Protein AF-A0A2T0T7H5-F1 (afdb_monomer)

Solvent-accessible surface area (backbone atoms only — not comparable to full-atom values): 30268 Å² total; per-residue (Å²): 117,70,72,59,57,52,44,51,53,38,50,51,50,36,53,51,41,40,50,45,58,67,64,67,70,82,63,82,30,58,53,37,39,46,40,32,43,37,7,48,29,52,77,70,72,43,66,57,76,45,94,82,40,71,67,80,60,96,70,82,83,64,74,64,84,57,46,56,38,29,28,64,61,25,32,64,49,56,80,44,59,69,69,57,40,51,53,50,48,37,50,49,32,52,51,21,42,29,52,40,18,23,52,42,17,38,70,68,35,72,97,59,9,56,55,53,4,36,50,44,25,33,46,25,56,71,45,25,37,21,40,37,48,23,55,56,26,42,47,64,60,37,45,41,48,28,36,38,44,49,46,70,64,49,91,80,64,96,59,68,52,24,35,42,30,6,49,34,21,30,43,39,64,73,47,52,51,52,43,51,61,32,54,44,76,62,37,57,68,30,35,47,36,15,51,50,35,20,49,54,41,46,48,52,20,37,76,77,39,50,66,59,33,49,47,41,72,75,48,55,72,79,44,71,65,74,82,45,66,52,40,33,54,53,27,41,7,48,37,8,50,42,27,23,76,69,36,92,46,73,65,48,49,51,54,36,54,53,48,30,53,53,40,48,51,32,17,43,47,12,22,28,37,11,48,70,76,68,36,51,67,60,18,52,54,27,37,51,33,28,41,37,38,49,30,69,70,16,46,45,43,69,52,46,64,51,44,39,46,50,47,43,48,46,53,48,18,64,72,60,70,40,65,68,45,46,50,53,47,52,51,52,50,51,48,43,41,65,38,56,30,74,80,52,71,60,60,93,68,41,36,59,73,55,52,77,67,50,48,58,48,36,35,41,64,39,53,53,32,49,52,50,23,52,47,20,35,76,63,28,44,95,62,93,59,77,78,75,90,66,80,89,72,80,88,74,83,79,78,89,67,98,68,86,76,81,56,90,78,55,96,56,51,33,30,31,32,28,57,35,57,38,68,70,49,49,50,50,43,34,50,52,18,65,75,60,26,57,71,97,70,67,64,66,78,52,56,35,67,74,33,76,54,37,54,31,91,41,49,70,59,53,50,54,50,50,48,55,52,21,69,76,29,58,60,42,70,34,32,37,42,58,72,44,80,70,64,32,12,28,29,35,32,48,50,39,74,66,60,52,50,56,50,50,53,53,47,63,76,40,63,90,62,54,39,78,76,59,68,46,86,86,74,55,38,33,60,34,27,56,91,48,57,50,68,60,22,50,53,55,46,51,59,57,51,74,72,43,61,72,64,47,76,37,36,37,38,31,42,33,38,25,37,50,68,72,66,49,67,47,81,72,49,76,43,60,32,83

Foldseek 3Di:
DVVVVLLVVLVVLLLVLLVCLLPVVPDQQQQLQLLLLLLVCLVVVHQQADPPRDRRDPDDDAGDQWALLLSPVSVVLNVDDSSVSLSVLSVLLLVLQLLLLLLLQCVQDPPNSNSLSSVLSSCLSNFFPLSSSCSSNSPCLSVLLSLLSCLQRVPDDPDQRQLSLLVSCNNPVLSLLCLLLCVLVPVVRNSVNSVVNNVVSSVVSCVSPVPSSCCNPPPSVPCPCSRDDLCFLQQLALLNLLCLAPNDDPVSVVVLVVVLVVLSVLLSLLSSLCVVLVNRLLNSLLSQLSSSHNDSGRGLNSVSSVSSVLSNLVSLLVVVVDPVSVVVSVVSSVCRRPQQSVVDDGDPSCSSVDDPVSSVSSSVSNVVSVCSSNVSSVPSDPHPDDDPDDDDDDDDDDDDDDDADPPVPDPFFFKWKFFDWDPVVQVVQQVLQCVQADV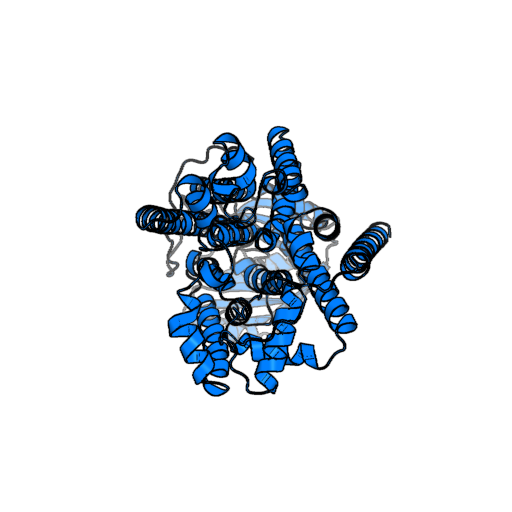VQCQDGKTWTLAGGFPRVCVVVLVVQQQVLQAVFAKDKKWWWAWDDPQQFIKIFIDDPVSQVSSVSSCVSCVSGGDPVNPDPDGTIITSYGPHHRVSRVVSNVVRPVVPGPRDMIIGFGMWMWGDPRRHTHGDDTRTHD

Mean predicted aligned error: 15.12 Å

Secondary structure (DSSP, 8-state):
-HHHHHHHHHHHHHHHHHHHHHHHS-S--HHHHHHHHHHHHHHTT--TTSTT----SSSS-PPP-S-HHHHHHHHGGGSS-HHHHHHHHHHHHHHHHHHHHHHHHHHHSTTTHHHHHHHHHHHHHHT-HHHHHHHHHT-THHHHHHHHHHHHH-SS-SSPTTHHHHHHHHHSSGGGGGHHHHHHTT-HHHHHHHHHHHHHHHHHHHHH-HHHHHHHHHTGGG-GGGGS-TT-TTB-SHHHHHHHHH-S-HHHHHHHHHHHHHHHHHHHHHHHHHHHTT-HHHHHHHHHHHHHHHSS--BGGGGGGHHHHHHHHHHHHHHHT-HHHHHHHHHHHHHHHH-GGGGS--STTGGGG--HHHHHHHTHHHHHHHHHHHHHHHHSS---SPPP-------------SS----TT-SSPPEEEEEEE-HHHHHHHHHHHHHHS-GGG--S---EEEEEEE-GGGHHHHHHHHHHHHHT---EEEEEEEEEE-SSSEEEEEE-HHHHHHHHHHHHHHTTT--TTTTSPP--EEEEE-SS-HHHHHHHHHHHHHT-----EEEEEEEEEEEE-SSSEEEEEEEE--

Structure (mmCIF, N/CA/C/O backbone):
data_AF-A0A2T0T7H5-F1
#
_entry.id   AF-A0A2T0T7H5-F1
#
loop_
_atom_site.group_PDB
_atom_site.id
_atom_site.type_symbol
_atom_site.label_atom_id
_atom_site.label_alt_id
_atom_site.label_comp_id
_atom_site.label_asym_id
_atom_site.label_entity_id
_atom_site.label_seq_id
_atom_site.pdbx_PDB_ins_code
_atom_site.Cartn_x
_atom_site.Cartn_y
_atom_site.Cartn_z
_atom_site.occupancy
_atom_site.B_iso_or_equiv
_atom_site.auth_seq_id
_atom_site.auth_comp_id
_atom_site.auth_asym_id
_atom_site.auth_atom_id
_atom_site.pdbx_PDB_model_num
ATOM 1 N N . MET A 1 1 ? -23.347 22.228 4.669 1.00 44.09 1 MET A N 1
ATOM 2 C CA . MET A 1 1 ? -22.957 22.426 3.251 1.00 44.09 1 MET A CA 1
ATOM 3 C C . MET A 1 1 ? -21.448 22.647 3.039 1.00 44.09 1 MET A C 1
ATOM 5 O O . MET A 1 1 ? -20.955 22.183 2.021 1.00 44.09 1 MET A O 1
ATOM 9 N N . SER A 1 2 ? -20.668 23.210 3.982 1.00 57.09 2 SER A N 1
ATOM 10 C CA . SER A 1 2 ? -19.235 23.538 3.755 1.00 57.09 2 SER A CA 1
ATOM 11 C C . SER A 1 2 ? -18.268 22.352 3.536 1.00 57.09 2 SER A C 1
ATOM 13 O O . SER A 1 2 ? -17.255 22.502 2.852 1.00 57.09 2 SER A O 1
ATOM 15 N N . HIS A 1 3 ? -18.571 21.149 4.043 1.00 51.78 3 HIS A N 1
ATOM 16 C CA . HIS A 1 3 ? -17.714 19.964 3.853 1.00 51.78 3 HIS A CA 1
ATOM 17 C C . HIS A 1 3 ? -17.766 19.360 2.439 1.00 51.78 3 HIS A C 1
ATOM 19 O O . HIS A 1 3 ? -16.797 18.741 2.007 1.00 51.78 3 HIS A O 1
ATOM 25 N N . ARG A 1 4 ? -18.880 19.525 1.711 1.00 57.78 4 ARG A N 1
ATOM 26 C CA . ARG A 1 4 ? -18.997 19.034 0.327 1.00 57.78 4 ARG A CA 1
ATOM 27 C C . ARG A 1 4 ? -18.285 19.972 -0.645 1.00 57.78 4 ARG A C 1
ATOM 29 O O . ARG A 1 4 ? -17.539 19.498 -1.491 1.00 57.78 4 ARG A O 1
ATOM 36 N N . SER A 1 5 ? -18.427 21.283 -0.457 1.00 56.84 5 SER A N 1
ATOM 37 C CA . SER A 1 5 ? -17.783 22.300 -1.297 1.00 56.84 5 SER A CA 1
ATOM 38 C C . SER A 1 5 ? -16.253 22.256 -1.209 1.00 56.84 5 SER A C 1
ATOM 40 O O . SER A 1 5 ? -15.574 22.363 -2.223 1.00 56.84 5 SER A O 1
ATOM 42 N N . THR A 1 6 ? -15.703 22.006 -0.017 1.00 60.81 6 THR A N 1
ATOM 43 C CA . THR A 1 6 ? -14.251 21.838 0.184 1.00 60.81 6 THR A CA 1
ATOM 44 C C . THR A 1 6 ? -13.709 20.562 -0.463 1.00 60.81 6 THR A C 1
ATOM 46 O O . THR A 1 6 ? -12.663 20.605 -1.102 1.00 60.81 6 THR A O 1
ATOM 49 N N . ALA A 1 7 ? -14.430 19.440 -0.373 1.00 61.06 7 ALA A N 1
ATOM 50 C CA . ALA A 1 7 ? -14.032 18.194 -1.032 1.00 61.06 7 ALA A CA 1
ATOM 51 C C . ALA A 1 7 ? -14.068 18.299 -2.569 1.00 61.06 7 ALA A C 1
ATOM 53 O O . ALA A 1 7 ? -13.171 17.787 -3.236 1.00 61.06 7 ALA A O 1
ATOM 54 N N . ILE A 1 8 ? -15.071 18.990 -3.120 1.00 63.47 8 ILE A N 1
ATOM 55 C CA . ILE A 1 8 ? -15.183 19.255 -4.561 1.00 63.47 8 ILE A CA 1
ATOM 56 C C . ILE A 1 8 ? -14.044 20.172 -5.027 1.00 63.47 8 ILE A C 1
ATOM 58 O O . ILE A 1 8 ? -13.394 19.865 -6.022 1.00 63.47 8 ILE A O 1
ATOM 62 N N . GLY A 1 9 ? -13.736 21.235 -4.273 1.00 60.97 9 GLY A N 1
ATOM 63 C CA . GLY A 1 9 ? -12.613 22.127 -4.574 1.00 60.97 9 GLY A CA 1
ATOM 64 C C . GLY A 1 9 ? -11.260 21.408 -4.575 1.00 60.97 9 GLY A C 1
ATOM 65 O O . GLY A 1 9 ? -10.479 21.568 -5.506 1.00 60.97 9 GLY A O 1
ATOM 66 N N . SER A 1 10 ? -10.994 20.544 -3.589 1.00 66.25 10 SER A N 1
ATOM 67 C CA . SER A 1 10 ? -9.756 19.752 -3.562 1.00 66.25 10 SER A CA 1
ATOM 68 C C . SER A 1 10 ? -9.673 18.736 -4.703 1.00 66.25 10 SER A C 1
ATOM 70 O O . SER A 1 10 ? -8.594 18.532 -5.247 1.00 66.25 10 SER A O 1
ATOM 72 N N . LEU A 1 11 ? -10.792 18.115 -5.093 1.00 72.25 11 LEU A N 1
ATOM 73 C CA . LEU A 1 11 ? -10.821 17.202 -6.238 1.00 72.25 11 LEU A CA 1
ATOM 74 C C . LEU A 1 11 ? -10.561 17.942 -7.558 1.00 72.25 11 LEU A C 1
ATOM 76 O O . LEU A 1 11 ? -9.804 17.450 -8.388 1.00 72.25 11 LEU A O 1
ATOM 80 N N . ALA A 1 12 ? -11.127 19.136 -7.733 1.00 71.62 12 ALA A N 1
ATOM 81 C CA . ALA A 1 12 ? -10.850 19.975 -8.895 1.00 71.62 12 ALA A CA 1
ATOM 82 C C . ALA A 1 12 ? -9.363 20.364 -8.977 1.00 71.62 12 ALA A C 1
ATOM 84 O O . ALA A 1 12 ? -8.774 20.272 -10.048 1.00 71.62 12 ALA A O 1
ATOM 85 N N . VAL A 1 13 ? -8.728 20.704 -7.847 1.00 70.50 13 VAL A N 1
ATOM 86 C CA . VAL A 1 13 ? -7.279 20.980 -7.782 1.00 70.50 13 VAL A CA 1
ATOM 87 C C . VAL A 1 13 ? -6.449 19.747 -8.145 1.00 70.50 13 VAL A C 1
ATOM 89 O O . VAL A 1 13 ? -5.484 19.866 -8.892 1.00 70.50 13 VAL A O 1
ATOM 92 N N . VAL A 1 14 ? -6.831 18.559 -7.666 1.00 72.19 14 VAL A N 1
ATOM 93 C CA . VAL A 1 14 ? -6.179 17.288 -8.033 1.00 72.19 14 VAL A CA 1
ATOM 94 C C . VAL A 1 14 ? -6.247 17.066 -9.546 1.00 72.19 14 VAL A C 1
ATOM 96 O O . VAL A 1 14 ? -5.226 16.782 -10.168 1.00 72.19 14 VAL A O 1
ATOM 99 N N . LEU A 1 15 ? -7.428 17.226 -10.145 1.00 75.44 15 LEU A N 1
ATOM 100 C CA . LEU A 1 15 ? -7.618 17.030 -11.584 1.00 75.44 15 LEU A CA 1
ATOM 101 C C . LEU A 1 15 ? -6.875 18.087 -12.411 1.00 75.44 15 LEU A C 1
ATOM 103 O O . LEU A 1 15 ? -6.242 17.742 -13.405 1.00 75.44 15 LEU A O 1
ATOM 107 N N . ALA A 1 16 ? -6.886 19.348 -11.975 1.00 70.88 16 ALA A N 1
ATOM 108 C CA . ALA A 1 16 ? -6.151 20.428 -12.625 1.00 70.88 16 ALA A CA 1
ATOM 109 C C . ALA A 1 16 ? -4.630 20.216 -12.555 1.00 70.88 16 ALA A C 1
ATOM 111 O O . ALA A 1 16 ? -3.945 20.391 -13.559 1.00 70.88 16 ALA A O 1
ATOM 112 N N . ALA A 1 17 ? -4.098 19.780 -11.408 1.00 68.12 17 ALA A N 1
ATOM 113 C CA . ALA A 1 17 ? -2.677 19.465 -11.255 1.00 68.12 17 ALA A CA 1
ATOM 114 C C . ALA A 1 17 ? -2.257 18.283 -12.143 1.00 68.12 17 ALA A C 1
ATOM 116 O O . ALA A 1 17 ? -1.218 18.345 -12.798 1.00 68.12 17 ALA A O 1
ATOM 117 N N . ALA A 1 18 ? -3.083 17.235 -12.210 1.00 69.25 18 ALA A N 1
ATOM 118 C CA . ALA A 1 18 ? -2.850 16.093 -13.090 1.00 69.25 18 ALA A CA 1
ATOM 119 C C . ALA A 1 18 ? -2.852 16.509 -14.573 1.00 69.25 18 ALA A C 1
ATOM 121 O O . ALA A 1 18 ? -1.972 16.107 -15.330 1.00 69.25 18 ALA A O 1
ATOM 122 N N . PHE A 1 19 ? -3.799 17.362 -14.976 1.00 71.00 19 PHE A N 1
ATOM 123 C CA . PHE A 1 19 ? -3.866 17.895 -16.336 1.00 71.00 19 PHE A CA 1
ATOM 124 C C . PHE A 1 19 ? -2.654 18.774 -16.675 1.00 71.00 19 PHE A C 1
ATOM 126 O O . PHE A 1 19 ? -2.040 18.595 -17.725 1.00 71.00 19 PHE A O 1
ATOM 133 N N . ALA A 1 20 ? -2.259 19.673 -15.769 1.00 68.56 20 ALA A N 1
ATOM 134 C CA . ALA A 1 20 ? -1.084 20.519 -15.953 1.00 68.56 20 ALA A CA 1
ATOM 135 C C . ALA A 1 20 ? 0.191 19.680 -16.143 1.00 68.56 20 ALA A C 1
ATOM 137 O O . ALA A 1 20 ? 0.945 19.919 -17.079 1.00 68.56 20 ALA A O 1
ATOM 138 N N . GLN A 1 21 ? 0.404 18.649 -15.321 1.00 67.19 21 GLN A N 1
ATOM 139 C CA . GLN A 1 21 ? 1.563 17.760 -15.465 1.00 67.19 21 GLN A CA 1
ATOM 140 C C . GLN A 1 21 ? 1.547 16.982 -16.793 1.00 67.19 21 GLN A C 1
ATOM 142 O O . GLN A 1 21 ? 2.579 16.893 -17.449 1.00 67.19 21 GLN A O 1
ATOM 147 N N . ALA A 1 22 ? 0.388 16.466 -17.218 1.00 65.50 22 ALA A N 1
ATOM 148 C CA . ALA A 1 22 ? 0.277 15.665 -18.440 1.00 65.50 22 ALA A CA 1
ATOM 149 C C . ALA A 1 22 ? 0.506 16.451 -19.740 1.00 65.50 22 ALA A C 1
ATOM 151 O O . ALA A 1 22 ? 0.978 15.872 -20.715 1.00 65.50 22 ALA A O 1
ATOM 152 N N . PHE A 1 23 ? 0.135 17.735 -19.780 1.00 64.69 23 PHE A N 1
ATOM 153 C CA . PHE A 1 23 ? 0.034 18.479 -21.043 1.00 64.69 23 PHE A CA 1
ATOM 154 C C . PHE A 1 23 ? 0.898 19.740 -21.120 1.00 64.69 23 PHE A C 1
ATOM 156 O O . PHE A 1 23 ? 1.156 20.215 -22.221 1.00 64.69 23 PHE A O 1
ATOM 163 N N . VAL A 1 24 ? 1.386 20.275 -19.995 1.00 59.25 24 VAL A N 1
ATOM 164 C CA . VAL A 1 24 ? 2.243 21.480 -19.994 1.00 59.25 24 VAL A CA 1
ATOM 165 C C . VAL A 1 24 ? 3.724 21.125 -20.157 1.00 59.25 24 VAL A C 1
ATOM 167 O O . VAL A 1 24 ? 4.491 21.933 -20.666 1.00 59.25 24 VAL A O 1
ATOM 170 N N . ALA A 1 25 ? 4.141 19.913 -19.775 1.00 59.94 25 ALA A N 1
ATOM 171 C CA . ALA A 1 25 ? 5.551 19.510 -19.795 1.00 59.94 25 ALA A CA 1
ATOM 172 C C . ALA A 1 25 ? 6.148 19.344 -21.209 1.00 59.94 25 ALA A C 1
ATOM 174 O O . ALA A 1 25 ? 7.369 19.284 -21.343 1.00 59.94 25 ALA A O 1
ATOM 175 N N . GLY A 1 26 ? 5.318 19.261 -22.256 1.00 59.81 26 GLY A N 1
ATOM 176 C CA . GLY A 1 26 ? 5.750 19.263 -23.66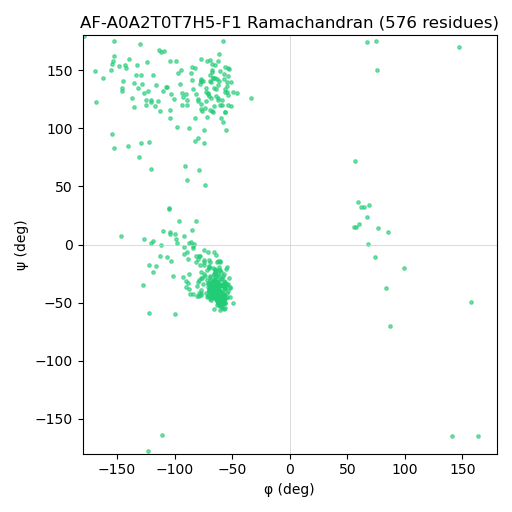2 1.00 59.81 26 GLY A CA 1
ATOM 177 C C . GLY A 1 26 ? 6.537 18.033 -24.140 1.00 59.81 26 GLY A C 1
ATOM 178 O O . GLY A 1 26 ? 6.893 17.980 -25.312 1.00 59.81 26 GLY A O 1
ATOM 179 N N . HIS A 1 27 ? 6.786 17.042 -23.277 1.00 74.81 27 HIS A N 1
ATOM 180 C CA . HIS A 1 27 ? 7.526 15.817 -23.599 1.00 74.81 27 HIS A CA 1
ATOM 181 C C . HIS A 1 27 ? 6.642 14.581 -23.415 1.00 74.81 27 HIS A C 1
ATOM 183 O O . HIS A 1 27 ? 5.789 14.539 -22.525 1.00 74.81 27 HIS A O 1
ATOM 189 N N . LEU A 1 28 ? 6.850 13.562 -24.251 1.00 85.62 28 LEU A N 1
ATOM 190 C CA . LEU A 1 28 ? 6.141 12.292 -24.125 1.00 85.62 28 LEU A CA 1
ATOM 191 C C . LEU A 1 28 ? 6.658 11.500 -22.908 1.00 85.62 28 LEU A C 1
ATOM 193 O O . LEU A 1 28 ? 7.874 11.389 -22.740 1.00 85.62 28 LEU A O 1
ATOM 197 N N . PRO A 1 29 ? 5.772 10.913 -22.077 1.00 89.94 29 PRO A N 1
ATOM 198 C CA . PRO A 1 29 ? 6.195 10.151 -20.906 1.00 89.94 29 PRO A CA 1
ATOM 199 C C . PRO A 1 29 ? 6.941 8.876 -21.312 1.00 89.94 29 PRO A C 1
ATOM 201 O O . PRO A 1 29 ? 6.360 7.971 -21.918 1.00 89.94 29 PRO A O 1
ATOM 204 N N . ILE A 1 30 ? 8.231 8.816 -20.982 1.00 90.00 30 ILE A N 1
ATOM 205 C CA . ILE A 1 30 ? 9.154 7.815 -21.528 1.00 90.00 30 ILE A CA 1
ATOM 206 C C . ILE A 1 30 ? 8.761 6.371 -21.195 1.00 90.00 30 ILE A C 1
ATOM 208 O O . ILE A 1 30 ? 8.688 5.536 -22.095 1.00 90.00 30 ILE A O 1
ATOM 212 N N . ASP A 1 31 ? 8.406 6.078 -19.943 1.00 92.75 31 ASP A N 1
ATOM 213 C CA . ASP A 1 31 ? 8.062 4.713 -19.538 1.00 92.75 31 ASP A CA 1
ATOM 214 C C . ASP A 1 31 ? 6.716 4.275 -20.120 1.00 92.75 31 ASP A C 1
ATOM 216 O O . ASP A 1 31 ? 6.565 3.134 -20.552 1.00 92.75 31 ASP A O 1
ATOM 220 N N . LEU A 1 32 ? 5.746 5.188 -20.223 1.00 94.12 32 LEU A N 1
ATOM 221 C CA . LEU A 1 32 ? 4.480 4.904 -20.900 1.00 94.12 32 LEU A CA 1
ATOM 222 C C . LEU A 1 32 ? 4.687 4.574 -22.381 1.00 94.12 32 LEU A C 1
ATOM 224 O O . LEU A 1 32 ? 3.975 3.730 -22.932 1.00 94.12 32 LEU A O 1
ATOM 228 N N . MET A 1 33 ? 5.651 5.228 -23.031 1.00 93.50 33 MET A N 1
ATOM 229 C CA . MET A 1 33 ? 6.005 4.917 -24.411 1.00 93.50 33 MET A CA 1
ATOM 230 C C . MET A 1 33 ? 6.681 3.547 -24.520 1.00 93.50 33 MET A C 1
ATOM 232 O O . MET A 1 33 ? 6.348 2.798 -25.436 1.00 93.50 33 MET A O 1
ATOM 236 N N . VAL A 1 34 ? 7.515 3.152 -23.551 1.00 94.31 34 VAL A N 1
ATOM 237 C CA . VAL A 1 34 ? 8.045 1.777 -23.456 1.00 94.31 34 VAL A CA 1
ATOM 238 C C . VAL A 1 34 ? 6.915 0.756 -23.268 1.00 94.31 34 VAL A C 1
ATOM 240 O O . VAL A 1 34 ? 6.939 -0.305 -23.892 1.00 94.31 34 VAL A O 1
ATOM 243 N N . TYR A 1 35 ? 5.878 1.063 -22.477 1.00 95.69 35 TYR A N 1
ATOM 244 C CA . TYR A 1 35 ? 4.719 0.168 -22.316 1.00 95.69 35 TYR A CA 1
ATOM 245 C C . TYR A 1 35 ? 3.977 -0.017 -23.640 1.00 95.69 35 TYR A C 1
ATOM 247 O O . TYR A 1 35 ? 3.686 -1.146 -24.035 1.00 95.69 35 TYR A O 1
ATOM 255 N N . ARG A 1 36 ? 3.707 1.085 -24.353 1.00 95.25 36 ARG A N 1
ATOM 256 C CA . ARG A 1 36 ? 3.073 1.043 -25.679 1.00 95.25 36 ARG A CA 1
ATOM 257 C C . ARG A 1 36 ? 3.927 0.282 -26.692 1.00 95.25 36 ARG A C 1
ATOM 259 O O . ARG A 1 36 ? 3.372 -0.549 -27.400 1.00 95.25 36 ARG A O 1
ATOM 266 N N . ALA A 1 37 ? 5.239 0.515 -26.728 1.00 94.88 37 ALA A N 1
ATOM 267 C CA . ALA A 1 37 ? 6.170 -0.204 -27.599 1.00 94.88 37 ALA A CA 1
ATOM 268 C C . ALA A 1 37 ? 6.194 -1.710 -27.293 1.00 94.88 37 ALA A C 1
ATOM 270 O O . ALA A 1 37 ? 6.187 -2.523 -28.214 1.00 94.88 37 ALA A O 1
ATOM 271 N N . GLY A 1 38 ? 6.126 -2.096 -26.014 1.00 95.25 38 GLY A N 1
ATOM 272 C CA . GLY A 1 38 ? 5.969 -3.492 -25.598 1.00 95.25 38 GLY A CA 1
ATOM 273 C C . GLY A 1 38 ? 4.660 -4.105 -26.094 1.00 95.25 38 GLY A C 1
ATOM 274 O O . GLY A 1 38 ? 4.660 -5.200 -26.646 1.00 95.25 38 GLY A O 1
ATOM 275 N N . GLY A 1 39 ? 3.551 -3.370 -25.979 1.00 95.38 39 GLY A N 1
ATOM 276 C CA . GLY A 1 39 ? 2.257 -3.786 -26.523 1.00 95.38 39 GLY A CA 1
ATOM 277 C C . GLY A 1 39 ? 2.243 -3.903 -28.052 1.00 95.38 39 GLY A C 1
ATOM 278 O O . GLY A 1 39 ? 1.657 -4.837 -28.588 1.00 95.38 39 GLY A O 1
ATOM 279 N N . GLN A 1 40 ? 2.906 -2.987 -28.761 1.00 95.00 40 GLN A N 1
ATOM 280 C CA . GLN A 1 40 ? 3.045 -3.031 -30.221 1.00 95.00 40 GLN A CA 1
ATOM 281 C C . GLN A 1 40 ? 3.908 -4.212 -30.663 1.00 95.00 40 GLN A C 1
ATOM 283 O O . GLN A 1 40 ? 3.513 -4.948 -31.561 1.00 95.00 40 GLN A O 1
ATOM 288 N N . SER A 1 41 ? 5.043 -4.422 -29.995 1.00 94.62 41 SER A N 1
ATOM 289 C CA . SER A 1 41 ? 5.944 -5.550 -30.254 1.00 94.62 41 SER A CA 1
ATOM 290 C C . SER A 1 41 ? 5.225 -6.876 -30.033 1.00 94.62 41 SER A C 1
ATOM 292 O O . SER A 1 41 ? 5.282 -7.752 -30.889 1.00 94.62 41 SER A O 1
ATOM 294 N N . TRP A 1 42 ? 4.446 -6.976 -28.951 1.00 94.44 42 TRP A N 1
ATOM 295 C CA . TRP A 1 42 ? 3.589 -8.126 -28.680 1.00 94.44 42 TRP A CA 1
ATOM 296 C C . TRP A 1 42 ? 2.600 -8.410 -29.818 1.00 94.44 42 TRP A C 1
ATOM 298 O O . TRP A 1 42 ? 2.524 -9.537 -30.300 1.00 94.44 42 TRP A O 1
ATOM 308 N N . LEU A 1 43 ? 1.857 -7.395 -30.274 1.00 94.81 43 LEU A N 1
ATOM 309 C CA . LEU A 1 43 ? 0.881 -7.547 -31.362 1.00 94.81 43 LEU A CA 1
ATOM 310 C C . LEU A 1 43 ? 1.536 -7.880 -32.710 1.00 94.81 43 LEU A C 1
ATOM 312 O O . LEU A 1 43 ? 0.931 -8.571 -33.525 1.00 94.81 43 LEU A O 1
ATOM 316 N N . ALA A 1 44 ? 2.757 -7.399 -32.938 1.00 93.81 44 ALA A N 1
ATOM 317 C CA . ALA A 1 44 ? 3.536 -7.662 -34.143 1.00 93.81 44 ALA A CA 1
ATOM 318 C C . ALA A 1 44 ? 4.319 -8.990 -34.094 1.00 93.81 44 ALA A C 1
ATOM 320 O O . ALA A 1 44 ? 4.975 -9.335 -35.073 1.00 93.81 44 ALA A O 1
ATOM 321 N N . GLY A 1 45 ? 4.278 -9.727 -32.976 1.00 92.06 45 GLY A N 1
ATOM 322 C CA . GLY A 1 45 ? 5.057 -10.956 -32.791 1.00 92.06 45 GLY A CA 1
ATOM 323 C C . GLY A 1 45 ? 6.572 -10.727 -32.711 1.00 92.06 45 GLY A C 1
ATOM 324 O O . GLY A 1 45 ? 7.343 -11.635 -33.013 1.00 92.06 45 GLY A O 1
ATOM 325 N N . LEU A 1 46 ? 7.004 -9.520 -32.336 1.00 92.75 46 LEU A N 1
ATOM 326 C CA . LEU A 1 46 ? 8.414 -9.166 -32.186 1.00 92.75 46 LEU A CA 1
ATOM 327 C C . LEU A 1 46 ? 8.930 -9.555 -30.788 1.00 92.75 46 LEU A C 1
ATOM 329 O O . LEU A 1 46 ? 8.205 -9.353 -29.808 1.00 92.75 46 LEU A O 1
ATOM 333 N N . PRO A 1 47 ? 10.178 -10.049 -30.660 1.00 93.31 47 PRO A N 1
ATOM 334 C CA . PRO A 1 47 ? 10.736 -10.446 -29.367 1.00 93.31 47 PRO A CA 1
ATOM 335 C C . PRO A 1 47 ? 10.834 -9.269 -28.387 1.00 93.31 47 PRO A C 1
ATOM 337 O O . PRO A 1 47 ? 11.485 -8.261 -28.672 1.00 93.31 47 PRO A O 1
ATOM 340 N N . LEU A 1 48 ? 10.238 -9.407 -27.200 1.00 94.31 48 LEU A N 1
ATOM 341 C CA . LEU A 1 48 ? 10.145 -8.315 -26.219 1.00 94.31 48 LEU A CA 1
ATOM 342 C C . LEU A 1 48 ? 11.490 -7.935 -25.591 1.00 94.31 48 LEU A C 1
ATOM 344 O O . LEU A 1 48 ? 11.685 -6.791 -25.186 1.00 94.31 48 LEU A O 1
ATOM 348 N N . TYR A 1 49 ? 12.405 -8.896 -25.467 1.00 93.69 49 TYR A N 1
ATOM 349 C CA . TYR A 1 49 ? 13.654 -8.728 -24.716 1.00 93.69 49 TYR A CA 1
ATOM 350 C C . TYR A 1 49 ? 14.905 -8.685 -25.600 1.00 93.69 49 TYR A C 1
ATOM 352 O O . TYR A 1 49 ? 16.015 -8.754 -25.067 1.00 93.69 49 TYR A O 1
ATOM 360 N N . SER A 1 50 ? 14.729 -8.558 -26.919 1.00 88.25 50 SER A N 1
ATOM 361 C CA . SER A 1 50 ? 15.825 -8.424 -27.885 1.00 88.25 50 SER A CA 1
ATOM 362 C C . SER A 1 50 ? 16.568 -7.086 -27.724 1.00 88.25 50 SER A C 1
ATOM 364 O O . SER A 1 50 ? 15.944 -6.089 -27.347 1.00 88.25 50 SER A O 1
ATOM 366 N N . PRO A 1 51 ? 17.875 -7.020 -28.048 1.00 84.69 51 PRO A N 1
ATOM 367 C CA . PRO A 1 51 ? 18.585 -5.755 -28.249 1.00 84.69 51 PRO A CA 1
ATOM 368 C C . PRO A 1 51 ? 17.897 -4.816 -29.251 1.00 84.69 51 PRO A C 1
ATOM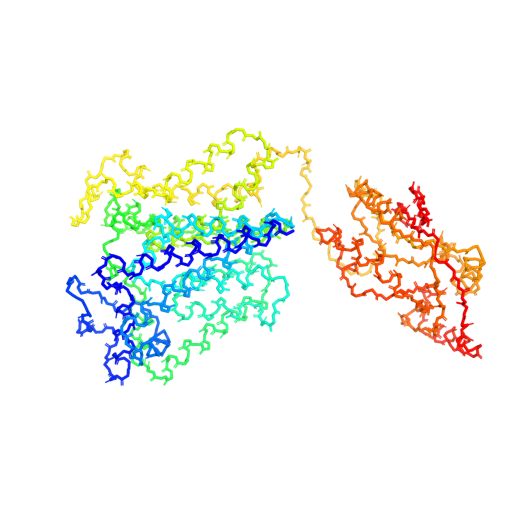 370 O O . PRO A 1 51 ? 17.987 -3.604 -29.094 1.00 84.69 51 PRO A O 1
ATOM 373 N N . ASP A 1 52 ? 17.161 -5.374 -30.215 1.00 84.88 52 ASP A N 1
ATOM 374 C CA . ASP A 1 52 ? 16.439 -4.630 -31.257 1.00 84.88 52 ASP A CA 1
ATOM 375 C C . ASP A 1 52 ? 15.047 -4.142 -30.807 1.00 84.88 52 ASP A C 1
ATOM 377 O O . ASP A 1 52 ? 14.219 -3.756 -31.635 1.00 84.88 52 ASP A O 1
ATOM 381 N N . PHE A 1 53 ? 14.741 -4.198 -29.503 1.00 89.88 53 PHE A N 1
ATOM 382 C CA . PHE A 1 53 ? 13.468 -3.709 -28.974 1.00 89.88 53 PHE A CA 1
ATOM 383 C C . PHE A 1 53 ? 13.231 -2.241 -29.393 1.00 89.88 53 PHE A C 1
ATOM 385 O O . PHE A 1 53 ? 14.127 -1.414 -29.196 1.00 89.88 53 PHE A O 1
ATOM 392 N N . PRO A 1 54 ? 12.043 -1.883 -29.929 1.00 86.00 54 PRO A N 1
ATOM 393 C CA . PRO A 1 54 ? 11.804 -0.561 -30.499 1.00 86.00 54 PRO A CA 1
ATOM 394 C C . PRO A 1 54 ? 12.117 0.588 -29.537 1.00 86.00 54 PRO A C 1
ATOM 396 O O . PRO A 1 54 ? 11.768 0.544 -28.357 1.00 86.00 54 PRO A O 1
ATOM 399 N N . HIS A 1 55 ? 12.724 1.651 -30.063 1.00 85.19 55 HIS A N 1
ATOM 400 C CA . HIS A 1 55 ? 13.020 2.878 -29.323 1.00 85.19 55 HIS A CA 1
ATOM 401 C C . HIS A 1 55 ? 11.931 3.913 -29.605 1.00 85.19 55 HIS A C 1
ATOM 403 O O . HIS A 1 55 ? 11.930 4.525 -30.672 1.00 85.19 55 HIS A O 1
ATOM 409 N N . PRO A 1 56 ? 10.960 4.101 -28.695 1.00 76.50 56 PRO A N 1
ATOM 410 C CA . PRO A 1 56 ? 9.785 4.899 -29.012 1.00 76.50 56 PRO A CA 1
ATOM 411 C C . PRO A 1 56 ? 10.029 6.413 -28.935 1.00 76.50 56 PRO A C 1
ATOM 413 O O . PRO A 1 56 ? 9.139 7.172 -29.309 1.00 76.50 56 PRO A O 1
ATOM 416 N N . LEU A 1 57 ? 11.181 6.854 -28.416 1.00 78.94 57 LEU A N 1
ATOM 417 C CA . LEU A 1 57 ? 11.561 8.258 -28.246 1.00 78.94 57 LEU A CA 1
ATOM 418 C C . LEU A 1 57 ? 13.058 8.451 -28.515 1.00 78.94 57 LEU A C 1
ATOM 420 O O . LEU A 1 57 ? 13.846 7.531 -28.289 1.00 78.94 57 LEU A O 1
ATOM 424 N N . ASP A 1 58 ? 13.436 9.667 -28.913 1.00 70.56 58 ASP A N 1
ATOM 425 C CA . ASP A 1 58 ? 14.835 10.090 -29.007 1.00 70.56 58 ASP A CA 1
ATOM 426 C C . ASP A 1 58 ? 15.487 10.085 -27.614 1.00 70.56 58 ASP A C 1
ATOM 428 O O . ASP A 1 58 ? 14.958 10.666 -26.661 1.00 70.56 58 ASP A O 1
ATOM 432 N N . GLY A 1 59 ? 16.639 9.423 -27.473 1.00 67.88 59 GLY A N 1
ATOM 433 C CA . GLY A 1 59 ? 17.329 9.272 -26.190 1.00 67.88 59 GLY A CA 1
ATOM 434 C C . GLY A 1 59 ? 17.947 7.883 -25.998 1.00 67.88 59 GLY A C 1
ATOM 435 O O . GLY A 1 59 ? 18.127 7.147 -26.968 1.00 67.88 59 GLY A O 1
ATOM 436 N N . PRO A 1 60 ? 18.323 7.511 -24.758 1.00 67.50 60 PRO A N 1
ATOM 437 C CA . PRO A 1 60 ? 18.884 6.194 -24.485 1.00 67.50 60 PRO A CA 1
ATOM 438 C C . PRO A 1 60 ? 17.858 5.087 -24.756 1.00 67.50 60 PRO A C 1
ATOM 440 O O . PRO A 1 60 ? 16.716 5.157 -24.304 1.00 67.50 60 PRO A O 1
ATOM 443 N N . ALA A 1 61 ? 18.303 4.040 -25.450 1.00 77.62 61 ALA A N 1
ATOM 444 C CA . ALA A 1 61 ? 17.547 2.820 -25.700 1.00 77.62 61 ALA A CA 1
ATOM 445 C C . ALA A 1 61 ? 17.116 2.155 -24.380 1.00 77.62 61 ALA A C 1
ATOM 447 O O . ALA A 1 61 ? 17.935 1.548 -23.685 1.00 77.62 61 ALA A O 1
ATOM 448 N N . LEU A 1 62 ? 15.833 2.269 -24.022 1.00 86.44 62 LEU A N 1
ATOM 449 C CA . LEU A 1 62 ? 15.281 1.610 -22.839 1.00 86.44 62 LEU A CA 1
ATOM 450 C C . LEU A 1 62 ? 14.685 0.244 -23.205 1.00 86.44 62 LEU A C 1
ATOM 452 O O . LEU A 1 62 ? 13.823 0.177 -24.083 1.00 86.44 62 LEU A O 1
ATOM 456 N N . PRO A 1 63 ? 15.091 -0.842 -22.523 1.00 90.31 63 PRO A N 1
ATOM 457 C CA . PRO A 1 63 ? 14.545 -2.165 -22.785 1.00 90.31 63 PRO A CA 1
ATOM 458 C C . PRO A 1 63 ? 13.153 -2.341 -22.168 1.00 90.31 63 PRO A C 1
ATOM 460 O O . PRO A 1 63 ? 12.792 -1.698 -21.177 1.00 90.31 63 PRO A O 1
ATOM 463 N N . PHE A 1 64 ? 12.399 -3.316 -22.676 1.00 92.69 64 PHE A N 1
ATOM 464 C CA . PHE A 1 64 ? 11.239 -3.839 -21.962 1.00 92.69 64 PHE A CA 1
ATOM 465 C C . PHE A 1 64 ? 11.686 -4.664 -20.743 1.00 92.69 64 PHE A C 1
ATOM 467 O O . PHE A 1 64 ? 12.538 -5.547 -20.844 1.00 92.69 64 PHE A O 1
ATOM 474 N N . THR A 1 65 ? 11.122 -4.377 -19.567 1.00 91.12 65 THR A N 1
ATOM 475 C CA . THR A 1 65 ? 11.589 -4.935 -18.275 1.00 91.12 65 THR A CA 1
ATOM 476 C C . THR A 1 65 ? 10.492 -5.615 -17.454 1.00 91.12 65 THR A C 1
ATOM 478 O O . THR A 1 65 ? 10.726 -6.066 -16.330 1.00 91.12 65 THR A O 1
ATOM 481 N N . TYR A 1 66 ? 9.285 -5.715 -18.008 1.00 93.88 66 TYR A N 1
ATOM 482 C CA . TYR A 1 66 ? 8.105 -6.253 -17.331 1.00 93.88 66 TYR A CA 1
ATOM 483 C C . TYR A 1 66 ? 7.864 -7.716 -17.733 1.00 93.88 66 TYR A C 1
ATOM 485 O O . TYR A 1 66 ? 8.337 -8.123 -18.795 1.00 93.88 66 TYR A O 1
ATOM 493 N N . PRO A 1 67 ? 7.142 -8.520 -16.926 1.00 94.94 67 PRO A N 1
ATOM 494 C CA . PRO A 1 67 ? 6.738 -9.869 -17.320 1.00 94.94 67 PRO A CA 1
ATOM 495 C C . PRO A 1 67 ? 5.936 -9.869 -18.635 1.00 94.94 67 PRO A C 1
ATOM 497 O O . PRO A 1 67 ? 5.207 -8.907 -18.887 1.00 94.94 67 PRO A O 1
ATOM 500 N N . PRO A 1 68 ? 5.956 -10.954 -19.432 1.00 94.62 68 PRO A N 1
ATOM 501 C CA . PRO A 1 68 ? 5.223 -11.016 -20.703 1.00 94.62 68 PRO A CA 1
ATOM 502 C C . PRO A 1 68 ? 3.715 -10.771 -20.564 1.00 94.62 68 PRO A C 1
ATOM 504 O O . PRO A 1 68 ? 3.103 -10.133 -21.416 1.00 94.62 68 PRO A O 1
ATOM 507 N N . PHE A 1 69 ? 3.114 -11.186 -19.442 1.00 95.56 69 PHE A N 1
ATOM 508 C CA . PHE A 1 69 ? 1.715 -10.881 -19.121 1.00 95.56 69 PHE A CA 1
ATOM 509 C C . PHE A 1 69 ? 1.414 -9.370 -19.144 1.00 95.56 69 PHE A C 1
ATOM 511 O O . PHE A 1 69 ? 0.330 -8.957 -19.554 1.00 95.56 69 PHE A O 1
ATOM 518 N N . ALA A 1 70 ? 2.373 -8.525 -18.755 1.00 96.12 70 ALA A N 1
ATOM 519 C CA . ALA A 1 70 ? 2.215 -7.077 -18.817 1.00 96.12 70 ALA A CA 1
ATOM 520 C C . ALA A 1 70 ? 2.142 -6.567 -20.264 1.00 96.12 70 ALA A C 1
ATOM 522 O O . ALA A 1 70 ? 1.350 -5.670 -20.535 1.00 96.12 70 ALA A O 1
ATOM 523 N N . ALA A 1 71 ? 2.898 -7.154 -21.200 1.00 95.00 71 ALA A N 1
ATOM 524 C CA . ALA A 1 71 ? 2.849 -6.776 -22.615 1.00 95.00 71 ALA A CA 1
ATOM 525 C C . ALA A 1 71 ? 1.463 -7.045 -23.227 1.00 95.00 71 ALA A C 1
ATOM 527 O O . ALA A 1 71 ? 0.938 -6.201 -23.954 1.00 95.00 71 ALA A O 1
ATOM 528 N N . VAL A 1 72 ? 0.819 -8.154 -22.836 1.00 94.00 72 VAL A N 1
ATOM 529 C CA . VAL A 1 72 ? -0.575 -8.460 -23.205 1.00 94.00 72 VAL A CA 1
ATOM 530 C C . VAL A 1 72 ? -1.508 -7.336 -22.760 1.00 94.00 72 VAL A C 1
ATOM 532 O O . VAL A 1 72 ? -2.309 -6.848 -23.551 1.00 94.00 72 VAL A O 1
ATOM 535 N N . LEU A 1 73 ? -1.391 -6.872 -21.514 1.00 95.19 73 LEU A N 1
ATOM 536 C CA . LEU A 1 73 ? -2.221 -5.775 -21.008 1.00 95.19 73 LEU A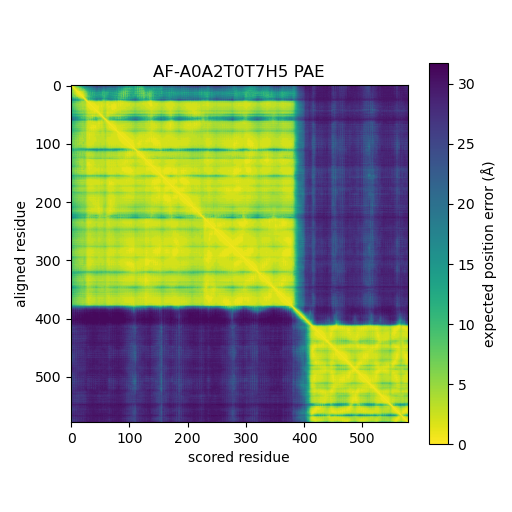 CA 1
ATOM 537 C C . LEU A 1 73 ? -1.884 -4.437 -21.675 1.00 95.19 73 LEU A C 1
ATOM 539 O O . LEU A 1 73 ? -2.783 -3.661 -21.998 1.00 95.19 73 LEU A O 1
ATOM 543 N N . PHE A 1 74 ? -0.600 -4.164 -21.908 1.00 96.12 74 PHE A N 1
ATOM 544 C CA . PHE A 1 74 ? -0.153 -2.930 -22.547 1.00 96.12 74 PHE A CA 1
ATOM 545 C C . PHE A 1 74 ? -0.505 -2.862 -24.034 1.00 96.12 74 PHE A C 1
ATOM 547 O O . PHE A 1 74 ? -0.605 -1.759 -24.570 1.00 96.12 74 PHE A O 1
ATOM 554 N N . SER A 1 75 ? -0.804 -3.989 -24.688 1.00 95.06 75 SER A N 1
ATOM 555 C CA . SER A 1 75 ? -1.357 -3.996 -26.048 1.00 95.06 75 SER A CA 1
ATOM 556 C C . SER A 1 75 ? -2.652 -3.176 -26.155 1.00 95.06 75 SER A C 1
ATOM 558 O O . SER A 1 75 ? -2.854 -2.478 -27.148 1.00 95.06 75 SER A O 1
ATOM 560 N N . ALA A 1 76 ? -3.473 -3.122 -25.097 1.00 94.50 76 ALA A N 1
ATOM 561 C CA . ALA A 1 76 ? -4.684 -2.300 -25.067 1.00 94.50 76 ALA A CA 1
ATOM 562 C C . ALA A 1 76 ? -4.389 -0.792 -25.159 1.00 94.50 76 ALA A C 1
ATOM 564 O O . ALA A 1 76 ? -5.208 -0.027 -25.668 1.00 94.50 76 ALA A O 1
ATOM 565 N N . LEU A 1 77 ? -3.202 -0.352 -24.721 1.00 93.19 77 LEU A N 1
ATOM 566 C CA . LEU A 1 77 ? -2.779 1.047 -24.825 1.00 93.19 77 LEU A CA 1
ATOM 567 C C . LEU A 1 77 ? -2.506 1.459 -26.276 1.00 93.19 77 LEU A C 1
ATOM 569 O O . LEU A 1 77 ? -2.497 2.648 -26.577 1.00 93.19 77 LEU A O 1
ATOM 573 N N . THR A 1 78 ? -2.282 0.503 -27.178 1.00 92.69 78 THR A N 1
ATOM 574 C CA . THR A 1 78 ? -1.945 0.776 -28.583 1.00 92.69 78 THR A CA 1
ATOM 575 C C . THR A 1 78 ? -3.159 1.179 -29.419 1.00 92.69 78 THR A C 1
ATOM 577 O O . THR A 1 78 ? -3.002 1.905 -30.396 1.00 92.69 78 THR A O 1
ATOM 580 N N . VAL A 1 79 ? -4.365 0.784 -28.987 1.00 93.38 79 VAL A N 1
ATOM 581 C CA . VAL A 1 79 ? -5.644 1.072 -29.662 1.00 93.38 79 VAL A CA 1
ATOM 582 C C . VAL A 1 79 ? -5.958 2.568 -29.667 1.00 93.38 79 VAL A C 1
ATOM 584 O O . VAL A 1 79 ? -6.611 3.079 -30.573 1.00 93.38 79 VAL A O 1
ATOM 587 N N . LEU A 1 80 ? -5.498 3.288 -28.644 1.00 92.12 80 LEU A N 1
ATOM 588 C CA . LEU A 1 80 ? -5.767 4.709 -28.484 1.00 92.12 80 LEU A CA 1
ATOM 589 C C . LEU A 1 80 ? -4.632 5.563 -29.068 1.00 92.12 80 LEU A C 1
ATOM 591 O O . LEU A 1 80 ? -3.457 5.177 -28.981 1.00 92.12 80 LEU A O 1
ATOM 595 N N . PRO A 1 81 ? -4.935 6.782 -29.556 1.00 93.62 81 PRO A N 1
ATOM 596 C CA . PRO A 1 81 ? -3.916 7.786 -29.836 1.00 93.62 81 PRO A CA 1
ATOM 597 C C . PRO A 1 81 ? -3.007 8.026 -28.622 1.00 93.62 81 PRO A C 1
ATOM 599 O O . PRO A 1 81 ? -3.431 7.888 -27.467 1.00 93.62 81 PRO A O 1
ATOM 602 N N . VAL A 1 82 ? -1.751 8.408 -28.872 1.00 90.56 82 VAL A N 1
ATOM 603 C CA . VAL A 1 82 ? -0.743 8.637 -27.819 1.00 90.56 82 VAL A CA 1
ATOM 604 C C . VAL A 1 82 ? -1.240 9.654 -26.790 1.00 90.56 82 VAL A C 1
ATOM 606 O O . VAL A 1 82 ? -1.193 9.385 -25.592 1.00 90.56 82 VAL A O 1
ATOM 609 N N . THR A 1 83 ? -1.811 10.769 -27.247 1.00 89.62 83 THR A N 1
ATOM 610 C CA . THR A 1 83 ? -2.369 11.827 -26.388 1.00 89.62 83 THR A CA 1
ATOM 611 C C . THR A 1 83 ? -3.466 11.308 -25.459 1.00 89.62 83 THR A C 1
ATOM 613 O O . THR A 1 83 ? -3.445 11.594 -24.263 1.00 89.62 83 THR A O 1
ATOM 616 N N . ALA A 1 84 ? -4.385 10.485 -25.972 1.00 90.56 84 ALA A N 1
ATOM 617 C CA . ALA A 1 84 ? -5.437 9.862 -25.172 1.00 90.56 84 ALA A CA 1
ATOM 618 C C . ALA A 1 84 ? -4.860 8.884 -24.135 1.00 90.56 84 ALA A C 1
ATOM 620 O O . ALA A 1 84 ? -5.322 8.842 -22.997 1.00 90.56 84 ALA A O 1
ATOM 621 N N . THR A 1 85 ? -3.813 8.139 -24.490 1.00 91.94 85 THR A N 1
ATOM 622 C CA . THR A 1 85 ? -3.147 7.214 -23.558 1.00 91.94 85 THR A CA 1
ATOM 623 C C . THR A 1 85 ? -2.420 7.943 -22.437 1.00 91.94 85 THR A C 1
ATOM 625 O O . THR A 1 85 ? -2.532 7.539 -21.281 1.00 91.94 85 THR A O 1
ATOM 628 N N . VAL A 1 86 ? -1.736 9.047 -22.750 1.00 90.88 86 VAL A N 1
ATOM 629 C CA . VAL A 1 86 ? -1.132 9.934 -21.743 1.00 90.88 86 VAL A CA 1
ATOM 630 C C . VAL A 1 86 ? -2.211 10.491 -20.812 1.00 90.88 86 VAL A C 1
ATOM 632 O O . VAL A 1 86 ? -2.077 10.390 -19.593 1.00 90.88 86 VAL A O 1
ATOM 635 N N . ALA A 1 87 ? -3.318 10.998 -21.368 1.00 89.19 87 ALA A N 1
ATOM 636 C CA . ALA A 1 87 ? -4.434 11.539 -20.591 1.00 89.19 87 ALA A CA 1
ATOM 637 C C . ALA A 1 87 ? -5.000 10.510 -19.600 1.00 89.19 87 ALA A C 1
ATOM 639 O O . ALA A 1 87 ? -5.149 10.790 -18.409 1.00 89.19 87 ALA A O 1
ATOM 640 N N . LEU A 1 88 ? -5.301 9.306 -20.095 1.00 90.94 88 LEU A N 1
ATOM 641 C CA . LEU A 1 88 ? -5.901 8.235 -19.305 1.00 90.94 88 LEU A CA 1
ATOM 642 C C . LEU A 1 88 ? -4.936 7.679 -18.261 1.00 90.94 88 LEU A C 1
ATOM 644 O O . LEU A 1 88 ? -5.356 7.450 -17.129 1.00 90.94 88 LEU A O 1
ATOM 648 N N . SER A 1 89 ? -3.657 7.497 -18.605 1.00 92.25 89 SER A N 1
ATOM 649 C CA . SER A 1 89 ? -2.636 7.034 -17.656 1.00 92.25 89 SER A CA 1
ATOM 650 C C . SER A 1 89 ? -2.458 8.031 -16.507 1.00 92.25 89 SER A C 1
ATOM 652 O O . SER A 1 89 ? -2.480 7.647 -15.332 1.00 92.25 89 SER A O 1
ATOM 654 N N . THR A 1 90 ? -2.387 9.327 -16.822 1.00 91.00 90 THR A N 1
ATOM 655 C CA . THR A 1 90 ? -2.286 10.384 -15.810 1.00 91.00 90 THR A CA 1
ATOM 656 C C . THR A 1 90 ? -3.537 10.452 -14.940 1.00 91.00 90 THR A C 1
ATOM 658 O O . THR A 1 90 ? -3.432 10.500 -13.712 1.00 91.00 90 THR A O 1
ATOM 661 N N . LEU A 1 91 ? -4.730 10.382 -15.542 1.00 90.19 91 LEU A N 1
ATOM 662 C CA . LEU A 1 91 ? -5.988 10.368 -14.797 1.00 90.19 91 LEU A CA 1
ATOM 663 C C . LEU A 1 91 ? -6.080 9.145 -13.873 1.00 90.19 91 LEU A C 1
ATOM 665 O O . LEU A 1 91 ? -6.395 9.291 -12.692 1.00 90.19 91 LEU A O 1
ATOM 669 N N . ALA A 1 92 ? -5.765 7.950 -14.378 1.00 94.25 92 ALA A N 1
ATOM 670 C CA . ALA A 1 92 ? -5.770 6.718 -13.595 1.00 94.25 92 ALA A CA 1
ATOM 671 C C . ALA A 1 92 ? -4.792 6.797 -12.415 1.00 94.25 92 ALA A C 1
ATOM 673 O O . ALA A 1 92 ? -5.159 6.459 -11.290 1.00 94.25 92 ALA A O 1
ATOM 674 N N . SER A 1 93 ? -3.584 7.315 -12.641 1.00 94.88 93 SER A N 1
ATOM 675 C CA . SER A 1 93 ? -2.574 7.525 -11.601 1.00 94.88 93 SER A CA 1
ATOM 676 C C . SER A 1 93 ? -3.024 8.530 -10.536 1.00 94.88 93 SER A C 1
ATOM 678 O O . SER A 1 93 ? -2.892 8.262 -9.339 1.00 94.88 93 SER A O 1
ATOM 680 N N . ALA A 1 94 ? -3.625 9.654 -10.939 1.00 92.38 94 ALA A N 1
ATOM 681 C CA . ALA A 1 94 ? -4.135 10.662 -10.011 1.00 92.38 94 ALA A CA 1
ATOM 682 C C . ALA A 1 94 ? -5.303 10.140 -9.159 1.00 92.38 94 ALA A C 1
ATOM 684 O O . ALA A 1 94 ? -5.348 10.361 -7.942 1.00 92.38 94 ALA A O 1
ATOM 685 N N . LEU A 1 95 ? -6.227 9.394 -9.772 1.00 94.25 95 LEU A N 1
ATOM 686 C CA . LEU A 1 95 ? -7.329 8.738 -9.067 1.00 94.25 95 LEU A CA 1
ATOM 687 C C . LEU A 1 95 ? -6.822 7.649 -8.116 1.00 94.25 95 LEU A C 1
ATOM 689 O O . LEU A 1 95 ? -7.290 7.569 -6.979 1.00 94.25 95 LEU A O 1
ATOM 693 N N . ALA A 1 96 ? -5.837 6.855 -8.539 1.00 97.62 96 ALA A N 1
ATOM 694 C CA . ALA A 1 96 ? -5.222 5.814 -7.726 1.00 97.62 96 ALA A CA 1
ATOM 695 C C . ALA A 1 96 ? -4.524 6.398 -6.486 1.00 97.62 96 ALA A C 1
ATOM 697 O O . ALA A 1 96 ? -4.806 5.969 -5.364 1.00 97.62 96 ALA A O 1
ATOM 698 N N . LEU A 1 97 ? -3.699 7.438 -6.656 1.00 96.81 97 LEU A N 1
ATOM 699 C CA . LEU A 1 97 ? -3.086 8.163 -5.539 1.00 96.81 97 LEU A CA 1
ATOM 700 C C . LEU A 1 97 ? -4.146 8.715 -4.581 1.00 96.81 97 LEU A C 1
ATOM 702 O O . LEU A 1 97 ? -4.043 8.552 -3.364 1.00 96.81 97 LEU A O 1
ATOM 706 N N . THR A 1 98 ? -5.188 9.341 -5.132 1.00 94.56 98 THR A N 1
ATOM 707 C CA . THR A 1 98 ? -6.289 9.905 -4.346 1.00 94.56 98 THR A CA 1
ATOM 708 C C . THR A 1 98 ? -6.991 8.830 -3.525 1.00 94.56 98 THR A C 1
ATOM 710 O O . THR A 1 98 ? -7.202 9.012 -2.324 1.00 94.56 98 THR A O 1
ATOM 713 N N . ALA A 1 99 ? -7.307 7.685 -4.133 1.00 96.00 99 ALA A N 1
ATOM 714 C CA . ALA A 1 99 ? -7.936 6.562 -3.451 1.00 96.00 99 ALA A CA 1
ATOM 715 C C . ALA A 1 99 ? -7.067 6.043 -2.295 1.00 96.00 99 ALA A C 1
ATOM 717 O O . ALA A 1 99 ? -7.578 5.858 -1.187 1.00 96.00 99 ALA A O 1
ATOM 718 N N . VAL A 1 100 ? -5.758 5.880 -2.516 1.00 97.94 100 VAL A N 1
ATOM 719 C CA . VAL A 1 100 ? -4.802 5.429 -1.492 1.00 97.94 100 VAL A CA 1
ATOM 720 C C . VAL A 1 100 ? -4.711 6.426 -0.335 1.00 97.94 100 VAL A C 1
ATOM 722 O O . VAL A 1 100 ? -4.849 6.031 0.825 1.00 97.94 100 VAL A O 1
ATOM 725 N N . CYS A 1 101 ? -4.544 7.720 -0.620 1.00 96.88 101 CYS A N 1
ATOM 726 C CA . CYS A 1 101 ? -4.451 8.761 0.406 1.00 96.88 101 CYS A CA 1
ATOM 727 C C . CYS A 1 101 ? -5.756 8.915 1.197 1.00 96.88 101 CYS A C 1
ATOM 729 O O . CYS A 1 101 ? -5.724 9.038 2.422 1.00 96.88 101 CYS A O 1
ATOM 731 N N . VAL A 1 102 ? -6.918 8.859 0.536 1.00 94.75 102 VAL A N 1
ATOM 732 C CA . VAL A 1 102 ? -8.232 8.899 1.200 1.00 94.75 102 VAL A CA 1
ATOM 733 C C . VAL A 1 102 ? -8.453 7.664 2.067 1.00 94.75 102 VAL A C 1
ATOM 735 O O . VAL A 1 102 ? -8.934 7.797 3.195 1.00 94.75 102 VAL A O 1
ATOM 738 N N . LEU A 1 103 ? -8.088 6.475 1.586 1.00 95.12 103 LEU A N 1
ATOM 739 C CA . LEU A 1 103 ? -8.177 5.242 2.364 1.00 95.12 103 LEU A CA 1
ATOM 740 C C . LEU A 1 103 ? -7.282 5.316 3.608 1.00 95.12 103 LEU A C 1
ATOM 742 O O . LEU A 1 103 ? -7.769 5.119 4.724 1.00 95.12 103 LEU A O 1
ATOM 746 N N . ALA A 1 104 ? -6.015 5.700 3.435 1.00 95.75 104 ALA A N 1
ATOM 747 C CA . ALA A 1 104 ? -5.072 5.900 4.531 1.00 95.75 104 ALA A CA 1
ATOM 748 C C . ALA A 1 104 ? -5.584 6.939 5.545 1.00 95.75 104 ALA A C 1
ATOM 750 O O . ALA A 1 104 ? -5.561 6.704 6.755 1.00 95.75 104 ALA A O 1
ATOM 751 N N . ALA A 1 105 ? -6.129 8.061 5.072 1.00 93.56 105 ALA A N 1
ATOM 752 C CA . ALA A 1 105 ? -6.638 9.128 5.927 1.00 93.56 105 ALA A CA 1
ATOM 753 C C . ALA A 1 105 ? -7.905 8.732 6.689 1.00 93.56 105 ALA A C 1
ATOM 755 O O . ALA A 1 105 ? -8.063 9.114 7.848 1.00 93.56 105 ALA A O 1
ATOM 756 N N . ARG A 1 106 ? -8.805 7.950 6.080 1.00 89.62 106 ARG A N 1
ATOM 757 C CA . ARG A 1 106 ? -9.990 7.402 6.763 1.00 89.62 106 ARG A CA 1
ATOM 758 C C . ARG A 1 106 ? -9.606 6.420 7.866 1.00 89.62 106 ARG A C 1
ATOM 760 O O . ARG A 1 106 ? -10.254 6.421 8.909 1.00 89.62 106 ARG A O 1
ATOM 767 N N . ILE A 1 107 ? -8.547 5.636 7.657 1.00 89.00 107 ILE A N 1
ATOM 768 C CA . ILE A 1 107 ? -7.991 4.738 8.677 1.00 89.00 107 ILE A CA 1
ATOM 769 C C . ILE A 1 107 ? -7.342 5.548 9.804 1.00 89.00 107 ILE A C 1
ATOM 771 O O . ILE A 1 107 ? -7.620 5.309 10.976 1.00 89.00 107 ILE A O 1
ATOM 775 N N . ALA A 1 108 ? -6.523 6.548 9.470 1.00 87.81 108 ALA A N 1
ATOM 776 C CA . ALA A 1 108 ? -5.814 7.352 10.463 1.00 87.81 108 ALA A CA 1
ATOM 777 C C . ALA A 1 108 ? -6.749 8.280 11.268 1.00 87.81 108 ALA A C 1
ATOM 779 O O . ALA A 1 108 ? -6.560 8.471 12.475 1.00 87.81 108 ALA A O 1
ATOM 780 N N . ARG A 1 109 ? -7.764 8.867 10.621 1.00 84.38 109 ARG A N 1
ATOM 781 C CA . ARG A 1 109 ? -8.679 9.861 11.202 1.00 84.38 109 ARG A CA 1
ATOM 782 C C . ARG A 1 109 ? -10.133 9.642 10.739 1.00 84.38 109 ARG A C 1
ATOM 784 O O . ARG A 1 109 ? -10.594 10.318 9.812 1.00 84.38 109 ARG A O 1
ATOM 791 N N . PRO A 1 110 ? -10.890 8.761 11.418 1.00 76.00 110 PRO A N 1
ATOM 792 C CA . PRO A 1 110 ? -12.314 8.558 11.147 1.00 76.00 110 PRO A CA 1
ATOM 793 C C . PRO A 1 110 ? -13.118 9.874 11.185 1.00 76.00 110 PRO A C 1
ATOM 795 O O . PRO A 1 110 ? -12.794 10.793 11.938 1.00 76.00 110 PRO A O 1
ATOM 798 N N . GLY A 1 111 ? -14.134 10.005 10.327 1.00 73.69 111 GLY A N 1
ATOM 799 C CA . GLY A 1 111 ? -15.035 11.169 10.252 1.00 73.69 111 GLY A CA 1
ATOM 800 C C . GLY A 1 111 ? -14.532 12.368 9.429 1.00 73.69 111 GLY A C 1
ATOM 801 O O . GLY A 1 111 ? -15.316 12.969 8.702 1.00 73.69 111 GLY A O 1
ATOM 802 N N . ARG A 1 112 ? -13.231 12.699 9.472 1.00 74.75 112 ARG A N 1
ATOM 803 C CA . ARG A 1 112 ? -12.631 13.810 8.682 1.00 74.75 112 ARG A CA 1
ATOM 804 C C . ARG A 1 112 ? -11.549 13.380 7.683 1.00 74.75 112 ARG A C 1
ATOM 806 O O . ARG A 1 112 ? -10.963 14.225 7.011 1.00 74.75 112 ARG A O 1
ATOM 813 N N . GLY A 1 113 ? -11.292 12.079 7.556 1.00 78.94 113 GLY A N 1
ATOM 814 C CA . GLY A 1 113 ? -10.205 11.543 6.734 1.00 78.94 113 GLY A CA 1
ATOM 815 C C . GLY A 1 113 ? -10.297 11.871 5.241 1.00 78.94 113 GLY A C 1
ATOM 816 O O . GLY A 1 113 ? -9.270 12.055 4.609 1.00 78.94 113 GLY A O 1
ATOM 817 N N . ALA A 1 114 ? -11.494 12.010 4.661 1.00 83.50 114 ALA A N 1
ATOM 818 C CA . ALA A 1 114 ? -11.621 12.224 3.214 1.00 83.50 114 ALA A CA 1
ATOM 819 C C . ALA A 1 114 ? -10.979 13.539 2.729 1.00 83.50 114 ALA A C 1
ATOM 821 O O . ALA A 1 114 ? -10.200 13.513 1.784 1.00 83.50 114 ALA A O 1
ATOM 822 N N . ALA A 1 115 ? -11.247 14.664 3.402 1.00 85.88 115 ALA A N 1
ATOM 823 C CA . ALA A 1 115 ? -10.664 15.959 3.034 1.00 85.88 115 ALA A CA 1
ATOM 824 C C . ALA A 1 115 ? -9.140 15.977 3.222 1.00 85.88 115 ALA A C 1
ATOM 826 O O . ALA A 1 115 ? -8.419 16.489 2.373 1.00 85.88 115 ALA A O 1
ATOM 827 N N . LEU A 1 116 ? -8.644 15.359 4.300 1.00 87.69 116 LEU A N 1
ATOM 828 C CA . LEU A 1 116 ? -7.206 15.220 4.530 1.00 87.69 116 LEU A CA 1
ATOM 829 C C . LEU A 1 116 ? -6.542 14.376 3.436 1.00 87.69 116 LEU A C 1
ATOM 831 O O . LEU A 1 116 ? -5.508 14.767 2.912 1.00 87.69 116 LEU A O 1
ATOM 835 N N . GLY A 1 117 ? -7.149 13.246 3.069 1.00 88.12 117 GLY A N 1
ATOM 836 C CA . GLY A 1 117 ? -6.639 12.395 2.000 1.00 88.12 117 GLY A CA 1
ATOM 837 C C . GLY A 1 117 ? -6.607 13.103 0.647 1.00 88.12 117 GLY A C 1
ATOM 838 O O . GLY A 1 117 ? -5.619 12.975 -0.067 1.00 88.12 117 GLY A O 1
ATOM 839 N N . LEU A 1 118 ? -7.635 13.898 0.326 1.00 87.12 118 LEU A N 1
ATOM 840 C CA . LEU A 1 118 ? -7.658 14.740 -0.876 1.00 87.12 118 LEU A CA 1
ATOM 841 C C . LEU A 1 118 ? -6.546 15.798 -0.852 1.00 87.12 118 LEU A C 1
ATOM 843 O O . LEU A 1 118 ? -5.834 15.949 -1.838 1.00 87.12 118 LEU A O 1
ATOM 847 N N . ALA A 1 119 ? -6.351 16.485 0.277 1.00 87.62 119 ALA A N 1
ATOM 848 C CA . ALA A 1 119 ? -5.286 17.476 0.423 1.00 87.62 119 ALA A CA 1
ATOM 849 C C . ALA A 1 119 ? -3.889 16.848 0.281 1.00 87.62 119 ALA A C 1
ATOM 851 O O . ALA A 1 119 ? -3.024 17.408 -0.387 1.00 87.62 119 ALA A O 1
ATOM 852 N N . THR A 1 120 ? -3.662 15.665 0.859 1.00 88.50 120 THR A N 1
ATOM 853 C CA . THR A 1 120 ? -2.380 14.964 0.708 1.00 88.50 120 THR A CA 1
ATOM 854 C C . THR A 1 120 ? -2.180 14.410 -0.699 1.00 88.50 120 THR A C 1
ATOM 856 O O . THR A 1 120 ? -1.056 14.420 -1.188 1.00 88.50 120 THR A O 1
ATOM 859 N N . ALA A 1 121 ? -3.243 13.975 -1.380 1.00 88.50 121 ALA A N 1
ATOM 860 C CA . ALA A 1 121 ? -3.163 13.616 -2.793 1.00 88.50 121 ALA A CA 1
ATOM 861 C C . ALA A 1 121 ? -2.787 14.831 -3.654 1.00 88.50 121 ALA A C 1
ATOM 863 O O . ALA A 1 121 ? -1.869 14.727 -4.457 1.00 88.50 121 ALA A O 1
ATOM 864 N N . ALA A 1 122 ? -3.411 15.993 -3.429 1.00 86.25 122 ALA A N 1
ATOM 865 C CA . ALA A 1 122 ? -3.062 17.238 -4.117 1.00 86.25 122 ALA A CA 1
ATOM 866 C C . ALA A 1 122 ? -1.598 17.644 -3.875 1.00 86.25 122 ALA A C 1
ATOM 868 O O . ALA A 1 122 ? -0.881 17.942 -4.828 1.00 86.25 122 ALA A O 1
ATOM 869 N N . LEU A 1 123 ? -1.128 17.578 -2.621 1.00 86.81 123 LEU A N 1
ATOM 870 C CA . LEU A 1 123 ? 0.285 17.786 -2.285 1.00 86.81 123 LEU A CA 1
ATOM 871 C C . LEU A 1 123 ? 1.190 16.799 -3.032 1.00 86.81 123 LEU A C 1
ATOM 873 O O . LEU A 1 123 ? 2.230 17.193 -3.549 1.00 86.81 123 LEU A O 1
ATOM 877 N N . GLY A 1 124 ? 0.790 15.528 -3.102 1.00 85.75 124 GLY A N 1
ATOM 878 C CA . GLY A 1 124 ? 1.500 14.503 -3.856 1.00 85.75 124 GLY A CA 1
ATOM 879 C C . GLY A 1 124 ? 1.662 14.876 -5.323 1.00 85.75 124 GLY A C 1
ATOM 880 O O . GLY A 1 124 ? 2.784 14.945 -5.805 1.00 85.75 124 GLY A O 1
ATOM 881 N N . LEU A 1 125 ? 0.553 15.166 -6.003 1.00 84.31 125 LEU A N 1
ATOM 882 C CA . LEU A 1 125 ? 0.538 15.501 -7.431 1.00 84.31 125 LEU A CA 1
ATOM 883 C C . LEU A 1 125 ? 1.349 16.759 -7.752 1.00 84.31 125 LEU A C 1
ATOM 885 O O . LEU A 1 125 ? 1.966 16.830 -8.810 1.00 84.31 125 LEU A O 1
ATOM 889 N N . TYR A 1 126 ? 1.335 17.748 -6.856 1.00 83.00 126 TYR A N 1
ATOM 890 C CA . TYR A 1 126 ? 1.963 19.041 -7.112 1.00 83.00 126 TYR A CA 1
ATOM 891 C C . TYR A 1 126 ? 3.428 19.115 -6.673 1.00 83.00 126 TYR A C 1
ATOM 893 O O . TYR A 1 126 ? 4.226 19.778 -7.330 1.00 83.00 126 TYR A O 1
ATOM 901 N N . ALA A 1 127 ? 3.788 18.478 -5.555 1.00 89.19 127 ALA A N 1
ATOM 902 C CA . ALA A 1 127 ? 5.042 18.771 -4.864 1.00 89.19 127 ALA A CA 1
ATOM 903 C C . ALA A 1 127 ? 5.921 17.550 -4.579 1.00 89.19 127 ALA A C 1
ATOM 905 O O . ALA A 1 127 ? 7.138 17.691 -4.636 1.00 89.19 127 ALA A O 1
ATOM 906 N N . LEU A 1 128 ? 5.355 16.372 -4.280 1.00 95.62 128 LEU A N 1
ATOM 907 C CA . LEU A 1 128 ? 6.174 15.210 -3.909 1.00 95.62 128 LEU A CA 1
ATOM 908 C C . LEU A 1 128 ? 6.888 14.644 -5.140 1.00 95.62 128 LEU A C 1
ATOM 910 O O . LEU A 1 128 ? 6.244 14.144 -6.061 1.00 95.62 128 LEU A O 1
ATOM 914 N N . GLU A 1 129 ? 8.218 14.672 -5.122 1.00 95.81 129 GLU A N 1
ATOM 915 C CA . GLU A 1 129 ? 9.087 14.231 -6.215 1.00 95.81 129 GLU A CA 1
ATOM 916 C C . GLU A 1 129 ? 8.751 12.814 -6.711 1.00 95.81 129 GLU A C 1
ATOM 918 O O . GLU A 1 129 ? 8.531 12.683 -7.914 1.00 95.81 129 GLU A O 1
ATOM 923 N N . PRO A 1 130 ? 8.524 11.787 -5.859 1.00 97.06 130 PRO A N 1
ATOM 924 C CA . PRO A 1 130 ? 8.233 10.441 -6.358 1.00 97.06 130 PRO A CA 1
ATOM 925 C C . PRO A 1 130 ? 6.949 10.362 -7.180 1.00 97.06 130 PRO A C 1
ATOM 927 O O . PRO A 1 130 ? 6.824 9.562 -8.108 1.00 97.06 130 PRO A O 1
ATOM 930 N N . VAL A 1 131 ? 5.956 11.168 -6.798 1.00 95.81 131 VAL A N 1
ATOM 931 C CA . VAL A 1 131 ? 4.657 11.217 -7.467 1.00 95.81 131 VAL A CA 1
ATOM 932 C C . VAL A 1 131 ? 4.777 12.012 -8.760 1.00 95.81 131 VAL A C 1
ATOM 934 O O . VAL A 1 131 ? 4.264 11.563 -9.781 1.00 95.81 131 VAL A O 1
ATOM 937 N N . ARG A 1 132 ? 5.481 13.148 -8.732 1.00 92.31 132 ARG A N 1
ATOM 938 C CA . ARG A 1 132 ? 5.749 13.955 -9.925 1.00 92.31 132 ARG A CA 1
ATOM 939 C C . ARG A 1 132 ? 6.506 13.152 -10.975 1.00 92.31 132 ARG A C 1
ATOM 941 O O . ARG A 1 132 ? 6.017 13.041 -12.087 1.00 92.31 132 ARG A O 1
ATOM 948 N N . GLU A 1 133 ? 7.612 12.511 -10.607 1.00 92.50 133 GLU A N 1
ATOM 949 C CA . GLU A 1 133 ? 8.386 11.655 -11.515 1.00 92.50 133 GLU A CA 1
ATOM 950 C C . GLU A 1 133 ? 7.552 10.476 -12.043 1.00 92.50 133 GLU A C 1
ATOM 952 O O . GLU A 1 133 ? 7.592 10.167 -13.231 1.00 92.50 133 GLU A O 1
ATOM 957 N N . THR A 1 134 ? 6.713 9.855 -11.198 1.00 94.44 134 THR A N 1
ATOM 958 C CA . THR A 1 134 ? 5.781 8.804 -11.653 1.00 94.44 134 THR A CA 1
ATOM 959 C C . THR A 1 134 ? 4.853 9.308 -12.759 1.00 94.44 134 THR A C 1
ATOM 961 O O . THR A 1 134 ? 4.623 8.588 -13.729 1.00 94.44 134 THR A O 1
ATOM 964 N N . LEU A 1 135 ? 4.312 10.522 -12.628 1.00 91.75 135 LEU A N 1
ATOM 965 C CA . LEU A 1 135 ? 3.445 11.117 -13.647 1.00 91.75 135 LEU A CA 1
ATOM 966 C C . LEU A 1 135 ? 4.231 11.537 -14.890 1.00 91.75 135 LEU A C 1
ATOM 968 O O . LEU A 1 135 ? 3.803 11.213 -15.994 1.00 91.75 135 LEU A O 1
ATOM 972 N N . SER A 1 136 ? 5.384 12.187 -14.713 1.00 89.62 136 SER A N 1
ATOM 973 C CA . SER A 1 136 ? 6.261 12.630 -15.802 1.00 89.62 136 SER A CA 1
ATOM 974 C C . SER A 1 136 ? 6.702 11.474 -16.696 1.00 89.62 136 SER A C 1
ATOM 976 O O . SER A 1 136 ? 6.766 11.629 -17.911 1.00 89.62 136 SER A O 1
ATOM 978 N N . PHE A 1 137 ? 6.966 10.299 -16.119 1.00 91.56 137 PHE A N 1
ATOM 979 C CA . PHE A 1 137 ? 7.307 9.103 -16.889 1.00 91.56 137 PHE A CA 1
ATOM 980 C C . PHE A 1 137 ? 6.089 8.278 -17.323 1.00 91.56 137 PHE A C 1
ATOM 982 O O . PHE A 1 137 ? 6.207 7.415 -18.191 1.00 91.56 137 PHE A O 1
ATOM 989 N N . GLY A 1 138 ? 4.902 8.550 -16.772 1.00 93.06 138 GLY A N 1
ATOM 990 C CA . GLY A 1 138 ? 3.680 7.796 -17.054 1.00 93.06 138 GLY A CA 1
ATOM 991 C C . GLY A 1 138 ? 3.709 6.372 -16.485 1.00 93.06 138 GLY A C 1
ATOM 992 O O . GLY A 1 138 ? 3.156 5.443 -17.075 1.00 93.06 138 GLY A O 1
ATOM 993 N N . GLN A 1 139 ? 4.363 6.204 -15.335 1.00 94.56 139 GLN A N 1
ATOM 994 C CA . GLN A 1 139 ? 4.569 4.931 -14.650 1.00 94.56 139 GLN A CA 1
ATOM 995 C C . GLN A 1 139 ? 3.269 4.354 -14.066 1.00 94.56 139 GLN A C 1
ATOM 997 O O . GLN A 1 139 ? 2.482 5.038 -13.414 1.00 94.56 139 GLN A O 1
ATOM 1002 N N . VAL A 1 140 ? 3.102 3.032 -14.169 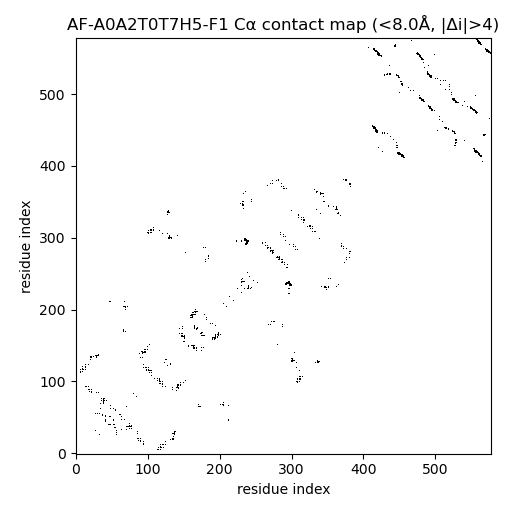1.00 95.69 140 VAL A N 1
ATOM 1003 C CA . VAL A 1 140 ? 1.921 2.302 -13.655 1.00 95.69 140 VAL A CA 1
ATOM 1004 C C . VAL A 1 140 ? 1.896 2.155 -12.118 1.00 95.69 140 VAL A C 1
ATOM 1006 O O . VAL A 1 140 ? 0.933 1.655 -11.534 1.00 95.69 140 VAL A O 1
ATOM 1009 N N . ASN A 1 141 ? 2.950 2.600 -11.425 1.00 95.25 141 ASN A N 1
ATOM 1010 C CA . ASN A 1 141 ? 3.187 2.317 -10.004 1.00 95.25 141 ASN A CA 1
ATOM 1011 C C . ASN A 1 141 ? 2.037 2.733 -9.080 1.00 95.25 141 ASN A C 1
ATOM 1013 O O . ASN A 1 141 ? 1.738 2.006 -8.136 1.00 95.25 141 ASN A O 1
ATOM 1017 N N . LEU A 1 142 ? 1.382 3.870 -9.337 1.00 97.75 142 LEU A N 1
ATOM 1018 C CA . LEU A 1 142 ? 0.276 4.346 -8.498 1.00 97.75 142 LEU A CA 1
ATOM 1019 C C . LEU A 1 142 ? -0.954 3.443 -8.598 1.00 97.75 142 LEU A C 1
ATOM 1021 O O . LEU A 1 142 ? -1.586 3.164 -7.579 1.00 97.75 142 LEU A O 1
ATOM 1025 N N . VAL A 1 143 ? -1.251 2.928 -9.793 1.00 98.25 143 VAL A N 1
ATOM 1026 C CA . VAL A 1 143 ? -2.330 1.954 -10.002 1.00 98.25 143 VAL A CA 1
ATOM 1027 C C . VAL A 1 143 ? -2.021 0.664 -9.244 1.00 98.25 143 VAL A C 1
ATOM 1029 O O . VAL A 1 143 ? -2.865 0.175 -8.494 1.00 98.25 143 VAL A O 1
ATOM 1032 N N . LEU A 1 144 ? -0.788 0.155 -9.346 1.00 98.44 144 LEU A N 1
ATOM 1033 C CA . LEU A 1 144 ? -0.364 -1.041 -8.607 1.00 98.44 144 LEU A CA 1
ATOM 1034 C C . LEU A 1 144 ? -0.393 -0.818 -7.087 1.00 98.44 144 LEU A C 1
ATOM 1036 O O . LEU A 1 144 ? -0.872 -1.674 -6.344 1.00 98.44 144 LEU A O 1
ATOM 1040 N N . ALA A 1 145 ? 0.050 0.347 -6.610 1.00 98.50 145 ALA A N 1
ATOM 1041 C CA . ALA A 1 145 ? -0.019 0.714 -5.199 1.00 98.50 145 ALA A CA 1
ATOM 1042 C C . ALA A 1 145 ? -1.470 0.786 -4.698 1.00 98.50 145 ALA A C 1
ATOM 1044 O O . ALA A 1 145 ? -1.751 0.352 -3.580 1.00 98.50 145 ALA A O 1
ATOM 1045 N N . ALA A 1 146 ? -2.407 1.268 -5.521 1.00 98.62 146 ALA A N 1
ATOM 1046 C CA . ALA A 1 146 ? -3.829 1.271 -5.194 1.00 98.62 146 ALA A CA 1
ATOM 1047 C C . ALA A 1 146 ? -4.420 -0.139 -5.114 1.00 98.62 146 ALA A C 1
ATOM 1049 O O . ALA A 1 146 ? -5.169 -0.412 -4.176 1.00 98.62 146 ALA A O 1
ATOM 1050 N N . LEU A 1 147 ? -4.045 -1.048 -6.022 1.00 98.69 147 LEU A N 1
ATOM 1051 C CA . LEU A 1 147 ? -4.429 -2.462 -5.947 1.00 98.69 147 LEU A CA 1
ATOM 1052 C C . LEU A 1 147 ? -3.937 -3.101 -4.644 1.00 98.69 147 LEU A C 1
ATOM 1054 O O . LEU A 1 147 ? -4.731 -3.687 -3.910 1.00 98.69 147 LEU A O 1
ATOM 1058 N N . VAL A 1 148 ? -2.659 -2.912 -4.308 1.00 98.75 148 VAL A N 1
ATOM 1059 C CA . VAL A 1 148 ? -2.064 -3.413 -3.059 1.00 98.75 148 VAL A CA 1
ATOM 1060 C C . VAL A 1 148 ? -2.747 -2.812 -1.830 1.00 98.75 148 VAL A C 1
ATOM 1062 O O . VAL A 1 148 ? -3.115 -3.533 -0.904 1.00 98.75 148 VAL A O 1
ATOM 1065 N N . ALA A 1 149 ? -2.941 -1.493 -1.797 1.00 98.56 149 ALA A N 1
ATOM 1066 C CA . ALA A 1 149 ? -3.587 -0.819 -0.678 1.00 98.56 149 ALA A CA 1
ATOM 1067 C C . ALA A 1 149 ? -5.039 -1.284 -0.511 1.00 98.56 149 ALA A C 1
ATOM 1069 O O . ALA A 1 149 ? -5.477 -1.525 0.614 1.00 98.56 149 ALA A O 1
ATOM 1070 N N . ALA A 1 150 ? -5.777 -1.458 -1.609 1.00 98.31 150 ALA A N 1
ATOM 1071 C CA . ALA A 1 150 ? -7.132 -1.985 -1.580 1.00 98.31 150 ALA A CA 1
ATOM 1072 C C . ALA A 1 150 ? -7.155 -3.414 -1.021 1.00 98.31 150 ALA A C 1
ATOM 1074 O O . ALA A 1 150 ? -7.954 -3.713 -0.129 1.00 98.31 150 ALA A O 1
ATOM 1075 N N . ASP A 1 151 ? -6.238 -4.269 -1.476 1.00 98.25 151 ASP A N 1
ATOM 1076 C CA . ASP A 1 151 ? -6.142 -5.650 -1.014 1.00 98.25 151 ASP A CA 1
ATOM 1077 C C . ASP A 1 151 ? -5.745 -5.759 0.453 1.00 98.25 151 ASP A C 1
ATOM 1079 O O . ASP A 1 151 ? -6.208 -6.652 1.148 1.00 98.25 151 ASP A O 1
ATOM 1083 N N . CYS A 1 152 ? -4.925 -4.841 0.959 1.00 98.00 152 CYS A N 1
ATOM 1084 C CA . CYS A 1 152 ? -4.460 -4.877 2.340 1.00 98.00 152 CYS A CA 1
ATOM 1085 C C . CYS A 1 152 ? -5.389 -4.155 3.321 1.00 98.00 152 CYS A C 1
ATOM 1087 O O . CYS A 1 152 ? -5.475 -4.567 4.478 1.00 98.00 152 CYS A O 1
ATOM 1089 N N . LEU A 1 153 ? -6.064 -3.077 2.912 1.00 95.88 153 LEU A N 1
ATOM 1090 C CA . LEU A 1 153 ? -6.665 -2.110 3.843 1.00 95.88 153 LEU A CA 1
ATOM 1091 C C . LEU A 1 153 ? -8.196 -2.018 3.769 1.00 95.88 153 LEU A C 1
ATOM 1093 O O . LEU A 1 153 ? -8.822 -1.550 4.722 1.00 95.88 153 LEU A O 1
ATOM 1097 N N . VAL A 1 154 ? -8.835 -2.477 2.687 1.00 91.88 154 VAL A N 1
ATOM 1098 C CA . VAL A 1 154 ? -10.308 -2.536 2.623 1.00 91.88 154 VAL A CA 1
ATOM 1099 C C . VAL A 1 154 ? -10.802 -3.599 3.603 1.00 91.88 154 VAL A C 1
ATOM 1101 O O . VAL A 1 154 ? -10.354 -4.733 3.549 1.00 91.88 154 VAL A O 1
ATOM 1104 N N . ARG A 1 155 ? -11.718 -3.273 4.521 1.00 81.81 155 ARG A N 1
ATOM 1105 C CA . ARG A 1 155 ? -12.115 -4.210 5.596 1.00 81.81 155 ARG A CA 1
ATOM 1106 C C . ARG A 1 155 ? -12.924 -5.416 5.108 1.00 81.81 155 ARG A C 1
ATOM 1108 O O . ARG A 1 155 ? -12.721 -6.518 5.601 1.00 81.81 155 ARG A O 1
ATOM 1115 N N . ALA A 1 156 ? -13.833 -5.197 4.161 1.00 86.00 156 ALA A N 1
ATOM 1116 C CA . ALA A 1 156 ? -14.714 -6.219 3.596 1.00 86.00 156 ALA A CA 1
ATOM 1117 C C . ALA A 1 156 ? -14.666 -6.141 2.059 1.00 86.00 156 ALA A C 1
ATOM 1119 O O . ALA A 1 156 ? -15.557 -5.544 1.448 1.00 86.00 156 ALA A O 1
ATOM 1120 N N . PRO A 1 157 ? -13.582 -6.632 1.427 1.00 90.38 157 PRO A N 1
ATOM 1121 C CA . PRO A 1 157 ? -13.458 -6.605 -0.025 1.00 90.38 157 PRO A CA 1
ATOM 1122 C C . PRO A 1 157 ? -14.485 -7.541 -0.674 1.00 90.38 157 PRO A C 1
ATOM 1124 O O . PRO A 1 157 ? -14.837 -8.578 -0.116 1.00 90.38 157 PRO A O 1
ATOM 1127 N N . ARG A 1 158 ? -14.945 -7.181 -1.878 1.00 93.75 158 ARG A N 1
ATOM 1128 C CA . ARG A 1 158 ? -15.799 -8.051 -2.714 1.00 93.75 158 ARG A CA 1
ATOM 1129 C C . ARG A 1 158 ? -14.995 -9.097 -3.495 1.00 93.75 158 ARG A C 1
ATOM 1131 O O . ARG A 1 158 ? -15.582 -9.983 -4.100 1.00 93.75 158 ARG A O 1
ATOM 1138 N N . TRP A 1 159 ? -13.670 -8.976 -3.497 1.00 96.00 159 TRP A N 1
ATOM 1139 C CA . TRP A 1 159 ? -12.736 -9.907 -4.124 1.00 96.00 159 TRP A CA 1
ATOM 1140 C C . TRP A 1 159 ? -12.055 -10.798 -3.073 1.00 96.00 159 TRP A C 1
ATOM 1142 O O . TRP A 1 159 ? -11.952 -10.407 -1.904 1.00 96.00 159 TRP A O 1
ATOM 1152 N N . PRO A 1 160 ? -11.540 -11.975 -3.471 1.00 97.06 160 PRO A N 1
ATOM 1153 C CA . PRO A 1 160 ? -10.696 -12.793 -2.612 1.00 97.06 160 PRO A CA 1
ATOM 1154 C C . PRO A 1 160 ? -9.450 -12.021 -2.168 1.00 97.06 160 PRO A C 1
ATOM 1156 O O . PRO A 1 160 ? -8.683 -11.525 -2.994 1.00 97.06 160 PRO A O 1
ATOM 1159 N N . ARG A 1 161 ? -9.237 -11.931 -0.852 1.00 96.88 161 ARG A N 1
ATOM 1160 C CA . ARG A 1 161 ? -8.057 -11.287 -0.258 1.00 96.88 161 ARG A CA 1
ATOM 1161 C C . ARG A 1 161 ? -6.777 -11.891 -0.844 1.00 96.88 161 ARG A C 1
ATOM 1163 O O . ARG A 1 161 ? -6.637 -13.112 -0.827 1.00 96.88 161 ARG A O 1
ATOM 1170 N N . GLY A 1 162 ? -5.867 -11.052 -1.326 1.00 97.88 162 GLY A N 1
ATOM 1171 C CA . GLY A 1 162 ? -4.606 -11.444 -1.961 1.00 97.88 162 GLY A CA 1
ATOM 1172 C C . GLY A 1 162 ? -4.638 -11.424 -3.491 1.00 97.88 162 GLY A C 1
ATOM 1173 O O . GLY A 1 162 ? -3.583 -11.312 -4.112 1.00 97.88 162 GLY A O 1
ATOM 1174 N N . LEU A 1 163 ? -5.819 -11.478 -4.117 1.00 98.44 163 LEU A N 1
ATOM 1175 C CA . LEU A 1 163 ? -5.935 -11.514 -5.577 1.00 98.44 163 LEU A CA 1
ATOM 1176 C C . LEU A 1 163 ? -5.323 -10.273 -6.240 1.00 98.44 163 LEU A C 1
ATOM 1178 O O . LEU A 1 163 ? -4.614 -10.403 -7.234 1.00 98.44 163 LEU A O 1
ATOM 1182 N N . LEU A 1 164 ? -5.570 -9.077 -5.699 1.00 98.56 164 LEU A N 1
ATOM 1183 C CA . LEU A 1 164 ? -5.098 -7.840 -6.323 1.00 98.56 164 LEU A CA 1
ATOM 1184 C C . LEU A 1 164 ? -3.579 -7.684 -6.197 1.00 98.56 164 LEU A C 1
ATOM 1186 O O . LEU A 1 164 ? -2.954 -7.163 -7.116 1.00 98.56 164 LEU A O 1
ATOM 1190 N N . ILE A 1 165 ? -2.976 -8.167 -5.104 1.00 98.62 165 ILE A N 1
ATOM 1191 C CA . ILE A 1 165 ? -1.513 -8.258 -4.981 1.00 98.62 165 ILE A CA 1
ATOM 1192 C C . ILE A 1 165 ? -0.943 -9.219 -6.026 1.00 98.62 165 ILE A C 1
ATOM 1194 O O . ILE A 1 165 ? 0.047 -8.877 -6.666 1.00 98.62 165 ILE A O 1
ATOM 1198 N N . GLY A 1 166 ? -1.570 -10.384 -6.230 1.00 98.38 166 GLY A N 1
ATOM 1199 C CA . GLY A 1 166 ? -1.153 -11.348 -7.254 1.00 98.38 166 GLY A CA 1
ATOM 1200 C C . GLY A 1 166 ? -1.194 -10.761 -8.667 1.00 98.38 166 GLY A C 1
ATOM 1201 O O . GLY A 1 166 ? -0.210 -10.841 -9.399 1.00 98.38 166 GLY A O 1
ATOM 1202 N N . LEU A 1 167 ? -2.296 -10.086 -9.013 1.00 98.31 167 LEU A N 1
ATOM 1203 C CA . LEU A 1 167 ? -2.445 -9.367 -10.283 1.00 98.31 167 LEU A CA 1
ATOM 1204 C C . LEU A 1 167 ? -1.398 -8.258 -10.434 1.00 98.31 167 LEU A C 1
ATOM 1206 O O . LEU A 1 167 ? -0.752 -8.152 -11.473 1.00 98.31 167 LEU A O 1
ATOM 1210 N N . ALA A 1 168 ? -1.188 -7.447 -9.393 1.00 98.38 168 ALA A N 1
ATOM 1211 C CA . ALA A 1 168 ? -0.210 -6.367 -9.431 1.00 98.38 168 ALA A CA 1
ATOM 1212 C C . ALA A 1 168 ? 1.224 -6.898 -9.606 1.00 98.38 168 ALA A C 1
ATOM 1214 O O . ALA A 1 168 ? 1.982 -6.347 -10.402 1.00 98.38 168 ALA A O 1
ATOM 1215 N N . ALA A 1 169 ? 1.566 -7.992 -8.914 1.00 97.94 169 ALA A N 1
ATOM 1216 C CA . ALA A 1 169 ? 2.847 -8.684 -9.040 1.00 97.94 169 ALA A CA 1
ATOM 1217 C C . ALA A 1 169 ? 3.075 -9.265 -10.445 1.00 97.94 169 ALA A C 1
ATOM 1219 O O . ALA A 1 169 ? 4.210 -9.312 -10.913 1.00 97.94 169 ALA A O 1
ATOM 1220 N N . ALA A 1 170 ? 2.007 -9.682 -11.131 1.00 97.00 170 ALA A N 1
ATOM 1221 C CA . ALA A 1 170 ? 2.095 -10.203 -12.492 1.00 97.00 170 ALA A CA 1
ATOM 1222 C C . ALA A 1 170 ? 2.337 -9.102 -13.537 1.00 97.00 170 ALA A C 1
ATOM 1224 O O . ALA A 1 170 ? 2.907 -9.376 -14.589 1.00 97.00 170 ALA A O 1
ATOM 1225 N N . VAL A 1 171 ? 1.933 -7.859 -13.248 1.00 97.06 171 VAL A N 1
ATOM 1226 C CA . VAL A 1 171 ? 2.242 -6.692 -14.095 1.00 97.06 171 VAL A CA 1
ATOM 1227 C C . VAL A 1 171 ? 3.667 -6.203 -13.858 1.00 97.06 171 VAL A C 1
ATOM 1229 O O . VAL A 1 171 ? 4.379 -5.892 -14.803 1.00 97.06 171 VAL A O 1
ATOM 1232 N N . LYS A 1 172 ? 4.099 -6.114 -12.599 1.00 95.31 172 LYS A N 1
ATOM 1233 C CA . LYS A 1 172 ? 5.453 -5.705 -12.199 1.00 95.31 172 LYS A CA 1
ATOM 1234 C C . LYS A 1 172 ? 5.795 -6.497 -10.952 1.00 95.31 172 LYS A C 1
ATOM 1236 O O . LYS A 1 172 ? 4.988 -6.492 -10.045 1.00 95.31 172 LYS A O 1
ATOM 1241 N N . LEU A 1 173 ? 6.961 -7.132 -10.848 1.00 92.69 173 LEU A N 1
ATOM 1242 C CA . LEU A 1 173 ? 7.227 -8.088 -9.758 1.00 92.69 173 LEU A CA 1
ATOM 1243 C C . LEU A 1 173 ? 7.246 -7.465 -8.342 1.00 92.69 173 LEU A C 1
ATOM 1245 O O . LEU A 1 173 ? 7.048 -8.157 -7.345 1.00 92.69 173 LEU A O 1
ATOM 1249 N N . THR A 1 174 ? 7.451 -6.150 -8.224 1.00 92.44 174 THR A N 1
ATOM 1250 C CA . THR A 1 174 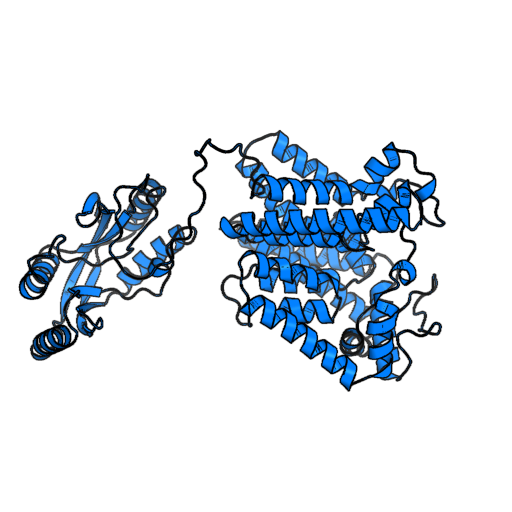? 7.682 -5.462 -6.940 1.00 92.44 174 THR A CA 1
ATOM 1251 C C . THR A 1 174 ? 6.574 -5.619 -5.879 1.00 92.44 174 THR A C 1
ATOM 1253 O O . THR A 1 174 ? 6.923 -5.765 -4.706 1.00 92.44 174 THR A O 1
ATOM 1256 N N . PRO A 1 175 ? 5.263 -5.670 -6.198 1.00 97.25 175 PRO A N 1
ATOM 1257 C CA . PRO A 1 175 ? 4.201 -5.936 -5.232 1.00 97.25 175 PRO A CA 1
ATOM 1258 C C . PRO A 1 175 ? 4.265 -7.319 -4.573 1.00 97.25 175 PRO A C 1
ATOM 1260 O O . PRO A 1 175 ? 3.632 -7.504 -3.535 1.00 97.25 175 PRO A O 1
ATOM 1263 N N . ALA A 1 176 ? 5.039 -8.280 -5.096 1.00 97.19 176 ALA A N 1
ATOM 1264 C CA . ALA A 1 176 ? 5.181 -9.604 -4.482 1.00 97.19 176 ALA A CA 1
ATOM 1265 C C . ALA A 1 176 ? 5.702 -9.534 -3.032 1.00 97.19 176 ALA A C 1
ATOM 1267 O O . ALA A 1 176 ? 5.341 -10.374 -2.206 1.00 97.19 176 ALA A O 1
ATOM 1268 N N . VAL A 1 177 ? 6.465 -8.490 -2.672 1.00 97.75 177 VAL A N 1
ATOM 1269 C CA . VAL A 1 177 ? 6.922 -8.256 -1.289 1.00 97.75 177 VAL A CA 1
ATOM 1270 C C . VAL A 1 177 ? 5.760 -8.148 -0.292 1.00 97.75 177 VAL A C 1
ATOM 1272 O O . VAL A 1 177 ? 5.911 -8.494 0.880 1.00 97.75 177 VAL A O 1
ATOM 1275 N N . PHE A 1 178 ? 4.564 -7.752 -0.745 1.00 98.56 178 PHE A N 1
ATOM 1276 C CA . PHE A 1 178 ? 3.369 -7.678 0.094 1.00 98.56 178 PHE A CA 1
ATOM 1277 C C . PHE A 1 178 ? 2.809 -9.042 0.505 1.00 98.56 178 PHE A C 1
ATOM 1279 O O . PHE A 1 178 ? 1.975 -9.093 1.404 1.00 98.56 178 PHE A O 1
ATOM 1286 N N . LEU A 1 179 ? 3.331 -10.164 -0.002 1.00 98.12 179 LEU A N 1
ATOM 1287 C CA . LEU A 1 179 ? 3.105 -11.470 0.630 1.00 98.12 179 LEU A CA 1
ATOM 1288 C C . LEU A 1 179 ? 3.516 -11.454 2.112 1.00 98.12 179 LEU A C 1
ATOM 1290 O O . LEU A 1 179 ? 2.822 -12.039 2.947 1.00 98.12 179 LEU A O 1
ATOM 1294 N N . LEU A 1 180 ? 4.575 -10.708 2.467 1.00 97.31 180 LEU A N 1
ATOM 1295 C CA . LEU A 1 180 ? 5.013 -10.529 3.855 1.00 97.31 180 LEU A CA 1
ATOM 1296 C C . LEU A 1 180 ? 3.907 -9.962 4.752 1.00 97.31 180 LEU A C 1
ATOM 1298 O O . LEU A 1 180 ? 3.846 -10.317 5.928 1.00 97.31 180 LEU A O 1
ATOM 1302 N N . TYR A 1 181 ? 3.001 -9.140 4.213 1.00 98.25 181 TYR A N 1
ATOM 1303 C CA . TYR A 1 181 ? 1.874 -8.582 4.960 1.00 98.25 181 TYR A CA 1
ATOM 1304 C C . TYR A 1 181 ? 0.918 -9.676 5.466 1.00 98.25 181 TYR A C 1
ATOM 1306 O O . TYR A 1 181 ? 0.604 -9.716 6.657 1.00 98.25 181 TYR A O 1
ATOM 1314 N N . PHE A 1 182 ? 0.498 -10.600 4.595 1.00 97.56 182 PHE A N 1
ATOM 1315 C CA . PHE A 1 182 ? -0.391 -11.708 4.973 1.00 97.56 182 PHE A CA 1
ATOM 1316 C C . PHE A 1 182 ? 0.321 -12.734 5.845 1.00 97.56 182 PHE A C 1
ATOM 1318 O O . PHE A 1 182 ? -0.193 -13.192 6.872 1.00 97.56 182 PHE A O 1
ATOM 1325 N N . LEU A 1 183 ? 1.545 -13.074 5.453 1.00 96.75 183 LEU A N 1
ATOM 1326 C CA . LEU A 1 183 ? 2.379 -14.025 6.164 1.00 96.75 183 LEU A CA 1
ATOM 1327 C C . LEU A 1 183 ? 2.644 -13.550 7.610 1.00 96.75 183 LEU A C 1
ATOM 1329 O O . LEU A 1 183 ? 2.612 -14.373 8.531 1.00 96.75 183 LEU A O 1
ATOM 1333 N N . ALA A 1 184 ? 2.781 -12.239 7.855 1.00 94.38 184 ALA A N 1
ATOM 1334 C CA . ALA A 1 184 ? 3.007 -11.676 9.191 1.00 94.38 184 ALA A CA 1
ATOM 1335 C C . ALA A 1 184 ? 1.908 -12.057 10.206 1.00 94.38 184 ALA A C 1
ATOM 1337 O O . ALA A 1 184 ? 2.204 -12.309 11.382 1.00 94.38 184 ALA A O 1
ATOM 1338 N N . LYS A 1 185 ? 0.651 -12.179 9.753 1.00 91.25 185 LYS A N 1
ATOM 1339 C CA . LYS A 1 185 ? -0.509 -12.654 10.537 1.00 91.25 185 LYS A CA 1
ATOM 1340 C C . LYS A 1 185 ? -0.864 -14.124 10.300 1.00 91.25 185 LYS A C 1
ATOM 1342 O O . LYS A 1 185 ? -1.816 -14.608 10.908 1.00 91.25 185 LYS A O 1
ATOM 1347 N N . ARG A 1 186 ? -0.070 -14.854 9.507 1.00 95.62 186 ARG A N 1
ATOM 1348 C CA . ARG A 1 186 ? -0.336 -16.242 9.084 1.00 95.62 186 ARG A CA 1
ATOM 1349 C C . ARG A 1 186 ? -1.655 -16.381 8.321 1.00 95.62 186 ARG A C 1
ATOM 1351 O O . ARG A 1 186 ? -2.360 -17.380 8.452 1.00 95.62 186 ARG A O 1
ATOM 1358 N N . GLU A 1 187 ? -1.993 -15.381 7.517 1.00 95.31 187 GLU A N 1
ATOM 1359 C CA . GLU A 1 187 ? -3.158 -15.400 6.634 1.00 95.31 187 GLU A CA 1
ATOM 1360 C C . GLU A 1 187 ? -2.846 -16.224 5.377 1.00 95.31 187 GLU A C 1
ATOM 1362 O O . GLU A 1 187 ? -2.812 -15.717 4.259 1.00 95.31 187 GLU A O 1
ATOM 1367 N N . TRP A 1 188 ? -2.600 -17.526 5.569 1.00 97.06 188 TRP A N 1
ATOM 1368 C CA . TRP A 1 188 ? -2.128 -18.441 4.522 1.00 97.06 188 TRP A CA 1
ATOM 1369 C C . TRP A 1 188 ? -3.049 -18.497 3.311 1.00 97.06 188 TRP A C 1
ATOM 1371 O O . TRP A 1 188 ? -2.569 -18.603 2.192 1.00 97.06 188 TRP A O 1
ATOM 1381 N N . ARG A 1 189 ? -4.366 -18.379 3.524 1.00 97.44 189 ARG A N 1
ATOM 1382 C CA . ARG A 1 189 ? -5.338 -18.328 2.426 1.00 97.44 189 ARG A CA 1
ATOM 1383 C C . ARG A 1 189 ? -5.107 -17.112 1.535 1.00 97.44 189 ARG A C 1
ATOM 1385 O O . ARG A 1 189 ? -5.059 -17.272 0.329 1.00 97.44 189 ARG A O 1
ATOM 1392 N N . ALA A 1 190 ? -4.918 -15.927 2.114 1.00 97.25 190 ALA A N 1
ATOM 1393 C CA . ALA A 1 190 ? -4.680 -14.713 1.338 1.00 97.25 190 ALA A CA 1
ATOM 1394 C C . ALA A 1 190 ? -3.315 -14.743 0.635 1.00 97.25 190 ALA A C 1
ATOM 1396 O O . ALA A 1 190 ? -3.212 -14.378 -0.532 1.00 97.25 190 ALA A O 1
ATOM 1397 N N . ALA A 1 191 ? -2.282 -15.257 1.313 1.00 97.94 191 ALA A N 1
ATOM 1398 C CA . ALA A 1 191 ? -0.974 -15.477 0.699 1.00 97.94 191 ALA A CA 1
ATOM 1399 C C . ALA A 1 191 ? -1.049 -16.468 -0.479 1.00 97.94 191 ALA A C 1
ATOM 1401 O O . ALA A 1 191 ? -0.477 -16.207 -1.534 1.00 97.94 191 ALA A O 1
ATOM 1402 N N . ALA A 1 192 ? -1.799 -17.564 -0.329 1.00 98.31 192 ALA A N 1
ATOM 1403 C CA . ALA A 1 192 ? -2.029 -18.533 -1.396 1.00 98.31 192 ALA A CA 1
ATOM 1404 C C . ALA A 1 192 ? -2.821 -17.921 -2.557 1.00 98.31 192 ALA A C 1
ATOM 1406 O O . ALA A 1 192 ? -2.422 -18.097 -3.698 1.00 98.31 192 ALA A O 1
ATOM 1407 N N . THR A 1 193 ? -3.882 -17.150 -2.296 1.00 98.50 193 THR A N 1
ATOM 1408 C CA . THR A 1 193 ? -4.622 -16.426 -3.343 1.00 98.50 193 THR A CA 1
ATOM 1409 C C . THR A 1 193 ? -3.709 -15.490 -4.134 1.00 98.50 193 THR A C 1
ATOM 1411 O O . THR A 1 193 ? -3.789 -15.459 -5.357 1.00 98.50 193 THR A O 1
ATOM 1414 N N . ALA A 1 194 ? -2.825 -14.748 -3.459 1.00 98.44 194 ALA A N 1
ATOM 1415 C CA . ALA A 1 194 ? -1.869 -13.867 -4.125 1.00 98.44 194 ALA A CA 1
ATOM 1416 C C . ALA A 1 194 ? -0.880 -14.647 -4.997 1.00 98.44 194 ALA A C 1
ATOM 1418 O O . ALA A 1 194 ? -0.686 -14.299 -6.160 1.00 98.44 194 ALA A O 1
ATOM 1419 N N . ALA A 1 195 ? -0.306 -15.728 -4.462 1.00 98.19 195 ALA A N 1
ATOM 1420 C CA . ALA A 1 195 ? 0.603 -16.588 -5.209 1.00 98.19 195 ALA A CA 1
ATOM 1421 C C . ALA A 1 195 ? -0.090 -17.234 -6.419 1.00 98.19 195 ALA A C 1
ATOM 1423 O O . ALA A 1 195 ? 0.437 -17.179 -7.523 1.00 98.19 195 ALA A O 1
ATOM 1424 N N . LEU A 1 196 ? -1.294 -17.782 -6.241 1.00 98.12 196 LEU A N 1
ATOM 1425 C CA . LEU A 1 196 ? -2.064 -18.413 -7.314 1.00 98.12 196 LEU A CA 1
ATOM 1426 C C . LEU A 1 196 ? -2.519 -17.405 -8.372 1.00 98.12 196 LEU A C 1
ATOM 1428 O O . LEU A 1 196 ? -2.465 -17.720 -9.554 1.00 98.12 196 LEU A O 1
ATOM 1432 N N . GLY A 1 197 ? -2.926 -16.196 -7.976 1.00 97.69 197 GLY A N 1
ATOM 1433 C CA . GLY A 1 197 ? -3.267 -15.127 -8.916 1.00 97.69 197 GLY A CA 1
ATOM 1434 C C . GLY A 1 197 ? -2.066 -14.711 -9.767 1.00 97.69 197 GLY A C 1
ATOM 1435 O O . GLY A 1 197 ? -2.179 -14.617 -10.985 1.00 97.69 197 GLY A O 1
ATOM 1436 N N . PHE A 1 198 ? -0.899 -14.544 -9.137 1.00 97.81 198 PHE A N 1
ATOM 1437 C CA . PHE A 1 198 ? 0.354 -14.265 -9.838 1.00 97.81 198 PHE A CA 1
ATOM 1438 C C . PHE A 1 198 ? 0.738 -15.392 -10.804 1.00 97.81 198 PHE A C 1
ATOM 1440 O O . PHE A 1 198 ? 0.968 -15.133 -11.983 1.00 97.81 198 PHE A O 1
ATOM 1447 N N . VAL A 1 199 ? 0.761 -16.641 -10.322 1.00 97.75 199 VAL A N 1
ATOM 1448 C CA . VAL A 1 199 ? 1.093 -17.822 -11.132 1.00 97.75 199 VAL A CA 1
ATOM 1449 C C . VAL A 1 199 ? 0.115 -17.970 -12.294 1.00 97.75 199 VAL A C 1
ATOM 1451 O O . VAL A 1 199 ? 0.551 -18.189 -13.415 1.00 97.75 199 VAL A O 1
ATOM 1454 N N . GLY A 1 200 ? -1.187 -17.790 -12.065 1.00 97.56 200 GLY A N 1
ATOM 1455 C CA . GLY A 1 200 ? -2.200 -17.850 -13.117 1.00 97.56 200 GLY A CA 1
ATOM 1456 C C . GLY A 1 200 ? -1.942 -16.837 -14.234 1.00 97.56 200 GLY A C 1
ATOM 1457 O O . GLY A 1 200 ? -1.937 -17.204 -15.405 1.00 97.56 200 GLY A O 1
ATOM 1458 N N . CYS A 1 201 ? -1.646 -15.582 -13.891 1.00 96.81 201 CYS A N 1
ATOM 1459 C CA . CYS A 1 201 ? -1.293 -14.562 -14.880 1.00 96.81 201 CYS A CA 1
ATOM 1460 C C . CYS A 1 201 ? 0.045 -14.843 -15.581 1.00 96.81 201 CYS A C 1
ATOM 1462 O O . CYS A 1 201 ? 0.152 -14.663 -16.792 1.00 96.81 201 CYS A O 1
ATOM 1464 N N . ALA A 1 202 ? 1.057 -15.318 -14.853 1.00 94.88 202 ALA A N 1
ATOM 1465 C CA . ALA A 1 202 ? 2.335 -15.707 -15.444 1.00 94.88 202 ALA A CA 1
ATOM 1466 C C . ALA A 1 202 ? 2.168 -16.866 -16.441 1.00 94.88 202 ALA A C 1
ATOM 1468 O O . ALA A 1 202 ? 2.744 -16.823 -17.526 1.00 94.88 202 ALA A O 1
ATOM 1469 N N . LEU A 1 203 ? 1.328 -17.856 -16.116 1.00 96.50 203 LEU A N 1
ATOM 1470 C CA . LEU A 1 203 ? 0.989 -18.969 -17.004 1.00 96.50 203 LEU A CA 1
ATOM 1471 C C . LEU A 1 203 ? 0.262 -18.499 -18.264 1.00 96.50 203 LEU A C 1
ATOM 1473 O O . LEU A 1 203 ? 0.547 -19.018 -19.335 1.00 96.50 203 LEU A O 1
ATOM 1477 N N . VAL A 1 204 ? -0.611 -17.489 -18.173 1.00 95.75 204 VAL A N 1
ATOM 1478 C CA . VAL A 1 204 ? -1.189 -16.853 -19.371 1.00 95.75 204 VAL A CA 1
ATOM 1479 C C . VAL A 1 204 ? -0.079 -16.298 -20.268 1.00 95.75 204 VAL A C 1
ATOM 1481 O O . VAL A 1 204 ? -0.102 -16.540 -21.469 1.00 95.75 204 VAL A O 1
ATOM 1484 N N . GLY A 1 205 ? 0.934 -15.632 -19.702 1.00 92.19 205 GLY A N 1
ATOM 1485 C CA . GLY A 1 205 ? 2.112 -15.190 -20.459 1.00 92.19 205 GLY A CA 1
ATOM 1486 C C . GLY A 1 205 ? 2.857 -16.344 -21.143 1.00 92.19 205 GLY A C 1
ATOM 1487 O O . GLY A 1 205 ? 3.144 -16.257 -22.332 1.00 92.19 205 GLY A O 1
ATOM 1488 N N . VAL A 1 206 ? 3.096 -17.446 -20.422 1.00 94.56 206 VAL A N 1
ATOM 1489 C CA . VAL A 1 206 ? 3.784 -18.646 -20.946 1.00 94.56 206 VAL A CA 1
ATOM 1490 C C . VAL A 1 206 ? 3.008 -19.305 -22.083 1.00 94.56 206 VAL A C 1
ATOM 1492 O O . VAL A 1 206 ? 3.606 -19.681 -23.091 1.00 94.56 206 VAL A O 1
ATOM 1495 N N . VAL A 1 207 ? 1.690 -19.445 -21.922 1.00 96.19 207 VAL A N 1
ATOM 1496 C CA . VAL A 1 207 ? 0.802 -20.051 -22.924 1.00 96.19 207 VAL A CA 1
ATOM 1497 C C . VAL A 1 207 ? 0.727 -19.187 -24.177 1.00 96.19 207 VAL A C 1
ATOM 1499 O O . VAL A 1 207 ? 0.716 -19.722 -25.280 1.00 96.19 207 VAL A O 1
ATOM 1502 N N . LEU A 1 208 ? 0.681 -17.863 -24.021 1.00 94.94 208 LEU A N 1
ATOM 1503 C CA . LEU A 1 208 ? 0.572 -16.952 -25.156 1.00 94.94 208 LEU A CA 1
ATOM 1504 C C . LEU A 1 208 ? 1.910 -16.723 -25.875 1.00 94.94 208 LEU A C 1
ATOM 1506 O O . LEU A 1 208 ? 1.913 -16.515 -27.083 1.00 94.94 208 LEU A O 1
ATOM 1510 N N . ASN A 1 209 ? 3.037 -16.749 -25.157 1.00 94.00 209 ASN A N 1
ATOM 1511 C CA . ASN A 1 209 ? 4.376 -16.627 -25.735 1.00 94.00 209 ASN A CA 1
ATOM 1512 C C . ASN A 1 209 ? 5.418 -17.299 -24.829 1.00 94.00 209 ASN A C 1
ATOM 1514 O O . ASN A 1 209 ? 5.944 -16.717 -23.870 1.00 94.00 209 ASN A O 1
ATOM 1518 N N . THR A 1 210 ? 5.720 -18.555 -25.149 1.00 95.62 210 THR A N 1
ATOM 1519 C CA . THR A 1 210 ? 6.649 -19.385 -24.377 1.00 95.62 210 THR A CA 1
ATOM 1520 C C . THR A 1 210 ? 8.093 -18.894 -24.482 1.00 95.62 210 THR A C 1
ATOM 1522 O O . THR A 1 210 ? 8.810 -18.938 -23.485 1.00 95.62 210 THR A O 1
ATOM 1525 N N . SER A 1 211 ? 8.509 -18.387 -25.649 1.00 94.31 211 SER A N 1
ATOM 1526 C CA . SER A 1 211 ? 9.887 -17.938 -25.895 1.00 94.31 211 SER A CA 1
ATOM 1527 C C . SER A 1 211 ? 10.243 -16.724 -25.038 1.00 94.31 211 SER A C 1
ATOM 1529 O O . SER A 1 211 ? 11.174 -16.787 -24.237 1.00 94.31 211 SER A O 1
ATOM 1531 N N . ASP A 1 212 ? 9.457 -15.647 -25.125 1.00 95.00 212 ASP A N 1
ATOM 1532 C CA . ASP A 1 212 ? 9.694 -14.448 -24.312 1.00 95.00 212 ASP A CA 1
ATOM 1533 C C . ASP A 1 212 ? 9.532 -14.744 -22.817 1.00 95.00 212 ASP A C 1
ATOM 1535 O O . ASP A 1 212 ? 10.255 -14.194 -21.988 1.00 95.00 212 ASP A O 1
ATOM 1539 N N . SER A 1 213 ? 8.632 -15.660 -22.449 1.00 95.19 213 SER A N 1
ATOM 1540 C CA . SER A 1 213 ? 8.510 -16.103 -21.059 1.00 95.19 213 SER A CA 1
ATOM 1541 C C . SER A 1 213 ? 9.760 -16.820 -20.558 1.00 95.19 213 SER A C 1
ATOM 1543 O O . SER A 1 213 ? 10.210 -16.526 -19.451 1.00 95.19 213 SER A O 1
ATOM 1545 N N . ALA A 1 214 ? 10.349 -17.718 -21.349 1.00 95.25 214 ALA A N 1
ATOM 1546 C CA . ALA A 1 214 ? 11.594 -18.387 -20.984 1.00 95.25 214 ALA A CA 1
ATOM 1547 C C . ALA A 1 214 ? 12.732 -17.372 -20.796 1.00 95.25 214 ALA A C 1
ATOM 1549 O O . ALA A 1 214 ? 13.369 -17.368 -19.743 1.00 95.25 214 ALA A O 1
ATOM 1550 N N . VAL A 1 215 ? 12.909 -16.453 -21.753 1.00 94.06 215 VAL A N 1
ATOM 1551 C CA . VAL A 1 215 ? 13.925 -15.390 -21.680 1.00 94.06 215 VAL A CA 1
ATOM 1552 C C . VAL A 1 215 ? 13.711 -14.515 -20.441 1.00 94.06 215 VAL A C 1
ATOM 1554 O O . VAL A 1 215 ? 14.651 -14.260 -19.685 1.00 94.06 215 VAL A O 1
ATOM 1557 N N . TYR A 1 216 ? 12.470 -14.101 -20.162 1.00 94.06 216 TYR A N 1
ATOM 1558 C CA . TYR A 1 216 ? 12.163 -13.273 -18.996 1.00 94.06 216 TYR A CA 1
ATOM 1559 C C . TYR A 1 216 ? 12.559 -13.940 -17.673 1.00 94.06 216 TYR A C 1
ATOM 1561 O O . TYR A 1 216 ? 13.283 -13.348 -16.867 1.00 94.06 216 TYR A O 1
ATOM 1569 N N . TRP A 1 217 ? 12.066 -15.162 -17.442 1.00 94.19 217 TRP A N 1
ATOM 1570 C CA . TRP A 1 217 ? 12.211 -15.847 -16.156 1.00 94.19 217 TRP A CA 1
ATOM 1571 C C . TRP A 1 217 ? 13.619 -16.397 -15.923 1.00 94.19 217 TRP A C 1
ATOM 1573 O O . TRP A 1 217 ? 14.060 -16.419 -14.774 1.00 94.19 217 TRP A O 1
ATOM 1583 N N . LEU A 1 218 ? 14.309 -16.842 -16.977 1.00 94.56 218 LEU A N 1
ATOM 1584 C CA . LEU A 1 218 ? 15.613 -17.500 -16.863 1.00 94.56 218 LEU A CA 1
ATOM 1585 C C . LEU A 1 218 ? 16.792 -16.530 -16.997 1.00 94.56 218 LEU A C 1
ATOM 1587 O O . LEU A 1 218 ? 17.842 -16.781 -16.411 1.00 94.56 218 LEU A O 1
ATOM 1591 N N . GLU A 1 219 ? 16.628 -15.419 -17.721 1.00 90.88 219 GLU A N 1
ATOM 1592 C CA . GLU A 1 219 ? 17.738 -14.514 -18.038 1.00 90.88 219 GLU A CA 1
ATOM 1593 C C . GLU A 1 219 ? 17.486 -13.091 -17.539 1.00 90.88 219 GLU A C 1
ATOM 1595 O O . GLU A 1 219 ? 18.249 -12.569 -16.721 1.00 90.88 219 GLU A O 1
ATOM 1600 N N . VAL A 1 220 ? 16.403 -12.452 -17.998 1.00 88.56 220 VAL A N 1
ATOM 1601 C CA . VAL A 1 220 ? 16.155 -11.016 -17.765 1.00 88.56 220 VAL A CA 1
ATOM 1602 C C . VAL A 1 220 ? 16.022 -10.689 -16.284 1.00 88.56 220 VAL A C 1
ATOM 1604 O O . VAL A 1 220 ? 16.593 -9.701 -15.818 1.00 88.56 220 VAL A O 1
ATOM 1607 N N . LEU A 1 221 ? 15.293 -11.518 -15.534 1.00 87.44 221 LEU A N 1
ATOM 1608 C CA . LEU A 1 221 ? 15.022 -11.284 -14.118 1.00 87.44 221 LEU A CA 1
ATOM 1609 C C . LEU A 1 221 ? 16.306 -11.202 -13.268 1.00 87.44 221 LEU A C 1
ATOM 1611 O O . LEU A 1 221 ? 16.338 -10.484 -12.269 1.00 87.44 221 LEU A O 1
ATOM 1615 N N . GLY A 1 222 ? 17.368 -11.903 -13.675 1.00 84.62 222 GLY A N 1
ATOM 1616 C CA . GLY A 1 222 ? 18.656 -11.933 -12.981 1.00 84.62 222 GLY A CA 1
ATOM 1617 C C . GLY A 1 222 ? 19.609 -10.781 -13.325 1.00 84.62 222 GLY A C 1
ATOM 1618 O O . GLY A 1 222 ? 20.706 -10.735 -12.772 1.00 84.62 222 GLY A O 1
ATOM 1619 N N . GLN A 1 223 ? 19.231 -9.859 -14.220 1.00 84.31 223 GLN A N 1
ATOM 1620 C CA . GLN A 1 223 ? 20.130 -8.840 -14.786 1.00 84.31 223 GLN A CA 1
ATOM 1621 C C . GLN A 1 223 ? 19.663 -7.395 -14.500 1.00 84.31 223 GLN A C 1
ATOM 1623 O O . GLN A 1 223 ? 19.335 -6.648 -15.427 1.00 84.31 223 GLN A O 1
ATOM 1628 N N . PRO A 1 224 ? 19.640 -6.946 -13.228 1.00 75.94 224 PRO A N 1
ATOM 1629 C CA . PRO A 1 224 ? 19.100 -5.636 -12.843 1.00 75.94 224 PRO A CA 1
ATOM 1630 C C . PRO A 1 224 ? 19.824 -4.438 -13.484 1.00 75.94 224 PRO A C 1
ATOM 1632 O O . PRO A 1 224 ? 19.211 -3.396 -13.705 1.00 75.94 224 PRO A O 1
ATOM 1635 N N . GLN A 1 225 ? 21.105 -4.584 -13.828 1.00 77.75 225 GLN A N 1
ATOM 1636 C CA . GLN A 1 225 ? 21.926 -3.567 -14.494 1.00 77.75 225 GLN A CA 1
ATOM 1637 C C . GLN A 1 225 ? 21.412 -3.162 -15.885 1.00 77.75 225 GLN A C 1
ATOM 1639 O O . GLN A 1 225 ? 21.751 -2.085 -16.368 1.00 77.75 225 GLN A O 1
ATOM 1644 N N . ARG A 1 226 ? 20.563 -3.982 -16.523 1.00 81.81 226 ARG A N 1
ATOM 1645 C CA . ARG A 1 226 ? 19.957 -3.658 -17.826 1.00 81.81 226 ARG A CA 1
ATOM 1646 C C . ARG A 1 226 ? 19.021 -2.455 -17.781 1.00 81.81 226 ARG A C 1
ATOM 1648 O O . ARG A 1 226 ? 18.747 -1.858 -18.812 1.00 81.81 226 ARG A O 1
ATOM 1655 N N . ILE A 1 227 ? 18.501 -2.129 -16.600 1.00 77.44 227 ILE A N 1
ATOM 1656 C CA . ILE A 1 227 ? 17.464 -1.107 -16.416 1.00 77.44 227 ILE A CA 1
ATOM 1657 C C . ILE A 1 227 ? 18.093 0.268 -16.124 1.00 77.44 227 ILE A C 1
ATOM 1659 O O . ILE A 1 227 ? 17.398 1.277 -16.098 1.00 77.44 227 ILE A O 1
ATOM 1663 N N . GLY A 1 228 ? 19.412 0.325 -15.909 1.00 81.12 228 GLY A N 1
ATOM 1664 C CA . GLY A 1 228 ? 20.164 1.550 -15.653 1.00 81.12 228 GLY A CA 1
ATOM 1665 C C . GLY A 1 228 ? 21.348 1.326 -14.712 1.00 81.12 228 GLY A C 1
ATOM 1666 O O . GLY A 1 228 ? 21.485 0.276 -14.082 1.00 81.12 228 GLY A O 1
ATOM 1667 N N . GLY A 1 229 ? 22.210 2.340 -14.597 1.00 86.31 229 GLY A N 1
ATOM 1668 C CA . GLY A 1 229 ? 23.372 2.295 -13.708 1.00 86.31 229 GLY A CA 1
ATOM 1669 C C . GLY A 1 229 ? 22.960 2.156 -12.242 1.00 86.31 229 GLY A C 1
ATOM 1670 O O . GLY A 1 229 ? 22.182 2.962 -11.732 1.00 86.31 229 GLY A O 1
ATOM 1671 N N . LEU A 1 230 ? 23.499 1.153 -11.543 1.00 91.25 230 LEU A N 1
ATOM 1672 C CA . LEU A 1 230 ? 23.116 0.865 -10.156 1.00 91.25 230 LEU A CA 1
ATOM 1673 C C . LEU A 1 230 ? 23.466 2.011 -9.195 1.00 91.25 230 LEU A C 1
ATOM 1675 O O . LEU A 1 230 ? 22.720 2.248 -8.247 1.00 91.25 230 LEU A O 1
ATOM 1679 N N . SER A 1 231 ? 24.548 2.744 -9.465 1.00 93.94 231 SER A N 1
ATOM 1680 C CA . SER A 1 231 ? 24.991 3.918 -8.704 1.00 93.94 231 SER A CA 1
ATOM 1681 C C . SER A 1 231 ? 24.193 5.191 -9.011 1.00 93.94 231 SER A C 1
ATOM 1683 O O . SER A 1 231 ? 24.326 6.169 -8.275 1.00 93.94 231 SER A O 1
ATOM 1685 N N . TYR A 1 232 ? 23.341 5.199 -10.048 1.00 95.25 232 TYR A N 1
ATOM 1686 C CA . TYR A 1 232 ? 22.637 6.407 -10.485 1.00 95.25 232 TYR A CA 1
ATOM 1687 C C . TYR A 1 232 ? 21.857 7.051 -9.336 1.00 95.25 232 TYR A C 1
ATOM 1689 O O . TYR A 1 232 ? 21.182 6.359 -8.570 1.00 95.25 232 TYR A O 1
ATOM 1697 N N . ALA A 1 233 ? 21.937 8.379 -9.226 1.00 96.12 233 ALA A N 1
ATOM 1698 C CA . ALA A 1 233 ? 21.426 9.150 -8.089 1.00 96.12 233 ALA A CA 1
ATOM 1699 C C . ALA A 1 233 ? 19.955 8.843 -7.732 1.00 96.12 233 ALA A C 1
ATOM 1701 O O . ALA A 1 233 ? 19.600 8.752 -6.555 1.00 96.12 233 ALA A O 1
ATOM 1702 N N . ALA A 1 234 ? 19.101 8.612 -8.735 1.00 95.81 234 ALA A N 1
ATOM 1703 C CA . ALA A 1 234 ? 17.691 8.291 -8.515 1.00 95.81 234 ALA A CA 1
ATOM 1704 C C . ALA A 1 234 ? 17.452 6.859 -7.999 1.00 95.81 234 ALA A C 1
ATOM 1706 O O . ALA A 1 234 ? 16.346 6.570 -7.550 1.00 95.81 234 ALA A O 1
ATOM 1707 N N . ASN A 1 235 ? 18.438 5.950 -8.037 1.00 97.00 235 ASN A N 1
ATOM 1708 C CA . ASN A 1 235 ? 18.324 4.626 -7.418 1.00 97.00 235 ASN A CA 1
ATOM 1709 C C . ASN A 1 235 ? 18.442 4.750 -5.893 1.00 97.00 235 ASN A C 1
ATOM 1711 O O . ASN A 1 235 ? 19.518 4.615 -5.308 1.00 97.00 235 ASN A O 1
ATOM 1715 N N . GLN A 1 236 ? 17.309 4.986 -5.248 1.00 97.88 236 GLN A N 1
ATOM 1716 C CA . GLN A 1 236 ? 17.132 5.101 -3.808 1.00 97.88 236 GLN A CA 1
ATOM 1717 C C . GLN A 1 236 ? 16.829 3.725 -3.189 1.00 97.88 236 GLN A C 1
ATOM 1719 O O . GLN A 1 236 ? 15.812 3.529 -2.529 1.00 97.88 236 GLN A O 1
ATOM 1724 N N . SER A 1 237 ? 17.702 2.748 -3.432 1.00 97.88 237 SER A N 1
ATOM 1725 C CA . SER A 1 237 ? 17.714 1.433 -2.771 1.00 97.88 237 SER A CA 1
ATOM 1726 C C . SER A 1 237 ? 18.968 1.278 -1.906 1.00 97.88 237 SER A C 1
ATOM 1728 O O . SER A 1 237 ? 19.927 2.037 -2.059 1.00 97.88 237 SER A O 1
ATOM 1730 N N . LEU A 1 238 ? 19.014 0.255 -1.040 1.00 97.81 238 LEU A N 1
ATOM 1731 C CA . LEU A 1 238 ? 20.258 -0.077 -0.332 1.00 97.81 238 LEU A CA 1
ATOM 1732 C C . LEU A 1 238 ? 21.380 -0.455 -1.295 1.00 97.81 238 LEU A C 1
ATOM 1734 O O . LEU A 1 238 ? 22.535 -0.122 -1.045 1.00 97.81 238 LEU A O 1
ATOM 1738 N N . ARG A 1 239 ? 21.043 -1.132 -2.401 1.00 96.56 239 ARG A N 1
ATOM 1739 C CA . ARG A 1 239 ? 22.014 -1.463 -3.444 1.00 96.56 239 ARG A CA 1
ATOM 1740 C C . ARG A 1 239 ? 22.613 -0.195 -4.036 1.00 96.56 239 ARG A C 1
ATOM 1742 O O . ARG A 1 239 ? 23.828 -0.099 -4.095 1.00 96.56 239 ARG A O 1
ATOM 1749 N N . GLY A 1 240 ? 21.777 0.770 -4.419 1.00 96.56 240 GLY A N 1
ATOM 1750 C CA . GLY A 1 240 ? 22.239 2.031 -4.995 1.00 96.56 240 GLY A CA 1
ATOM 1751 C C . GLY A 1 240 ? 23.140 2.824 -4.051 1.00 96.56 240 GLY A C 1
ATOM 1752 O O . GLY A 1 240 ? 24.193 3.292 -4.473 1.00 96.56 240 GLY A O 1
ATOM 1753 N N . ALA A 1 241 ? 22.781 2.911 -2.766 1.00 97.44 241 ALA A N 1
ATOM 1754 C CA . ALA A 1 241 ? 23.604 3.596 -1.767 1.00 97.44 241 ALA A CA 1
ATOM 1755 C C . ALA A 1 241 ? 24.977 2.919 -1.589 1.00 97.44 241 ALA A C 1
ATOM 1757 O O . ALA A 1 241 ? 26.008 3.587 -1.597 1.00 97.44 241 ALA A O 1
ATOM 1758 N N . LEU A 1 242 ? 25.008 1.583 -1.495 1.00 97.25 242 LEU A N 1
ATOM 1759 C CA . LEU A 1 242 ? 26.260 0.825 -1.393 1.00 97.25 242 LEU A CA 1
ATOM 1760 C C . LEU A 1 242 ? 27.120 0.952 -2.656 1.00 97.25 242 LEU A C 1
ATOM 1762 O O . LEU A 1 242 ? 28.328 1.116 -2.549 1.00 97.25 242 LEU A O 1
ATOM 1766 N N . GLU A 1 243 ? 26.508 0.908 -3.838 1.00 96.06 243 GL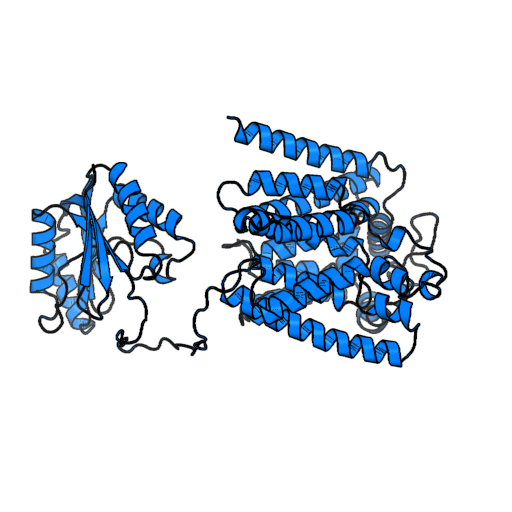U A N 1
ATOM 1767 C CA . GLU A 1 243 ? 27.190 1.072 -5.128 1.00 96.06 243 GLU A CA 1
ATOM 1768 C C . GLU A 1 243 ? 27.797 2.469 -5.289 1.00 96.06 243 GLU A C 1
ATOM 1770 O O . GLU A 1 243 ? 28.908 2.591 -5.794 1.00 96.06 243 GLU A O 1
ATOM 1775 N N . ARG A 1 244 ? 27.118 3.523 -4.818 1.00 96.25 244 ARG A N 1
ATOM 1776 C CA . ARG A 1 244 ? 27.666 4.887 -4.824 1.00 96.25 244 ARG A CA 1
ATOM 1777 C C . ARG A 1 244 ? 28.906 5.031 -3.944 1.00 96.25 244 ARG A C 1
ATOM 1779 O O . ARG A 1 244 ? 29.817 5.752 -4.323 1.00 96.25 244 ARG A O 1
ATOM 1786 N N . VAL A 1 245 ? 28.930 4.364 -2.789 1.00 96.00 245 VAL A N 1
ATOM 1787 C CA . VAL A 1 245 ? 30.012 4.501 -1.796 1.00 96.00 245 VAL A CA 1
ATOM 1788 C C . VAL A 1 245 ? 31.183 3.556 -2.073 1.00 96.00 245 VAL A C 1
ATOM 1790 O O . VAL A 1 245 ? 32.337 3.940 -1.916 1.00 96.00 245 VAL A O 1
ATOM 1793 N N . LEU A 1 246 ? 30.898 2.305 -2.437 1.00 95.38 246 LEU A N 1
ATOM 1794 C CA . LEU A 1 246 ? 31.896 1.233 -2.537 1.00 95.38 246 LEU A CA 1
ATOM 1795 C C . LEU A 1 246 ? 32.243 0.861 -3.982 1.00 95.38 246 LEU A C 1
ATOM 1797 O O . LEU A 1 246 ? 33.174 0.088 -4.203 1.00 95.38 246 LEU A O 1
ATOM 1801 N N . GLY A 1 247 ? 31.486 1.365 -4.959 1.00 94.06 247 GLY A N 1
ATOM 1802 C CA . GLY A 1 247 ? 31.562 0.914 -6.342 1.00 94.06 247 GLY A CA 1
ATOM 1803 C C . GLY A 1 247 ? 31.067 -0.525 -6.535 1.00 94.06 247 GLY A C 1
ATOM 1804 O O . GLY A 1 247 ? 30.756 -1.258 -5.586 1.00 94.06 247 GLY A O 1
ATOM 1805 N N . SER A 1 248 ? 31.011 -0.946 -7.797 1.00 91.75 248 SER A N 1
ATOM 1806 C CA . SER A 1 248 ? 30.553 -2.284 -8.171 1.00 91.75 248 SER A CA 1
ATOM 1807 C C . SER A 1 248 ? 31.626 -3.327 -7.884 1.00 91.75 248 SER A C 1
ATOM 1809 O O . SER A 1 248 ? 32.690 -3.337 -8.497 1.00 91.75 248 SER A O 1
ATOM 1811 N N . SER A 1 249 ? 31.335 -4.236 -6.954 1.00 94.31 249 SER A N 1
ATOM 1812 C CA . SER A 1 249 ? 32.214 -5.360 -6.622 1.00 94.31 249 SER A CA 1
ATOM 1813 C C . SER A 1 249 ? 31.426 -6.564 -6.076 1.00 94.31 249 SER A C 1
ATOM 1815 O O . SER A 1 249 ? 30.279 -6.415 -5.619 1.00 94.31 249 SER A O 1
ATOM 1817 N N . PRO A 1 250 ? 32.020 -7.773 -6.062 1.00 94.56 250 PRO A N 1
ATOM 1818 C CA . PRO A 1 250 ? 31.447 -8.921 -5.358 1.00 94.56 250 PRO A CA 1
ATOM 1819 C C . PRO A 1 250 ? 31.194 -8.631 -3.871 1.00 94.56 250 PRO A C 1
ATOM 1821 O O . PRO A 1 250 ? 30.148 -9.004 -3.341 1.00 94.56 250 PRO A O 1
ATOM 1824 N N . THR A 1 251 ? 32.086 -7.878 -3.221 1.00 95.44 251 THR A N 1
ATOM 1825 C CA . THR A 1 251 ? 31.947 -7.459 -1.818 1.00 95.44 251 THR A CA 1
ATOM 1826 C C . THR A 1 251 ? 30.726 -6.565 -1.613 1.00 95.44 251 THR A C 1
ATOM 1828 O O . THR A 1 251 ? 29.912 -6.835 -0.732 1.00 95.44 251 THR A O 1
ATOM 1831 N N . THR A 1 252 ? 30.526 -5.557 -2.469 1.00 95.44 252 THR A N 1
ATOM 1832 C CA . THR A 1 252 ? 29.332 -4.688 -2.454 1.00 95.44 252 THR A CA 1
ATOM 1833 C C . THR A 1 252 ? 28.050 -5.512 -2.612 1.00 95.44 252 THR A C 1
ATOM 1835 O O . THR A 1 252 ? 27.023 -5.226 -1.997 1.00 95.44 252 THR A O 1
ATOM 1838 N N . THR A 1 253 ? 28.104 -6.578 -3.415 1.00 94.19 253 THR A N 1
ATOM 1839 C CA . THR A 1 253 ? 26.987 -7.512 -3.647 1.00 94.19 253 THR A CA 1
ATOM 1840 C C . THR A 1 253 ? 26.684 -8.383 -2.441 1.00 94.19 253 THR A C 1
ATOM 1842 O O . THR A 1 253 ? 25.521 -8.481 -2.050 1.00 94.19 253 THR A O 1
ATOM 1845 N N . ALA A 1 254 ? 27.709 -8.920 -1.785 1.00 96.50 254 ALA A N 1
ATOM 1846 C CA . ALA A 1 254 ? 27.546 -9.653 -0.537 1.00 96.50 254 ALA A CA 1
ATOM 1847 C C . ALA A 1 254 ? 26.993 -8.759 0.588 1.00 96.50 254 ALA A C 1
ATOM 1849 O O . ALA A 1 254 ? 26.047 -9.147 1.275 1.00 96.50 254 ALA A O 1
ATOM 1850 N N . LEU A 1 255 ? 27.516 -7.536 0.739 1.00 97.38 255 LEU A N 1
ATOM 1851 C CA . LEU A 1 255 ? 27.031 -6.575 1.737 1.00 97.38 255 LEU A CA 1
ATOM 1852 C C . LEU A 1 255 ? 25.571 -6.187 1.498 1.00 97.38 255 LEU A C 1
ATOM 1854 O O . LEU A 1 255 ? 24.784 -6.116 2.447 1.00 97.38 255 LEU A O 1
ATOM 1858 N N . TRP A 1 256 ? 25.188 -5.978 0.237 1.00 96.69 256 TRP A N 1
ATOM 1859 C CA . TRP A 1 256 ? 23.797 -5.717 -0.113 1.00 96.69 256 TRP A CA 1
ATOM 1860 C C . TRP A 1 256 ? 22.901 -6.912 0.234 1.00 96.69 256 TRP A C 1
ATOM 1862 O O . TRP A 1 256 ? 21.891 -6.720 0.906 1.00 96.69 256 TRP A O 1
ATOM 1872 N N . ALA A 1 257 ? 23.288 -8.139 -0.128 1.00 96.88 257 ALA A N 1
ATOM 1873 C CA . ALA A 1 257 ? 22.516 -9.344 0.179 1.00 96.88 257 ALA A CA 1
ATOM 1874 C C . ALA A 1 257 ? 22.310 -9.540 1.695 1.00 96.88 257 ALA A C 1
ATOM 1876 O O . ALA A 1 257 ? 21.195 -9.812 2.145 1.00 96.88 257 ALA A O 1
ATOM 1877 N N . LEU A 1 258 ? 23.352 -9.322 2.506 1.00 97.88 258 LEU A N 1
ATOM 1878 C CA . LEU A 1 258 ? 23.243 -9.340 3.971 1.00 97.88 258 LEU A CA 1
ATOM 1879 C C . LEU A 1 258 ? 22.289 -8.250 4.484 1.00 97.88 258 LEU A C 1
ATOM 1881 O O . LEU A 1 258 ? 21.450 -8.506 5.352 1.00 97.88 258 LEU A O 1
ATOM 1885 N N . SER A 1 259 ? 22.371 -7.048 3.910 1.00 97.50 259 SER A N 1
ATOM 1886 C CA . SER A 1 259 ? 21.493 -5.927 4.262 1.00 97.50 259 SER A CA 1
ATOM 1887 C C . SER A 1 259 ? 20.030 -6.205 3.902 1.00 97.50 259 SER A C 1
ATOM 1889 O O . SER A 1 259 ? 19.136 -5.861 4.674 1.00 97.50 259 SER A O 1
ATOM 1891 N N . VAL A 1 260 ? 19.773 -6.891 2.782 1.00 97.50 260 VAL A N 1
ATOM 1892 C CA . VAL A 1 260 ? 18.436 -7.352 2.376 1.00 97.50 260 VAL A CA 1
ATOM 1893 C C . VAL A 1 260 ? 17.856 -8.300 3.418 1.00 97.50 260 VAL A C 1
ATOM 1895 O O . VAL A 1 260 ? 16.729 -8.091 3.863 1.00 97.50 260 VAL A O 1
ATOM 1898 N N . VAL A 1 261 ? 18.621 -9.301 3.865 1.00 98.06 261 VAL A N 1
ATOM 1899 C CA . VAL A 1 261 ? 18.171 -10.237 4.910 1.00 98.06 261 VAL A CA 1
ATOM 1900 C C . VAL A 1 261 ? 17.812 -9.482 6.192 1.00 98.06 261 VAL A C 1
ATOM 1902 O O . VAL A 1 261 ? 16.729 -9.689 6.746 1.00 98.06 261 VAL A O 1
ATOM 1905 N N . ALA A 1 262 ? 18.672 -8.561 6.637 1.00 98.19 262 ALA A N 1
ATOM 1906 C CA . ALA A 1 262 ? 18.428 -7.755 7.831 1.00 98.19 262 ALA A CA 1
ATOM 1907 C C . ALA A 1 262 ? 17.174 -6.870 7.699 1.00 98.19 262 ALA A C 1
ATOM 1909 O O . ALA A 1 262 ? 16.328 -6.851 8.599 1.00 98.19 262 ALA A O 1
ATOM 1910 N N . VAL A 1 263 ? 17.010 -6.174 6.569 1.00 98.38 263 VAL A N 1
ATOM 1911 C CA . VAL A 1 263 ? 15.851 -5.305 6.319 1.00 98.38 263 VAL A CA 1
ATOM 1912 C C . VAL A 1 263 ? 14.564 -6.101 6.186 1.00 98.38 263 VAL A C 1
ATOM 1914 O O . VAL A 1 263 ? 13.558 -5.697 6.767 1.00 98.38 263 VAL A O 1
ATOM 1917 N N . LEU A 1 264 ? 14.557 -7.234 5.483 1.00 98.19 264 LEU A N 1
ATOM 1918 C CA . LEU A 1 264 ? 13.364 -8.073 5.360 1.00 98.19 264 LEU A CA 1
ATOM 1919 C C . LEU A 1 264 ? 12.979 -8.697 6.706 1.00 98.19 264 LEU A C 1
ATOM 1921 O O . LEU A 1 264 ? 11.793 -8.737 7.038 1.00 98.19 264 LEU A O 1
ATOM 1925 N N . ALA A 1 265 ? 13.954 -9.094 7.529 1.00 98.12 265 ALA A N 1
ATOM 1926 C CA . ALA A 1 265 ? 13.700 -9.553 8.891 1.00 98.12 265 ALA A CA 1
ATOM 1927 C C . ALA A 1 265 ? 13.098 -8.438 9.766 1.00 98.12 265 ALA A C 1
ATOM 1929 O O . ALA A 1 265 ? 12.077 -8.651 10.426 1.00 98.12 265 ALA A O 1
ATOM 1930 N N . ALA A 1 266 ? 13.670 -7.231 9.741 1.00 98.38 266 ALA A N 1
ATOM 1931 C CA . ALA A 1 266 ? 13.134 -6.080 10.467 1.00 98.38 266 ALA A CA 1
ATOM 1932 C C . ALA A 1 266 ? 11.730 -5.695 9.970 1.00 98.38 266 ALA A C 1
ATOM 1934 O O . ALA A 1 266 ? 10.824 -5.471 10.774 1.00 98.38 266 ALA A O 1
ATOM 1935 N N . THR A 1 267 ? 11.519 -5.708 8.654 1.00 98.50 267 THR A N 1
ATOM 1936 C CA . THR A 1 267 ? 10.228 -5.460 7.997 1.00 98.50 267 THR A CA 1
ATOM 1937 C C . THR A 1 267 ? 9.186 -6.472 8.448 1.00 98.50 267 THR A C 1
ATOM 1939 O O . THR A 1 267 ? 8.096 -6.086 8.862 1.00 98.50 267 THR A O 1
ATOM 1942 N N . TRP A 1 268 ? 9.525 -7.762 8.451 1.00 97.88 268 TRP A N 1
ATOM 1943 C CA . TRP A 1 268 ? 8.662 -8.827 8.949 1.00 97.88 268 TRP A CA 1
ATOM 1944 C C . TRP A 1 268 ? 8.286 -8.630 10.419 1.00 97.88 268 TRP A C 1
ATOM 1946 O O . TRP A 1 268 ? 7.110 -8.707 10.779 1.00 97.88 268 TRP A O 1
ATOM 1956 N N . ILE A 1 269 ? 9.274 -8.355 11.277 1.00 97.81 269 ILE A N 1
ATOM 1957 C CA . ILE A 1 269 ? 9.057 -8.108 12.708 1.00 97.81 269 ILE A CA 1
ATOM 1958 C C . ILE A 1 269 ? 8.145 -6.892 12.899 1.00 97.81 269 ILE A C 1
ATOM 1960 O O . ILE A 1 269 ? 7.180 -6.966 13.664 1.00 97.81 269 ILE A O 1
ATOM 1964 N N . GLY A 1 270 ? 8.420 -5.796 12.192 1.00 97.00 270 GLY A N 1
ATOM 1965 C CA . GLY A 1 270 ? 7.638 -4.566 12.241 1.00 97.00 270 GLY A CA 1
ATOM 1966 C C . GLY A 1 270 ? 6.204 -4.770 11.764 1.00 97.00 270 GLY A C 1
ATOM 1967 O O . GLY A 1 270 ? 5.268 -4.445 12.493 1.00 97.00 270 GLY A O 1
ATOM 1968 N N . ALA A 1 271 ? 6.021 -5.387 10.595 1.00 97.06 271 ALA A N 1
ATOM 1969 C CA . ALA A 1 271 ? 4.712 -5.707 10.037 1.00 97.06 271 ALA A CA 1
ATOM 1970 C C . ALA A 1 271 ? 3.915 -6.608 10.984 1.00 97.06 271 ALA A C 1
ATOM 1972 O O . ALA A 1 271 ? 2.759 -6.319 11.278 1.00 97.06 271 ALA A O 1
ATOM 1973 N N . ARG A 1 272 ? 4.538 -7.657 11.536 1.00 96.00 272 ARG A N 1
ATOM 1974 C CA . ARG A 1 272 ? 3.905 -8.571 12.496 1.00 96.00 272 ARG A CA 1
ATOM 1975 C C . ARG A 1 272 ? 3.438 -7.860 13.756 1.00 96.00 272 ARG A C 1
ATOM 1977 O O . ARG A 1 272 ? 2.335 -8.138 14.222 1.00 96.00 272 ARG A O 1
ATOM 1984 N N . ARG A 1 273 ? 4.261 -6.973 14.317 1.00 92.94 273 ARG A N 1
ATOM 1985 C CA . ARG A 1 273 ? 3.907 -6.211 15.520 1.00 92.94 273 ARG A CA 1
ATOM 1986 C C . ARG A 1 273 ? 2.785 -5.210 15.234 1.00 92.94 273 ARG A C 1
ATOM 1988 O O . ARG A 1 273 ? 1.775 -5.251 15.926 1.00 92.94 273 ARG A O 1
ATOM 1995 N N . ALA A 1 274 ? 2.892 -4.429 14.159 1.00 91.12 274 ALA A N 1
ATOM 1996 C CA . ALA A 1 274 ? 1.854 -3.478 13.758 1.00 91.12 274 ALA A CA 1
ATOM 1997 C C . ALA A 1 274 ? 0.514 -4.184 13.498 1.00 91.12 274 ALA A C 1
ATOM 1999 O O . ALA A 1 274 ? -0.522 -3.813 14.045 1.00 91.12 274 ALA A O 1
ATOM 2000 N N . ARG A 1 275 ? 0.545 -5.294 12.753 1.00 90.44 275 ARG A N 1
ATOM 2001 C CA . ARG A 1 275 ? -0.620 -6.154 12.507 1.00 90.44 275 ARG A CA 1
ATOM 2002 C C . ARG A 1 275 ? -1.202 -6.764 13.783 1.00 90.44 275 ARG A C 1
ATOM 2004 O O . ARG A 1 275 ? -2.408 -7.010 13.831 1.00 90.44 275 ARG A O 1
ATOM 2011 N N . ALA A 1 276 ? -0.380 -7.091 14.782 1.00 84.38 276 ALA A N 1
ATOM 2012 C CA . ALA A 1 276 ? -0.855 -7.626 16.059 1.00 84.38 276 ALA A CA 1
ATOM 2013 C C . ALA A 1 276 ? -1.669 -6.586 16.843 1.00 84.38 276 ALA A C 1
ATOM 2015 O O . ALA A 1 276 ? -2.633 -6.963 17.500 1.00 84.38 276 ALA A O 1
ATOM 2016 N N . GLU A 1 277 ? -1.331 -5.305 16.692 1.00 82.25 277 GLU A N 1
ATOM 2017 C CA . GLU A 1 277 ? -2.035 -4.158 17.279 1.00 82.25 277 GLU A CA 1
ATOM 2018 C C . GLU A 1 277 ? -3.201 -3.639 16.409 1.00 82.25 277 GLU A C 1
ATOM 2020 O O . GLU A 1 277 ? -3.858 -2.668 16.773 1.00 82.25 277 GLU A O 1
ATOM 2025 N N . GLY A 1 278 ? -3.475 -4.266 15.257 1.00 84.31 278 GLY A N 1
ATOM 2026 C CA . GLY A 1 278 ? -4.519 -3.829 14.319 1.00 84.31 278 GLY A CA 1
ATOM 2027 C C . GLY A 1 278 ? -4.143 -2.609 13.465 1.00 84.31 278 GLY A C 1
ATOM 2028 O O . GLY A 1 278 ? -5.008 -2.005 12.831 1.00 84.31 278 GLY A O 1
ATOM 2029 N N . ASP A 1 279 ? -2.860 -2.240 13.430 1.00 90.50 279 ASP A N 1
ATOM 2030 C CA . ASP A 1 279 ? -2.330 -1.099 12.681 1.00 90.50 279 ASP A CA 1
ATOM 2031 C C . ASP A 1 279 ? -1.896 -1.499 11.260 1.00 90.50 279 ASP A C 1
ATOM 2033 O O . ASP A 1 279 ? -0.717 -1.514 10.893 1.00 90.50 279 ASP A O 1
ATOM 2037 N N . ASP A 1 280 ? -2.891 -1.856 10.453 1.00 94.00 280 ASP A N 1
ATOM 2038 C CA . ASP A 1 280 ? -2.713 -2.406 9.106 1.00 94.00 280 ASP A CA 1
ATOM 2039 C C . ASP A 1 280 ? -2.044 -1.418 8.148 1.00 94.00 280 ASP A C 1
ATOM 2041 O O . ASP A 1 280 ? -1.239 -1.813 7.306 1.00 94.00 280 ASP A O 1
ATOM 2045 N N . LEU A 1 281 ? -2.326 -0.124 8.314 1.00 96.12 281 LEU A N 1
ATOM 2046 C CA . LEU A 1 281 ? -1.721 0.931 7.508 1.00 96.12 281 LEU A CA 1
ATOM 2047 C C . LEU A 1 281 ? -0.217 1.046 7.780 1.00 96.12 281 LEU A C 1
ATOM 2049 O O . LEU A 1 281 ? 0.558 1.083 6.828 1.00 96.12 281 LEU A O 1
ATOM 2053 N N . THR A 1 282 ? 0.218 1.035 9.046 1.00 97.12 282 THR A N 1
ATOM 2054 C CA . THR A 1 282 ? 1.656 0.995 9.364 1.00 97.12 282 THR A CA 1
ATOM 2055 C C . THR A 1 282 ? 2.309 -0.259 8.793 1.00 97.12 282 THR A C 1
ATOM 2057 O O . THR A 1 282 ? 3.399 -0.165 8.237 1.00 97.12 282 THR A O 1
ATOM 2060 N N . ALA A 1 283 ? 1.654 -1.422 8.887 1.00 97.69 283 ALA A N 1
ATOM 2061 C CA . ALA A 1 283 ? 2.198 -2.663 8.344 1.00 97.69 283 ALA A CA 1
ATOM 2062 C C . ALA A 1 283 ? 2.403 -2.594 6.821 1.00 97.69 283 ALA A C 1
ATOM 2064 O O . ALA A 1 283 ? 3.472 -2.964 6.344 1.00 97.69 283 ALA A O 1
ATOM 2065 N N . VAL A 1 284 ? 1.429 -2.069 6.068 1.00 98.50 284 VAL A N 1
ATOM 2066 C CA . VAL A 1 284 ? 1.560 -1.842 4.616 1.00 98.50 284 VAL A CA 1
ATOM 2067 C C . VAL A 1 284 ? 2.726 -0.906 4.308 1.00 98.50 284 VAL A C 1
ATOM 2069 O O . VAL A 1 284 ? 3.559 -1.234 3.470 1.00 98.50 284 VAL A O 1
ATOM 2072 N N . LEU A 1 285 ? 2.825 0.229 5.004 1.00 98.50 285 LEU A N 1
ATOM 2073 C CA . LEU A 1 285 ? 3.884 1.214 4.762 1.00 98.50 285 LEU A CA 1
ATOM 2074 C C . LEU A 1 285 ? 5.280 0.673 5.093 1.00 98.50 285 LEU A C 1
ATOM 2076 O O . LEU A 1 285 ? 6.235 0.967 4.378 1.00 98.50 285 LEU A O 1
ATOM 2080 N N . VAL A 1 286 ? 5.405 -0.145 6.142 1.00 98.31 286 VAL A N 1
ATOM 2081 C CA . VAL A 1 286 ? 6.677 -0.794 6.481 1.00 98.31 286 VAL A CA 1
ATOM 2082 C C . VAL A 1 286 ? 7.071 -1.841 5.448 1.00 98.31 286 VAL A C 1
ATOM 2084 O O . VAL A 1 286 ? 8.240 -1.910 5.089 1.00 98.31 286 VAL A O 1
ATOM 2087 N N . VAL A 1 287 ? 6.115 -2.629 4.946 1.00 98.75 287 VAL A N 1
ATOM 2088 C CA . VAL A 1 287 ? 6.380 -3.621 3.893 1.00 98.75 287 VAL A CA 1
ATOM 2089 C C . VAL A 1 287 ? 6.763 -2.931 2.586 1.00 98.75 287 VAL A C 1
ATOM 2091 O O . VAL A 1 287 ? 7.712 -3.360 1.934 1.00 98.75 287 VAL A O 1
ATOM 2094 N N . ALA A 1 288 ? 6.103 -1.818 2.254 1.00 98.62 288 ALA A N 1
ATOM 2095 C CA . ALA A 1 288 ? 6.461 -0.984 1.114 1.00 98.62 288 ALA A CA 1
ATOM 2096 C C . ALA A 1 288 ? 7.905 -0.465 1.217 1.00 98.62 288 ALA A C 1
ATOM 2098 O O . ALA A 1 288 ? 8.702 -0.680 0.308 1.00 98.62 288 ALA A O 1
ATOM 2099 N N . ALA A 1 289 ? 8.260 0.168 2.341 1.00 98.62 289 ALA A N 1
ATOM 2100 C CA . ALA A 1 289 ? 9.603 0.700 2.563 1.00 98.62 289 ALA A CA 1
ATOM 2101 C C . ALA A 1 289 ? 10.668 -0.406 2.592 1.00 98.62 289 ALA A C 1
ATOM 2103 O O . ALA A 1 289 ? 11.712 -0.267 1.963 1.00 98.62 289 ALA A O 1
ATOM 2104 N N . GLY A 1 290 ? 10.388 -1.527 3.261 1.00 98.62 290 GLY A N 1
ATOM 2105 C CA . GLY A 1 290 ? 11.267 -2.693 3.282 1.00 98.62 290 GLY A CA 1
ATOM 2106 C C . GLY A 1 290 ? 11.536 -3.254 1.887 1.00 98.62 290 GLY A C 1
ATOM 2107 O O . GLY A 1 290 ? 12.684 -3.535 1.557 1.00 98.62 290 GLY A O 1
ATOM 2108 N N . GLY A 1 291 ? 10.503 -3.354 1.045 1.00 98.31 291 GLY A N 1
ATOM 2109 C CA . GLY A 1 291 ? 10.644 -3.775 -0.350 1.00 98.31 291 GLY A CA 1
ATOM 2110 C C . GLY A 1 291 ? 11.457 -2.800 -1.201 1.00 98.31 291 GLY A C 1
ATOM 2111 O O . GLY A 1 291 ? 12.319 -3.233 -1.960 1.00 98.31 291 GLY A O 1
ATOM 2112 N N . LEU A 1 292 ? 11.239 -1.491 -1.037 1.00 98.38 292 LEU A N 1
ATOM 2113 C CA . LEU A 1 292 ? 12.003 -0.453 -1.742 1.00 98.38 292 LEU A CA 1
ATOM 2114 C C . LEU A 1 292 ? 13.489 -0.476 -1.363 1.00 98.38 292 LEU A C 1
ATOM 2116 O O . LEU A 1 292 ? 14.352 -0.365 -2.230 1.00 98.38 292 LEU A O 1
ATOM 2120 N N . LEU A 1 293 ? 13.799 -0.669 -0.083 1.00 98.62 293 LEU A N 1
ATOM 2121 C CA . LEU A 1 293 ? 15.176 -0.804 0.390 1.00 98.62 293 LEU A CA 1
ATOM 2122 C C . LEU A 1 293 ? 15.837 -2.089 -0.117 1.00 98.62 293 LEU A C 1
ATOM 2124 O O . LEU A 1 293 ? 17.009 -2.061 -0.485 1.00 98.62 293 LEU A O 1
ATOM 2128 N N . ALA A 1 294 ? 15.095 -3.200 -0.111 1.00 97.81 294 ALA A N 1
ATOM 2129 C CA . ALA A 1 294 ? 15.606 -4.519 -0.465 1.00 97.81 294 ALA A CA 1
ATOM 2130 C C . ALA A 1 294 ? 15.796 -4.723 -1.976 1.00 97.81 294 ALA A C 1
ATOM 2132 O O . ALA A 1 294 ? 16.660 -5.499 -2.374 1.00 97.81 294 ALA A O 1
ATOM 2133 N N . SER A 1 295 ? 15.007 -4.048 -2.816 1.00 95.19 295 SER A N 1
ATOM 2134 C CA . SER A 1 295 ? 15.133 -4.133 -4.275 1.00 95.19 295 SER A CA 1
ATOM 2135 C C . SER A 1 295 ? 16.546 -3.736 -4.740 1.00 95.19 295 SER A C 1
ATOM 2137 O O . SER A 1 295 ? 17.108 -2.784 -4.196 1.00 95.19 295 SER A O 1
ATOM 2139 N N . PRO A 1 296 ? 17.130 -4.396 -5.762 1.00 93.12 296 PRO A N 1
ATOM 2140 C CA . PRO A 1 296 ? 18.404 -3.960 -6.344 1.00 93.12 296 PRO A CA 1
ATOM 2141 C C . PRO A 1 296 ? 18.296 -2.585 -7.023 1.00 93.12 296 PRO A C 1
ATOM 2143 O O . PRO A 1 296 ? 19.274 -1.839 -7.099 1.00 93.12 296 PRO A O 1
ATOM 2146 N N . VAL A 1 297 ? 17.100 -2.243 -7.510 1.00 94.06 297 VAL A N 1
ATOM 2147 C CA . VAL A 1 297 ? 16.800 -0.950 -8.122 1.00 94.06 297 VAL A CA 1
ATOM 2148 C C . VAL A 1 297 ? 15.472 -0.435 -7.580 1.00 94.06 297 VAL A C 1
ATOM 2150 O O . VAL A 1 297 ? 14.417 -1.046 -7.771 1.00 94.06 297 VAL A O 1
ATOM 2153 N N . SER A 1 298 ? 15.524 0.715 -6.915 1.00 96.12 298 SER A N 1
ATOM 2154 C CA . SER A 1 298 ? 14.353 1.481 -6.498 1.00 96.12 298 SER A CA 1
ATOM 2155 C C . SER A 1 298 ? 14.520 2.918 -6.941 1.00 96.12 298 SER A C 1
ATOM 2157 O O . SER A 1 298 ? 15.018 3.745 -6.182 1.00 96.12 298 SER A O 1
ATOM 2159 N N . TRP A 1 299 ? 14.104 3.211 -8.172 1.00 96.31 299 TRP A N 1
ATOM 2160 C CA . TRP A 1 299 ? 14.036 4.582 -8.664 1.00 96.31 299 TRP A CA 1
ATOM 2161 C C . TRP A 1 299 ? 13.215 5.469 -7.723 1.00 96.31 299 TRP A C 1
ATOM 2163 O O . TRP A 1 299 ? 12.304 4.981 -7.047 1.00 96.31 299 TRP A O 1
ATOM 2173 N N . SER A 1 300 ? 13.513 6.768 -7.682 1.00 97.12 300 SER A N 1
ATOM 2174 C CA . SER A 1 300 ? 12.843 7.721 -6.790 1.00 97.12 300 SER A CA 1
ATOM 2175 C C . SER A 1 300 ? 11.323 7.678 -6.955 1.00 97.12 300 SER A C 1
ATOM 2177 O O . SER A 1 300 ? 10.594 7.578 -5.969 1.00 97.12 300 SER A O 1
ATOM 2179 N N . HIS A 1 301 ? 10.843 7.551 -8.192 1.00 95.31 301 HIS A N 1
ATOM 2180 C CA . HIS A 1 301 ? 9.430 7.390 -8.525 1.00 95.31 301 HIS A CA 1
ATOM 2181 C C . HIS A 1 301 ? 8.768 6.096 -8.000 1.00 95.31 301 HIS A C 1
ATOM 2183 O O . HIS A 1 301 ? 7.550 5.959 -8.044 1.00 95.31 301 HIS A O 1
ATOM 2189 N N . HIS A 1 302 ? 9.506 5.124 -7.455 1.00 97.19 302 HIS A N 1
ATOM 2190 C CA . HIS A 1 302 ? 8.910 3.981 -6.746 1.00 97.19 302 HIS A CA 1
ATOM 2191 C C . HIS A 1 302 ? 8.457 4.340 -5.314 1.00 97.19 302 HIS A C 1
ATOM 2193 O O . HIS A 1 302 ? 7.628 3.638 -4.729 1.00 97.19 302 HIS A O 1
ATOM 2199 N N . TRP A 1 303 ? 8.942 5.450 -4.746 1.00 98.12 303 TRP A N 1
ATOM 2200 C CA . TRP A 1 303 ? 8.703 5.857 -3.355 1.00 98.12 303 TRP A CA 1
ATOM 2201 C C . TRP A 1 303 ? 7.349 6.553 -3.112 1.00 98.12 303 TRP A C 1
ATOM 2203 O O . TRP A 1 303 ? 7.156 7.192 -2.079 1.00 98.12 303 TRP A O 1
ATOM 2213 N N . VAL A 1 304 ? 6.362 6.380 -4.001 1.00 97.50 304 VAL A N 1
ATOM 2214 C CA . VAL A 1 304 ? 5.010 6.986 -3.915 1.00 97.50 304 VAL A CA 1
ATOM 2215 C C . VAL A 1 304 ? 4.258 6.700 -2.606 1.00 97.50 304 VAL A C 1
ATOM 2217 O O . VAL A 1 304 ? 3.372 7.459 -2.211 1.00 97.50 304 VAL A O 1
ATOM 2220 N N . TRP A 1 305 ? 4.642 5.644 -1.884 1.00 98.25 305 TRP A N 1
ATOM 2221 C CA . TRP A 1 305 ? 4.130 5.299 -0.554 1.00 98.25 305 TRP A CA 1
ATOM 2222 C C . TRP A 1 305 ? 4.390 6.372 0.511 1.00 98.25 305 TRP A C 1
ATOM 2224 O O . TRP A 1 305 ? 3.734 6.363 1.556 1.00 98.25 305 TRP A O 1
ATOM 2234 N N . ILE A 1 306 ? 5.284 7.331 0.249 1.00 97.62 306 ILE A N 1
ATOM 2235 C CA . ILE A 1 306 ? 5.461 8.489 1.123 1.00 97.62 306 ILE A CA 1
ATOM 2236 C C . ILE A 1 306 ? 4.165 9.293 1.284 1.00 97.62 306 ILE A C 1
ATOM 2238 O O . ILE A 1 306 ? 3.885 9.771 2.379 1.00 97.62 306 ILE A O 1
ATOM 2242 N N . ALA A 1 307 ? 3.324 9.392 0.250 1.00 97.56 307 ALA A N 1
ATOM 2243 C CA . ALA A 1 307 ? 2.084 10.162 0.325 1.00 97.56 307 ALA A CA 1
ATOM 2244 C C . ALA A 1 307 ? 1.125 9.630 1.417 1.00 97.56 307 ALA A C 1
ATOM 2246 O O . ALA A 1 307 ? 0.809 10.381 2.347 1.00 97.56 307 ALA A O 1
ATOM 2247 N N . PRO A 1 308 ? 0.710 8.343 1.422 1.00 97.31 308 PRO A N 1
ATOM 2248 C CA . PRO A 1 308 ? -0.071 7.794 2.532 1.00 97.31 308 PRO A CA 1
ATOM 2249 C C . PRO A 1 308 ? 0.701 7.733 3.863 1.00 97.31 308 PRO A C 1
ATOM 2251 O O . PRO A 1 308 ? 0.073 7.801 4.924 1.00 97.31 308 PRO A O 1
ATOM 2254 N N . ALA A 1 309 ? 2.038 7.656 3.854 1.00 97.31 309 ALA A N 1
ATOM 2255 C CA . ALA A 1 309 ? 2.832 7.742 5.083 1.00 97.31 309 ALA A CA 1
ATOM 2256 C C . ALA A 1 309 ? 2.752 9.130 5.737 1.00 97.31 309 ALA A C 1
ATOM 2258 O O . ALA A 1 309 ? 2.551 9.220 6.948 1.00 97.31 309 ALA A O 1
ATOM 2259 N N . LEU A 1 310 ? 2.827 10.210 4.955 1.00 96.19 310 LEU A N 1
ATOM 2260 C CA . LEU A 1 310 ? 2.690 11.586 5.440 1.00 96.19 310 LEU A CA 1
ATOM 2261 C C . LEU A 1 310 ? 1.301 11.849 6.027 1.00 96.19 310 LEU A C 1
ATOM 2263 O O . LEU A 1 310 ? 1.198 12.517 7.055 1.00 96.19 310 LEU A O 1
ATOM 2267 N N . VAL A 1 311 ? 0.241 11.264 5.452 1.00 94.25 311 VAL A N 1
ATOM 2268 C CA . VAL A 1 311 ? -1.100 11.285 6.065 1.00 94.25 311 VAL A CA 1
ATOM 2269 C C . VAL A 1 311 ? -1.049 10.695 7.474 1.00 94.25 311 VAL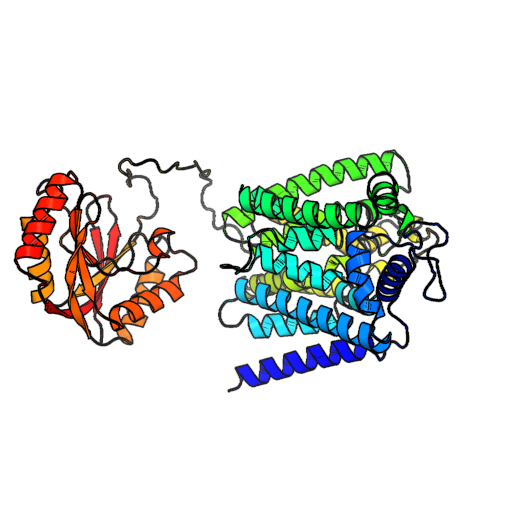 A C 1
ATOM 2271 O O . VAL A 1 311 ? -1.485 11.327 8.440 1.00 94.25 311 VAL A O 1
ATOM 2274 N N . LEU A 1 312 ? -0.531 9.470 7.599 1.00 94.31 312 LEU A N 1
ATOM 2275 C CA . LEU A 1 312 ? -0.489 8.751 8.867 1.00 94.31 312 LEU A CA 1
ATOM 2276 C C . LEU A 1 312 ? 0.340 9.509 9.909 1.00 94.31 312 LEU A C 1
ATOM 2278 O O . LEU A 1 312 ? -0.126 9.747 11.027 1.00 94.31 312 LEU A O 1
ATOM 2282 N N . LEU A 1 313 ? 1.560 9.892 9.537 1.00 94.06 313 LEU A N 1
ATOM 2283 C CA . LEU A 1 313 ? 2.501 10.574 10.415 1.00 94.06 313 LEU A CA 1
ATOM 2284 C C . LEU A 1 313 ? 1.999 11.967 10.794 1.00 94.06 313 LEU A C 1
ATOM 2286 O O . LEU A 1 313 ? 2.059 12.317 11.968 1.00 94.06 313 LEU A O 1
ATOM 2290 N N . GLY A 1 314 ? 1.413 12.717 9.859 1.00 92.19 314 GLY A N 1
ATOM 2291 C CA . GLY A 1 314 ? 0.810 14.022 10.124 1.00 92.19 314 GLY A CA 1
ATOM 2292 C C . GLY A 1 314 ? -0.342 13.942 11.127 1.00 92.19 314 GLY A C 1
ATOM 2293 O O . GLY A 1 314 ? -0.377 14.705 12.095 1.00 92.19 314 GLY A O 1
ATOM 2294 N N . VAL A 1 315 ? -1.250 12.967 10.977 1.00 90.81 315 VAL A N 1
ATOM 2295 C CA . VAL A 1 315 ? -2.340 12.745 11.949 1.00 90.81 315 VAL A CA 1
ATOM 2296 C C . VAL A 1 315 ? -1.789 12.393 13.328 1.00 90.81 315 VAL A C 1
ATOM 2298 O O . VAL A 1 315 ? -2.288 12.899 14.337 1.00 90.81 315 VAL A O 1
ATOM 2301 N N . ARG A 1 316 ? -0.768 11.533 13.395 1.00 88.81 316 ARG A N 1
ATOM 2302 C CA . ARG A 1 316 ? -0.158 11.124 14.667 1.00 88.81 316 ARG A CA 1
ATOM 2303 C C . ARG A 1 316 ? 0.627 12.252 15.324 1.00 88.81 316 ARG A C 1
ATOM 2305 O O . ARG A 1 316 ? 0.496 12.429 16.533 1.00 88.81 316 ARG A O 1
ATOM 2312 N N . ALA A 1 317 ? 1.368 13.044 14.556 1.00 89.81 317 ALA A N 1
ATOM 2313 C CA . ALA A 1 317 ? 2.074 14.219 15.048 1.00 89.81 317 ALA A CA 1
ATOM 2314 C C . ALA A 1 317 ? 1.084 15.235 15.632 1.00 89.81 317 ALA A C 1
ATOM 2316 O O . ALA A 1 317 ? 1.219 15.621 16.795 1.00 89.81 317 ALA A O 1
ATOM 2317 N N . TRP A 1 318 ? 0.018 15.553 14.888 1.00 87.94 318 TRP A N 1
ATOM 2318 C CA . TRP A 1 318 ? -1.044 16.454 15.339 1.00 87.94 318 TRP A CA 1
ATOM 2319 C C . TRP A 1 318 ? -1.712 15.976 16.638 1.00 87.94 318 TRP A C 1
ATOM 2321 O O . TRP A 1 318 ? -1.869 16.764 17.572 1.00 87.94 318 TRP A O 1
ATOM 2331 N N . ARG A 1 319 ? -2.045 14.680 16.740 1.00 86.12 319 ARG A N 1
ATOM 2332 C CA . ARG A 1 319 ? -2.619 14.088 17.965 1.00 86.12 319 ARG A CA 1
ATOM 2333 C C . ARG A 1 319 ? -1.644 14.051 19.137 1.00 86.12 319 ARG A C 1
ATOM 2335 O O . ARG A 1 319 ? -2.076 14.168 20.275 1.00 86.12 319 ARG A O 1
ATOM 2342 N N . SER A 1 320 ? -0.350 13.878 18.875 1.00 85.88 320 SER A N 1
ATOM 2343 C CA . SER A 1 320 ? 0.662 13.813 19.934 1.00 85.88 320 SER A CA 1
ATOM 2344 C C . SER A 1 320 ? 0.926 15.169 20.590 1.00 85.88 320 SER A C 1
ATOM 2346 O O . SER A 1 320 ? 1.436 15.196 21.704 1.00 85.88 320 SER A O 1
ATOM 2348 N N . ARG A 1 321 ? 0.614 16.278 19.892 1.00 84.69 321 ARG A N 1
ATOM 2349 C CA . ARG A 1 321 ? 0.886 17.671 20.303 1.00 84.69 321 ARG A CA 1
ATOM 2350 C C . ARG A 1 321 ? 2.365 17.961 20.610 1.00 84.69 321 ARG A C 1
ATOM 2352 O O . ARG A 1 321 ? 2.681 18.991 21.192 1.00 84.69 321 ARG A O 1
ATOM 2359 N N . LYS A 1 322 ? 3.282 17.081 20.198 1.00 86.25 322 LYS A N 1
ATOM 2360 C CA . LYS A 1 322 ? 4.728 17.246 20.379 1.00 86.25 322 LYS A CA 1
ATOM 2361 C C . LYS A 1 322 ? 5.321 18.003 19.197 1.00 86.25 322 LYS A C 1
ATOM 2363 O O . LYS A 1 322 ? 5.216 17.532 18.066 1.00 86.25 322 LYS A O 1
ATOM 2368 N N . ALA A 1 323 ? 6.012 19.110 19.464 1.00 87.06 323 ALA A N 1
ATOM 2369 C CA . ALA A 1 323 ? 6.688 19.898 18.431 1.00 87.06 323 ALA A CA 1
ATOM 2370 C C . ALA A 1 323 ? 7.653 19.042 17.592 1.00 87.06 323 ALA A C 1
ATOM 2372 O O . ALA A 1 323 ? 7.560 19.045 16.370 1.00 87.06 323 ALA A O 1
ATOM 2373 N N . LEU A 1 324 ? 8.466 18.199 18.242 1.00 89.25 324 LEU A N 1
ATOM 2374 C CA . LEU A 1 324 ? 9.424 17.309 17.572 1.00 89.25 324 LEU A CA 1
ATOM 2375 C C . LEU A 1 324 ? 8.770 16.370 16.541 1.00 89.25 324 LEU A C 1
ATOM 2377 O O . LEU A 1 324 ? 9.339 16.113 15.484 1.00 89.25 324 LEU A O 1
ATOM 2381 N N . ALA A 1 325 ? 7.561 15.877 16.826 1.00 88.06 325 ALA A N 1
ATOM 2382 C CA . ALA A 1 325 ? 6.808 15.045 15.892 1.00 88.06 325 ALA A CA 1
ATOM 2383 C C . ALA A 1 325 ? 6.372 15.839 14.651 1.00 88.06 325 ALA A C 1
ATOM 2385 O O . ALA A 1 325 ? 6.448 15.327 13.536 1.00 88.06 325 ALA A O 1
ATOM 2386 N N . GLY A 1 326 ? 5.939 17.089 14.843 1.00 89.56 326 GLY A N 1
ATOM 2387 C CA . GLY A 1 326 ? 5.610 18.005 13.751 1.00 89.56 326 GLY A CA 1
ATOM 2388 C C . GLY A 1 326 ? 6.833 18.350 12.902 1.00 89.56 326 GLY A C 1
ATOM 2389 O O . GLY A 1 326 ? 6.767 18.244 11.680 1.00 89.56 326 GLY A O 1
ATOM 2390 N N . THR A 1 327 ? 7.964 18.666 13.539 1.00 92.94 327 THR A N 1
ATOM 2391 C CA . THR A 1 327 ? 9.235 18.943 12.855 1.00 92.94 327 THR A CA 1
ATOM 2392 C C . THR A 1 327 ? 9.696 17.750 12.022 1.00 92.94 327 THR A C 1
ATOM 2394 O O . THR A 1 327 ? 10.053 17.927 10.864 1.00 92.94 327 THR A O 1
ATOM 2397 N N . GLY A 1 328 ? 9.621 16.526 12.556 1.00 93.62 328 GLY A N 1
ATOM 2398 C CA . GLY A 1 328 ? 9.975 15.320 11.801 1.00 93.62 328 GLY A CA 1
ATOM 2399 C C . GLY A 1 328 ? 9.124 15.129 10.540 1.00 93.62 328 GLY A C 1
ATOM 2400 O O . GLY A 1 328 ? 9.654 14.802 9.482 1.00 93.62 328 GLY A O 1
ATOM 2401 N N . VAL A 1 329 ? 7.815 15.398 10.618 1.00 94.38 329 VAL A N 1
ATOM 2402 C CA . VAL A 1 329 ? 6.933 15.371 9.438 1.00 94.38 329 VAL A CA 1
ATOM 2403 C C . VAL A 1 329 ? 7.302 16.472 8.444 1.00 94.38 329 VAL A C 1
ATOM 2405 O O . VAL A 1 329 ? 7.353 16.200 7.250 1.00 94.38 329 VAL A O 1
ATOM 2408 N N . ALA A 1 330 ? 7.597 17.688 8.909 1.00 95.00 330 ALA A N 1
ATOM 2409 C CA . ALA A 1 330 ? 8.004 18.791 8.038 1.00 95.00 330 ALA A CA 1
ATOM 2410 C C . ALA A 1 330 ? 9.320 18.493 7.297 1.00 95.00 330 ALA A C 1
ATOM 2412 O O . ALA A 1 330 ? 9.417 18.750 6.100 1.00 95.00 330 ALA A O 1
ATOM 2413 N N . VAL A 1 331 ? 10.297 17.882 7.975 1.00 96.38 331 VAL A N 1
ATOM 2414 C CA . VAL A 1 331 ? 11.554 17.432 7.355 1.00 96.38 331 VAL A CA 1
ATOM 2415 C C . VAL A 1 331 ? 11.289 16.359 6.299 1.00 96.38 331 VAL A C 1
ATOM 2417 O O . VAL A 1 331 ? 11.831 16.453 5.202 1.00 96.38 331 VAL A O 1
ATOM 2420 N N . LEU A 1 332 ? 10.420 15.379 6.576 1.00 96.62 332 LEU A N 1
ATOM 2421 C CA . LEU A 1 332 ? 10.032 14.377 5.576 1.00 96.62 332 LEU A CA 1
ATOM 2422 C C . LEU A 1 332 ? 9.363 15.018 4.356 1.00 96.62 332 LEU A C 1
ATOM 2424 O O . LEU A 1 332 ? 9.695 14.664 3.230 1.00 96.62 332 LEU A O 1
ATOM 2428 N N . VAL A 1 333 ? 8.456 15.979 4.558 1.00 95.88 333 VAL A N 1
ATOM 2429 C CA . VAL A 1 333 ? 7.854 16.732 3.447 1.00 95.88 333 VAL A CA 1
ATOM 2430 C C . VAL A 1 333 ? 8.941 17.433 2.636 1.00 95.88 333 VAL A C 1
ATOM 2432 O O . VAL A 1 333 ? 8.960 17.285 1.422 1.00 95.88 333 VAL A O 1
ATOM 2435 N N . LEU A 1 334 ? 9.877 18.134 3.282 1.00 96.56 334 LEU A N 1
ATOM 2436 C CA . LEU A 1 334 ? 10.960 18.830 2.587 1.00 96.56 334 LEU A CA 1
ATOM 2437 C C . LEU A 1 334 ? 11.820 17.865 1.760 1.00 96.56 334 LEU A C 1
ATOM 2439 O O . LEU A 1 334 ? 12.017 18.109 0.576 1.00 96.56 334 LEU A O 1
ATOM 2443 N N . VAL A 1 335 ? 12.276 16.758 2.356 1.00 97.75 335 VAL A N 1
ATOM 2444 C CA . VAL A 1 335 ? 13.084 15.729 1.678 1.00 97.75 335 VAL A CA 1
ATOM 2445 C C . VAL A 1 335 ? 12.352 15.175 0.457 1.00 97.75 335 VAL A C 1
ATOM 2447 O O . VAL A 1 335 ? 12.914 15.102 -0.631 1.00 97.75 335 VAL A O 1
ATOM 2450 N N . PHE A 1 336 ? 11.082 14.801 0.598 1.00 97.62 336 PHE A N 1
ATOM 2451 C CA . PHE A 1 336 ? 10.345 14.193 -0.508 1.00 97.62 336 PHE A CA 1
ATOM 2452 C C . PHE A 1 336 ? 9.785 15.202 -1.517 1.00 97.62 336 PHE A C 1
ATOM 2454 O O . PHE A 1 336 ? 9.439 14.797 -2.619 1.00 97.62 336 PHE A O 1
ATOM 2461 N N . CYS A 1 337 ? 9.730 16.497 -1.198 1.00 95.75 337 CYS A N 1
ATOM 2462 C CA . CYS A 1 337 ? 9.429 17.547 -2.174 1.00 95.75 337 CYS A CA 1
ATOM 2463 C C . CYS A 1 337 ? 10.653 17.939 -3.012 1.00 95.75 337 CYS A C 1
ATOM 2465 O O . CYS A 1 337 ? 10.502 18.278 -4.182 1.00 95.75 337 CYS A O 1
ATOM 2467 N N . THR A 1 338 ? 11.852 17.935 -2.421 1.00 94.75 338 THR A N 1
ATOM 2468 C CA . THR A 1 338 ? 13.065 18.401 -3.110 1.00 94.75 338 THR A CA 1
ATOM 2469 C C . THR A 1 338 ? 13.788 17.298 -3.870 1.00 94.75 338 THR A C 1
ATOM 2471 O O . THR A 1 338 ? 14.399 17.598 -4.889 1.00 94.75 338 THR A O 1
ATOM 2474 N N . GLY A 1 339 ? 13.736 16.048 -3.393 1.00 96.00 339 GLY A N 1
ATOM 2475 C CA . GLY A 1 339 ? 14.559 14.962 -3.935 1.00 96.00 339 GLY A CA 1
ATOM 2476 C C . GLY A 1 339 ? 16.049 15.325 -3.865 1.00 96.00 339 GLY A C 1
ATOM 2477 O O . GLY A 1 339 ? 16.645 15.631 -4.894 1.00 96.00 339 GLY A O 1
ATOM 2478 N N . PRO A 1 340 ? 16.677 15.344 -2.671 1.00 96.38 340 PRO A N 1
ATOM 2479 C CA . PRO A 1 340 ? 17.957 16.025 -2.461 1.00 96.38 340 PRO A CA 1
ATOM 2480 C C . PRO A 1 340 ? 19.116 15.498 -3.316 1.00 96.38 340 PRO A C 1
ATOM 2482 O O . PRO A 1 340 ? 20.068 16.228 -3.568 1.00 96.38 340 PRO A O 1
ATOM 2485 N N . PHE A 1 341 ? 19.033 14.263 -3.811 1.00 95.81 341 PHE A N 1
ATOM 2486 C CA . PHE A 1 341 ? 19.985 13.699 -4.772 1.00 95.81 341 PHE A CA 1
ATOM 2487 C C . PHE A 1 341 ? 20.067 14.483 -6.089 1.00 95.81 341 PHE A C 1
ATOM 2489 O O . PHE A 1 341 ? 21.107 14.462 -6.746 1.00 95.81 341 PHE A O 1
ATOM 2496 N N . TRP A 1 342 ? 19.024 15.229 -6.463 1.00 95.44 342 TRP A N 1
ATOM 2497 C CA . TRP A 1 342 ? 19.048 16.106 -7.634 1.00 95.44 342 TRP A CA 1
ATOM 2498 C C . TRP A 1 342 ? 19.945 17.340 -7.468 1.00 95.44 342 TRP A C 1
ATOM 2500 O O . TRP A 1 342 ? 20.276 17.978 -8.471 1.00 95.44 342 TRP A O 1
ATOM 2510 N N . LEU A 1 343 ? 20.384 17.652 -6.241 1.00 95.31 343 LEU A N 1
ATOM 2511 C CA . LEU A 1 343 ? 21.305 18.757 -5.949 1.00 95.31 343 LEU A CA 1
ATOM 2512 C C . LEU A 1 343 ? 22.755 18.458 -6.357 1.00 95.31 343 LEU A C 1
ATOM 2514 O O . LEU A 1 343 ? 23.573 19.374 -6.410 1.00 95.31 343 LEU A O 1
ATOM 2518 N N . PHE A 1 344 ? 23.089 17.194 -6.632 1.00 95.94 344 PHE A N 1
ATOM 2519 C CA . PHE A 1 344 ? 24.462 16.756 -6.877 1.00 95.94 344 PHE A CA 1
ATOM 2520 C C . PHE A 1 344 ? 24.701 16.316 -8.328 1.00 95.94 344 PHE A C 1
ATOM 2522 O O . PHE A 1 344 ? 23.772 16.101 -9.118 1.00 95.94 344 PHE A O 1
ATOM 2529 N N . ALA A 1 345 ? 25.984 16.191 -8.682 1.00 93.44 345 ALA A N 1
ATOM 2530 C CA . ALA A 1 345 ? 26.418 15.679 -9.977 1.00 93.44 345 ALA A CA 1
ATOM 2531 C C . ALA A 1 345 ? 25.959 14.224 -10.165 1.00 93.44 345 ALA A C 1
ATOM 2533 O O . ALA A 1 345 ? 26.056 13.422 -9.239 1.00 93.44 345 ALA A O 1
ATOM 2534 N N . ARG A 1 346 ? 25.461 13.888 -11.360 1.00 93.56 346 ARG A N 1
ATOM 2535 C CA . ARG A 1 346 ? 24.766 12.618 -11.629 1.00 93.56 346 ARG A CA 1
ATOM 2536 C C . ARG A 1 346 ? 24.962 12.110 -13.053 1.00 93.56 346 ARG A C 1
ATOM 2538 O O . ARG A 1 346 ? 25.126 12.913 -13.969 1.00 93.56 346 ARG A O 1
ATOM 2545 N N . GLY A 1 347 ? 24.872 10.803 -13.258 1.00 87.75 347 GLY A N 1
ATOM 2546 C CA . GLY A 1 347 ? 25.069 10.158 -14.555 1.00 87.75 347 GLY A CA 1
ATOM 2547 C C . GLY A 1 347 ? 26.543 10.070 -14.955 1.00 87.75 347 GLY A C 1
ATOM 2548 O O . GLY A 1 347 ? 27.363 10.907 -14.567 1.00 87.75 347 GLY A O 1
ATOM 2549 N N . GLY A 1 348 ? 26.880 9.035 -15.731 1.00 85.31 348 GLY A N 1
ATOM 2550 C CA . GLY A 1 348 ? 28.265 8.736 -16.106 1.00 85.31 348 GLY A CA 1
ATOM 2551 C C . GLY A 1 348 ? 29.144 8.364 -14.908 1.00 85.31 348 GLY A C 1
ATOM 2552 O O . GLY A 1 348 ? 30.318 8.710 -14.892 1.00 85.31 348 GLY A O 1
ATOM 2553 N N . ASN A 1 349 ? 28.568 7.719 -13.884 1.00 89.62 349 ASN A N 1
ATOM 2554 C CA . ASN A 1 349 ? 29.233 7.335 -12.631 1.00 89.62 349 ASN A CA 1
ATOM 2555 C C . ASN A 1 349 ? 29.802 8.501 -11.801 1.00 89.62 349 ASN A C 1
ATOM 2557 O O . ASN A 1 349 ? 30.608 8.277 -10.899 1.00 89.62 349 ASN A O 1
ATOM 2561 N N . ARG A 1 350 ? 29.367 9.744 -12.046 1.00 93.88 350 ARG A N 1
ATOM 2562 C CA . ARG A 1 350 ? 29.791 10.914 -11.253 1.00 93.88 350 ARG A CA 1
ATOM 2563 C C . ARG A 1 350 ? 29.398 10.812 -9.778 1.00 93.88 350 ARG A C 1
ATOM 2565 O O . ARG A 1 350 ? 30.031 11.439 -8.935 1.00 93.88 350 ARG A O 1
ATOM 2572 N N . GLU A 1 351 ? 28.400 9.993 -9.463 1.00 95.81 351 GLU A N 1
ATOM 2573 C CA . GLU A 1 351 ? 27.967 9.678 -8.104 1.00 95.81 351 GLU A CA 1
ATOM 2574 C C . GLU A 1 351 ? 29.034 8.952 -7.272 1.00 95.81 351 GLU A C 1
ATOM 2576 O O . GLU A 1 351 ? 29.004 9.041 -6.048 1.00 95.81 351 GLU A O 1
ATOM 2581 N N . LEU A 1 352 ? 29.998 8.280 -7.916 1.00 94.56 352 LEU A N 1
ATOM 2582 C CA . LEU A 1 352 ? 31.136 7.647 -7.235 1.00 94.56 352 LEU A CA 1
ATOM 2583 C C . LEU A 1 352 ? 32.127 8.676 -6.668 1.00 94.56 352 LEU A C 1
ATOM 2585 O O . LEU A 1 352 ? 32.928 8.351 -5.800 1.00 94.56 352 LEU A O 1
ATOM 2589 N N . GLY A 1 353 ? 32.094 9.912 -7.176 1.00 95.12 353 GLY A N 1
ATOM 2590 C CA . GLY A 1 353 ? 32.935 11.017 -6.712 1.00 95.12 353 GLY A CA 1
ATOM 2591 C C . GLY A 1 353 ? 32.289 11.869 -5.618 1.00 95.12 353 GLY A C 1
ATOM 2592 O O . GLY A 1 353 ? 32.813 12.935 -5.295 1.00 95.12 353 GLY A O 1
ATOM 2593 N N . TRP A 1 354 ? 31.130 11.466 -5.089 1.00 97.50 354 TRP A N 1
ATOM 2594 C CA . TRP A 1 354 ? 30.458 12.206 -4.026 1.00 97.50 354 TRP A CA 1
ATOM 2595 C C . TRP A 1 354 ? 31.283 12.204 -2.731 1.00 97.50 354 TRP A C 1
ATOM 2597 O O . TRP A 1 354 ? 31.922 11.229 -2.348 1.00 97.50 354 TRP A O 1
ATOM 2607 N N . SER A 1 355 ? 31.256 13.327 -2.017 1.00 97.00 355 SER A N 1
ATOM 2608 C CA . SER A 1 355 ? 31.796 13.415 -0.658 1.00 97.00 355 SER A CA 1
ATOM 2609 C C . SER A 1 355 ? 30.902 12.659 0.333 1.00 97.00 355 SER A C 1
ATOM 2611 O O . SER A 1 355 ? 29.698 12.525 0.117 1.00 97.00 355 SER A O 1
ATOM 2613 N N . TRP A 1 356 ? 31.441 12.247 1.485 1.00 95.44 356 TRP A N 1
ATOM 2614 C CA . TRP A 1 356 ? 30.686 11.498 2.509 1.00 95.44 356 TRP A CA 1
ATOM 2615 C C . TRP A 1 356 ? 29.353 12.166 2.915 1.00 95.44 356 TRP A C 1
ATOM 2617 O O . TRP A 1 356 ? 28.350 11.484 3.123 1.00 95.44 356 TRP A O 1
ATOM 2627 N N . TRP A 1 357 ? 29.303 13.503 2.980 1.00 96.31 357 TRP A N 1
ATOM 2628 C CA . TRP A 1 357 ? 28.084 14.249 3.314 1.00 96.31 357 TRP A CA 1
ATOM 2629 C C . TRP A 1 357 ? 27.092 14.322 2.141 1.00 96.31 357 TRP A C 1
ATOM 2631 O O . TRP A 1 357 ? 25.883 14.380 2.365 1.00 96.31 357 TRP A O 1
ATOM 2641 N N . GLN A 1 358 ? 27.579 14.275 0.894 1.00 97.44 358 GLN A N 1
ATOM 2642 C CA . GLN A 1 358 ? 26.730 14.198 -0.298 1.00 97.44 358 GLN A CA 1
ATOM 2643 C C . GLN A 1 358 ? 26.037 12.841 -0.373 1.00 97.44 358 GLN A C 1
ATOM 2645 O O . GLN A 1 358 ? 24.862 12.805 -0.710 1.00 97.44 358 GLN A O 1
ATOM 2650 N N . HIS A 1 359 ? 26.693 11.748 0.033 1.00 95.88 359 HIS A N 1
ATOM 2651 C CA . HIS A 1 359 ? 26.020 10.454 0.205 1.00 95.88 359 HIS A CA 1
ATOM 2652 C C . HIS A 1 359 ? 24.924 10.521 1.276 1.00 95.88 359 HIS A C 1
ATOM 2654 O O . HIS A 1 359 ? 23.804 10.075 1.047 1.00 95.88 359 HIS A O 1
ATOM 2660 N N . LEU A 1 360 ? 25.183 11.161 2.423 1.00 95.62 360 LEU A N 1
ATOM 2661 C CA . LEU A 1 360 ? 24.165 11.309 3.470 1.00 95.62 360 LEU A CA 1
ATOM 2662 C C . LEU A 1 360 ? 22.904 12.033 2.962 1.00 95.62 360 LEU A C 1
ATOM 2664 O O . LEU A 1 360 ? 21.788 11.588 3.227 1.00 95.62 360 LEU A O 1
ATOM 2668 N N . VAL A 1 361 ? 23.074 13.132 2.224 1.00 97.38 361 VAL A N 1
ATOM 2669 C CA . VAL A 1 361 ? 21.955 13.920 1.683 1.00 97.38 361 VAL A CA 1
ATOM 2670 C C . VAL A 1 361 ? 21.335 13.250 0.451 1.00 97.38 361 VAL A C 1
ATOM 2672 O O . VAL A 1 361 ? 20.115 13.197 0.324 1.00 97.38 361 VAL A O 1
ATOM 2675 N N . GLY A 1 362 ? 22.155 12.707 -0.444 1.00 96.81 362 GLY A N 1
ATOM 2676 C CA . GLY A 1 362 ? 21.729 12.063 -1.684 1.00 96.81 362 GLY A CA 1
ATOM 2677 C C . GLY A 1 362 ? 20.995 10.744 -1.451 1.00 96.81 362 GLY A C 1
ATOM 2678 O O . GLY A 1 362 ? 20.096 10.403 -2.209 1.00 96.81 362 GLY A O 1
ATOM 2679 N N . ASP A 1 363 ? 21.283 10.043 -0.356 1.00 97.56 363 ASP A N 1
ATOM 2680 C CA . ASP A 1 363 ? 20.605 8.797 0.025 1.00 97.56 363 ASP A CA 1
ATOM 2681 C C . ASP A 1 363 ? 19.465 9.026 1.035 1.00 97.56 363 ASP A C 1
ATOM 2683 O O . ASP A 1 363 ? 19.033 8.107 1.736 1.00 97.56 363 ASP A O 1
ATOM 2687 N N . ALA A 1 364 ? 18.942 10.255 1.132 1.00 97.94 364 ALA A N 1
ATOM 2688 C CA . ALA A 1 364 ? 17.943 10.630 2.133 1.00 97.94 364 ALA A CA 1
ATOM 2689 C C . ALA A 1 364 ? 16.697 9.725 2.148 1.00 97.94 364 ALA A C 1
ATOM 2691 O O . ALA A 1 364 ? 16.153 9.470 3.227 1.00 97.94 364 ALA A O 1
ATOM 2692 N N . TYR A 1 365 ? 16.242 9.203 1.001 1.00 98.38 365 TYR A N 1
ATOM 2693 C CA . TYR A 1 365 ? 15.076 8.307 0.979 1.00 98.38 365 TYR A CA 1
ATOM 2694 C C . TYR A 1 365 ? 15.413 6.958 1.615 1.00 98.38 365 TYR A C 1
ATOM 2696 O O . TYR A 1 365 ? 14.612 6.435 2.395 1.00 98.38 365 TYR A O 1
ATOM 2704 N N . VAL A 1 366 ? 16.621 6.442 1.365 1.00 98.44 366 VAL A N 1
ATOM 2705 C CA . VAL A 1 366 ? 17.139 5.213 1.982 1.00 98.44 366 VAL A CA 1
ATOM 2706 C C . VAL A 1 366 ? 17.164 5.365 3.502 1.00 98.44 366 VAL A C 1
ATOM 2708 O O . VAL A 1 366 ? 16.633 4.511 4.215 1.00 98.44 366 VAL A O 1
ATOM 2711 N N . TRP A 1 367 ? 17.677 6.488 4.014 1.00 97.94 367 TRP A N 1
ATOM 2712 C CA . TRP A 1 367 ? 17.712 6.755 5.456 1.00 97.94 367 TRP A CA 1
ATOM 2713 C C . TRP A 1 367 ? 16.314 6.889 6.066 1.00 97.94 367 TRP A C 1
ATOM 2715 O O . TRP A 1 367 ? 16.054 6.325 7.130 1.00 97.94 367 TRP A O 1
ATOM 2725 N N . CYS A 1 368 ? 15.384 7.560 5.379 1.00 98.06 368 CYS A N 1
ATOM 2726 C CA . CYS A 1 368 ? 13.991 7.663 5.821 1.00 98.06 368 CYS A CA 1
ATOM 2727 C C . CYS A 1 368 ? 13.307 6.288 5.881 1.00 98.06 368 CYS A C 1
ATOM 2729 O O . CYS A 1 368 ? 12.624 5.974 6.860 1.00 98.06 368 CYS A O 1
ATOM 2731 N N . GLY A 1 369 ? 13.509 5.450 4.860 1.00 98.06 369 GLY A N 1
ATOM 2732 C CA . GLY A 1 369 ? 12.988 4.086 4.821 1.00 98.06 369 GLY A CA 1
ATOM 2733 C C . GLY A 1 369 ? 13.571 3.210 5.927 1.00 98.06 369 GLY A C 1
ATOM 2734 O O . GLY A 1 369 ? 12.823 2.522 6.623 1.00 98.06 369 GLY A O 1
ATOM 2735 N N . LEU A 1 370 ? 14.892 3.257 6.132 1.00 98.44 370 LEU A N 1
ATOM 2736 C CA . LEU A 1 370 ? 15.564 2.506 7.195 1.00 98.44 370 LEU A CA 1
ATOM 2737 C C . LEU A 1 370 ? 15.055 2.931 8.571 1.00 98.44 370 LEU A C 1
ATOM 2739 O O . LEU A 1 370 ? 14.700 2.075 9.381 1.00 98.44 370 LEU A O 1
ATOM 2743 N N . ALA A 1 371 ? 14.950 4.239 8.818 1.00 97.06 371 ALA A N 1
ATOM 2744 C CA . ALA A 1 371 ? 14.414 4.768 10.064 1.00 97.06 371 ALA A CA 1
ATOM 2745 C C . ALA A 1 371 ? 12.986 4.265 10.318 1.00 97.06 371 ALA A C 1
ATOM 2747 O O . ALA A 1 371 ? 12.685 3.817 11.424 1.00 97.06 371 ALA A O 1
ATOM 2748 N N . LEU A 1 372 ? 12.123 4.264 9.296 1.00 96.88 372 LEU A N 1
ATOM 2749 C CA . LEU A 1 372 ? 10.763 3.731 9.378 1.00 96.88 372 LEU A CA 1
ATOM 2750 C C . LEU A 1 372 ? 10.749 2.233 9.732 1.00 96.88 372 LEU A C 1
ATOM 2752 O O . LEU A 1 372 ? 10.081 1.835 10.691 1.00 96.88 372 LEU A O 1
ATOM 2756 N N . VAL A 1 373 ? 11.491 1.409 8.983 1.00 98.12 373 VAL A N 1
ATOM 2757 C CA . VAL A 1 373 ? 11.546 -0.048 9.184 1.00 98.12 373 VAL A CA 1
ATOM 2758 C C . VAL A 1 373 ? 12.088 -0.390 10.568 1.00 98.12 373 VAL A C 1
ATOM 2760 O O . VAL A 1 373 ? 11.441 -1.128 11.313 1.00 98.12 373 VAL A O 1
ATOM 2763 N N . VAL A 1 374 ? 13.226 0.190 10.954 1.00 97.25 374 VAL A N 1
ATOM 2764 C CA . VAL A 1 374 ? 13.855 -0.044 12.261 1.00 97.25 374 VAL A CA 1
ATOM 2765 C C . VAL A 1 374 ? 12.948 0.431 13.394 1.00 97.25 374 VAL A C 1
ATOM 2767 O O . VAL A 1 374 ? 12.734 -0.301 14.362 1.00 97.25 374 VAL A O 1
ATOM 2770 N N . TRP A 1 375 ? 12.353 1.621 13.277 1.00 94.62 375 TRP A N 1
ATOM 2771 C CA . TRP A 1 375 ? 11.475 2.162 14.312 1.00 94.62 375 TRP A CA 1
ATOM 2772 C C . TRP A 1 375 ? 10.286 1.244 14.591 1.00 94.62 375 TRP A C 1
ATOM 2774 O O . TRP A 1 375 ? 10.017 0.894 15.744 1.00 94.62 375 TRP A O 1
ATOM 2784 N N . VAL A 1 376 ? 9.578 0.820 13.544 1.00 94.19 376 VAL A N 1
ATOM 2785 C CA . VAL A 1 376 ? 8.406 -0.051 13.686 1.00 94.19 376 VAL A CA 1
ATOM 2786 C C . VAL A 1 376 ? 8.816 -1.449 14.135 1.00 94.19 376 VAL A C 1
ATOM 2788 O O . VAL A 1 376 ? 8.141 -2.022 14.991 1.00 94.19 376 VAL A O 1
ATOM 2791 N N . ALA A 1 377 ? 9.941 -1.981 13.649 1.00 95.12 377 ALA A N 1
ATOM 2792 C CA . ALA A 1 377 ? 10.484 -3.245 14.134 1.00 95.12 377 ALA A CA 1
ATOM 2793 C C . ALA A 1 377 ? 10.731 -3.200 15.647 1.00 95.12 377 ALA A C 1
ATOM 2795 O O . ALA A 1 377 ? 10.328 -4.121 16.355 1.00 95.12 377 ALA A O 1
ATOM 2796 N N . LEU A 1 378 ? 11.303 -2.111 16.172 1.00 92.56 378 LEU A N 1
ATOM 2797 C CA . LEU A 1 378 ? 11.619 -1.956 17.596 1.00 92.56 378 LEU A CA 1
ATOM 2798 C C . LEU A 1 378 ? 10.400 -1.633 18.469 1.00 92.56 378 LEU A C 1
ATOM 2800 O O . LEU A 1 378 ? 10.298 -2.150 19.584 1.00 92.56 378 LEU A O 1
ATOM 2804 N N . ARG A 1 379 ? 9.476 -0.794 17.989 1.00 85.62 379 ARG A N 1
ATOM 2805 C CA . ARG A 1 379 ? 8.365 -0.241 18.789 1.00 85.62 379 ARG A CA 1
ATOM 2806 C C . ARG A 1 379 ? 7.014 -0.899 18.540 1.00 85.62 379 ARG A C 1
ATOM 2808 O O . ARG A 1 379 ? 6.093 -0.655 19.309 1.00 85.62 379 ARG A O 1
ATOM 2815 N N . GLY A 1 380 ? 6.885 -1.678 17.471 1.00 71.12 380 GLY A N 1
ATOM 2816 C CA . GLY A 1 380 ? 5.642 -2.311 17.032 1.00 71.12 380 GLY A CA 1
ATOM 2817 C C . GLY A 1 380 ? 4.622 -1.381 16.379 1.00 71.12 380 GLY A C 1
ATOM 2818 O O . GLY A 1 380 ? 3.680 -1.857 15.760 1.00 71.12 380 GLY A O 1
ATOM 2819 N N . ARG A 1 381 ? 4.843 -0.065 16.453 1.00 69.75 381 ARG A N 1
ATOM 2820 C CA . ARG A 1 381 ? 3.950 0.978 15.945 1.00 69.75 381 ARG A CA 1
ATOM 2821 C C . ARG A 1 381 ? 4.720 2.260 15.645 1.00 69.75 381 ARG A C 1
ATOM 2823 O O . ARG A 1 381 ? 5.662 2.610 16.358 1.00 69.75 381 ARG A O 1
ATOM 2830 N N . LEU A 1 382 ? 4.253 3.036 14.665 1.00 61.34 382 LEU A N 1
ATOM 2831 C CA . LEU A 1 382 ? 4.645 4.444 14.472 1.00 61.34 382 LEU A CA 1
ATOM 2832 C C . LEU A 1 382 ? 3.996 5.348 15.543 1.00 61.34 382 LEU A C 1
ATOM 2834 O O . LEU A 1 382 ? 3.295 6.296 15.203 1.00 61.34 382 LEU A O 1
ATOM 2838 N N . SER A 1 383 ? 4.109 5.025 16.834 1.00 52.59 383 SER A N 1
ATOM 2839 C CA . SER A 1 383 ? 3.621 5.901 17.912 1.00 52.59 383 SER A CA 1
ATOM 2840 C C . SER A 1 383 ? 4.727 6.868 18.320 1.00 52.59 383 SER A C 1
ATOM 2842 O O . SER A 1 383 ? 5.779 6.436 18.779 1.00 52.59 383 SER A O 1
ATOM 2844 N N . LEU A 1 384 ? 4.476 8.174 18.191 1.00 47.97 384 LEU A N 1
ATOM 2845 C CA . LEU A 1 384 ? 5.362 9.248 18.680 1.00 47.97 384 LEU A CA 1
ATOM 2846 C C . LEU A 1 384 ? 5.098 9.588 20.165 1.00 47.97 384 LEU A C 1
ATOM 2848 O O . LEU A 1 384 ? 5.715 10.474 20.767 1.00 47.97 384 LEU A O 1
ATOM 2852 N N . THR A 1 385 ? 4.174 8.863 20.793 1.00 35.06 385 THR A N 1
ATOM 2853 C CA . THR A 1 385 ? 3.965 8.849 22.238 1.00 35.06 385 THR A CA 1
ATOM 2854 C C . THR A 1 385 ? 4.932 7.862 22.889 1.00 35.06 385 THR A C 1
ATOM 2856 O O . THR A 1 385 ? 5.116 6.743 22.409 1.00 35.06 385 THR A O 1
ATOM 2859 N N . ALA A 1 386 ? 5.575 8.291 23.982 1.00 27.23 386 ALA A N 1
ATOM 2860 C CA . ALA A 1 386 ? 6.340 7.378 24.822 1.00 27.23 386 ALA A CA 1
ATOM 2861 C C . ALA A 1 386 ? 5.397 6.258 25.289 1.00 27.23 386 ALA A C 1
ATOM 2863 O O . ALA A 1 386 ? 4.204 6.525 25.476 1.00 27.23 386 ALA A O 1
ATOM 2864 N N . PRO A 1 387 ? 5.880 5.018 25.464 1.00 28.81 387 PRO A N 1
ATOM 2865 C CA . PRO A 1 387 ? 5.056 4.006 26.091 1.00 28.81 387 PRO A CA 1
ATOM 2866 C C . PRO A 1 387 ? 4.697 4.527 27.484 1.00 28.81 387 PRO A C 1
ATOM 2868 O O . PRO A 1 387 ? 5.586 4.767 28.300 1.00 28.81 387 PRO A O 1
ATOM 2871 N N . LEU A 1 388 ? 3.402 4.683 27.768 1.00 31.14 388 LEU A N 1
ATOM 2872 C CA . LEU A 1 388 ? 2.954 4.484 29.140 1.00 31.14 388 LEU A CA 1
ATOM 2873 C C . LEU A 1 388 ? 3.523 3.119 29.523 1.00 31.14 388 LEU A C 1
ATOM 2875 O O . LEU A 1 388 ? 3.296 2.142 28.804 1.00 31.14 388 LEU A O 1
ATOM 2879 N N . ARG A 1 389 ? 4.381 3.086 30.546 1.00 27.28 389 ARG A N 1
ATOM 2880 C CA . ARG A 1 389 ? 4.971 1.852 31.059 1.00 27.28 389 ARG A CA 1
ATOM 2881 C C . ARG A 1 389 ? 3.813 0.920 31.411 1.00 27.28 389 ARG A C 1
ATOM 2883 O O . ARG A 1 389 ? 3.185 1.063 32.448 1.00 27.28 389 ARG A O 1
ATOM 2890 N N . HIS A 1 390 ? 3.497 0.002 30.512 1.00 30.80 390 HIS A N 1
ATOM 2891 C CA . HIS A 1 390 ? 2.749 -1.196 30.827 1.00 30.80 390 HIS A CA 1
ATOM 2892 C C . HIS A 1 390 ? 3.774 -2.313 30.840 1.00 30.80 390 HIS A C 1
ATOM 2894 O O . HIS A 1 390 ? 4.472 -2.554 29.849 1.00 30.80 390 HIS A O 1
ATOM 2900 N N . CYS A 1 391 ? 3.934 -2.896 32.024 1.00 27.33 391 CYS A N 1
ATOM 2901 C CA . CYS A 1 391 ? 4.804 -4.024 32.279 1.00 27.33 391 CYS A CA 1
ATOM 2902 C C . CYS A 1 391 ? 4.620 -5.078 31.187 1.00 27.33 391 CYS A C 1
ATOM 2904 O O . CYS A 1 391 ? 3.506 -5.457 30.827 1.00 27.33 391 CYS A O 1
ATOM 2906 N N . ARG A 1 392 ? 5.750 -5.520 30.636 1.00 28.83 392 ARG A N 1
ATOM 2907 C CA . ARG A 1 392 ? 5.808 -6.584 29.641 1.00 28.83 392 ARG A CA 1
ATOM 2908 C C . ARG A 1 392 ? 5.219 -7.852 30.251 1.00 28.83 392 ARG A C 1
ATOM 2910 O O . ARG A 1 392 ? 5.881 -8.497 31.058 1.00 28.83 392 ARG A O 1
ATOM 2917 N N . HIS A 1 393 ? 4.037 -8.257 29.810 1.00 29.91 393 HIS A N 1
ATOM 2918 C CA . HIS A 1 393 ? 3.642 -9.659 29.840 1.00 29.91 393 HIS A CA 1
ATOM 2919 C C . HIS A 1 393 ? 3.419 -10.128 28.407 1.00 29.91 393 HIS A C 1
ATOM 2921 O O . HIS A 1 393 ? 2.666 -9.543 27.631 1.00 29.91 393 HIS A O 1
ATOM 2927 N N . ALA A 1 394 ? 4.213 -11.128 28.032 1.00 27.23 394 ALA A N 1
ATOM 2928 C CA . ALA A 1 394 ? 4.263 -11.696 26.700 1.00 27.23 394 ALA A CA 1
ATOM 2929 C C . ALA A 1 394 ? 2.899 -12.291 26.297 1.00 27.23 394 ALA A C 1
ATOM 2931 O O . ALA A 1 394 ? 2.183 -12.821 27.149 1.00 27.23 394 ALA A O 1
ATOM 2932 N N . PRO A 1 395 ? 2.545 -12.281 25.001 1.00 28.31 395 PRO A N 1
ATOM 2933 C CA . PRO A 1 395 ? 1.301 -12.867 24.534 1.00 28.31 395 PRO A CA 1
ATOM 2934 C C . PRO A 1 395 ? 1.424 -14.395 24.554 1.00 28.31 395 PRO A C 1
ATOM 2936 O O . PRO A 1 395 ? 1.973 -15.002 23.631 1.00 28.31 395 PRO A O 1
ATOM 2939 N N . ARG A 1 396 ? 0.903 -15.044 25.600 1.00 31.14 396 ARG A N 1
ATOM 2940 C CA . ARG A 1 396 ? 0.601 -16.478 25.527 1.00 31.14 396 ARG A CA 1
ATOM 2941 C C . ARG A 1 396 ? -0.630 -16.656 24.645 1.00 31.14 396 ARG A C 1
ATOM 2943 O O . ARG A 1 396 ? -1.679 -16.064 24.878 1.00 31.14 396 ARG A O 1
ATOM 2950 N N . ARG A 1 397 ? -0.472 -17.464 23.595 1.00 27.09 397 ARG A N 1
ATOM 2951 C CA . ARG A 1 397 ? -1.566 -17.928 22.741 1.00 27.09 397 ARG A CA 1
ATOM 2952 C C . ARG A 1 397 ? -2.613 -18.619 23.602 1.00 27.09 397 ARG A C 1
ATOM 2954 O O . ARG A 1 397 ? -2.351 -19.701 24.114 1.00 27.09 397 ARG A O 1
ATOM 2961 N N . ILE A 1 398 ? -3.797 -18.030 23.695 1.00 28.94 398 ILE A N 1
ATOM 2962 C CA . ILE A 1 398 ? -4.969 -18.738 24.193 1.00 28.94 398 ILE A CA 1
ATOM 2963 C C . ILE A 1 398 ? -5.598 -19.429 22.987 1.00 28.94 398 ILE A C 1
ATOM 2965 O O . ILE A 1 398 ? -6.246 -18.809 22.143 1.00 28.94 398 ILE A O 1
ATOM 2969 N N . VAL A 1 399 ? -5.319 -20.724 22.876 1.00 27.12 399 VAL A N 1
ATOM 2970 C CA . VAL A 1 399 ? -6.115 -21.648 22.074 1.00 27.12 399 VAL A CA 1
ATOM 2971 C C . VAL A 1 399 ? -7.463 -21.764 22.778 1.00 27.12 399 VAL A C 1
ATOM 2973 O O . VAL A 1 399 ? -7.534 -22.233 23.910 1.00 27.12 399 VAL A O 1
ATOM 2976 N N . VAL A 1 400 ? -8.528 -21.297 22.130 1.00 29.64 400 VAL A N 1
ATOM 2977 C CA . VAL A 1 400 ? -9.897 -21.468 22.623 1.00 29.64 400 VAL A CA 1
ATOM 2978 C C . VAL A 1 400 ? -10.358 -22.862 22.210 1.00 29.64 400 VAL A C 1
ATOM 2980 O O . VAL A 1 400 ? -10.915 -23.054 21.132 1.00 29.64 400 VAL A O 1
ATOM 2983 N N . GLN A 1 401 ? -10.094 -23.844 23.065 1.00 27.52 401 GLN A N 1
ATOM 2984 C CA . GLN A 1 401 ? -10.913 -25.047 23.148 1.00 27.52 401 GLN A CA 1
ATOM 2985 C C . GLN A 1 401 ? -11.661 -25.005 24.475 1.00 27.52 401 GLN A C 1
ATOM 2987 O O . GLN A 1 401 ? -11.100 -24.646 25.507 1.00 27.52 401 GLN A O 1
ATOM 2992 N N . GLY A 1 402 ? -12.965 -25.267 24.403 1.00 33.75 402 GLY A N 1
ATOM 2993 C CA . GLY A 1 402 ? -13.912 -24.997 25.473 1.00 33.75 402 GLY A CA 1
ATOM 2994 C C . GLY A 1 402 ? -13.509 -25.617 26.806 1.00 33.75 402 GLY A C 1
ATOM 2995 O O . GLY A 1 402 ? -13.413 -26.832 26.920 1.00 33.75 402 GLY A O 1
ATOM 2996 N N . ARG A 1 403 ? -13.322 -24.763 27.812 1.00 31.84 403 ARG A N 1
ATOM 2997 C CA . ARG A 1 403 ? -13.510 -25.016 29.247 1.00 31.84 403 ARG A CA 1
ATOM 2998 C C . ARG A 1 403 ? -13.431 -23.668 29.970 1.00 31.84 403 ARG A C 1
ATOM 3000 O O . ARG A 1 403 ? -12.814 -22.734 29.468 1.00 31.84 403 ARG A O 1
ATOM 3007 N N . HIS A 1 404 ? -14.164 -23.565 31.076 1.00 38.16 404 HIS A N 1
ATOM 3008 C CA . HIS A 1 404 ? -14.373 -22.369 31.898 1.00 38.16 404 HIS A CA 1
ATOM 3009 C C . HIS A 1 404 ? -13.163 -21.415 31.960 1.00 38.16 404 HIS A C 1
ATOM 3011 O O . HIS A 1 404 ? -12.066 -21.828 32.323 1.00 38.16 404 HIS A O 1
ATOM 3017 N N . MET A 1 405 ? -13.385 -20.133 31.638 1.00 37.53 405 MET A N 1
ATOM 3018 C CA . MET A 1 405 ? -12.410 -19.067 31.881 1.00 37.53 405 MET A CA 1
ATOM 3019 C C . MET A 1 405 ? -12.295 -18.828 33.387 1.00 37.53 405 MET A C 1
ATOM 3021 O O . MET A 1 405 ? -13.252 -18.358 34.006 1.00 37.53 405 MET A O 1
ATOM 3025 N N . ASP A 1 406 ? -11.122 -19.093 33.956 1.00 36.78 406 ASP A N 1
ATOM 3026 C CA . ASP A 1 406 ? -10.736 -18.485 35.224 1.00 36.78 406 ASP A CA 1
ATOM 3027 C C . ASP A 1 406 ? -10.428 -17.004 34.968 1.00 36.78 406 ASP A C 1
ATOM 3029 O O . ASP A 1 406 ? -9.483 -16.641 34.267 1.00 36.78 406 ASP A O 1
ATOM 3033 N N . THR A 1 407 ? -11.303 -16.141 35.473 1.00 41.97 407 THR A N 1
ATOM 3034 C CA . THR A 1 407 ? -11.255 -14.693 35.247 1.00 41.97 407 THR A CA 1
ATOM 3035 C C . THR A 1 407 ? -10.470 -13.953 36.328 1.00 41.97 407 THR A C 1
ATOM 3037 O O . THR A 1 407 ? -10.302 -12.740 36.217 1.00 41.97 407 THR A O 1
ATOM 3040 N N . SER A 1 408 ? -9.960 -14.659 37.346 1.00 40.09 408 SER A N 1
ATOM 3041 C CA . SER A 1 408 ? -9.235 -14.093 38.495 1.00 40.09 408 SER A CA 1
ATOM 3042 C C . SER A 1 408 ? -7.946 -13.336 38.137 1.00 40.09 408 SER A C 1
ATOM 3044 O O . SER A 1 408 ? -7.455 -12.560 38.950 1.00 40.09 408 SER A O 1
ATOM 3046 N N . THR A 1 409 ? -7.436 -13.494 36.910 1.00 38.34 409 THR A N 1
ATOM 3047 C CA . THR A 1 409 ? -6.118 -12.997 36.474 1.00 38.34 409 THR A CA 1
ATOM 3048 C C . THR A 1 409 ? -6.153 -11.860 35.441 1.00 38.34 409 THR A C 1
ATOM 3050 O O . THR A 1 409 ? -5.095 -11.376 35.035 1.00 38.34 409 THR A O 1
ATOM 3053 N N . LEU A 1 410 ? -7.335 -11.395 35.004 1.00 48.75 410 LEU A N 1
ATOM 3054 C CA . LEU A 1 410 ? -7.439 -10.243 34.095 1.00 48.75 410 LEU A CA 1
ATOM 3055 C C . LEU A 1 410 ? -7.287 -8.924 34.881 1.00 48.75 410 LEU A C 1
ATOM 3057 O O . LEU A 1 410 ? -8.089 -8.682 35.784 1.00 48.75 410 LEU A O 1
ATOM 3061 N N . PRO A 1 411 ? -6.326 -8.040 34.531 1.00 52.53 411 PRO A N 1
ATOM 3062 C CA . PRO A 1 411 ? -6.099 -6.786 35.258 1.00 52.53 411 PRO A CA 1
ATOM 3063 C C . PRO A 1 411 ? -7.266 -5.794 35.130 1.00 52.53 411 PRO A C 1
ATOM 3065 O O . PRO A 1 411 ? -7.417 -4.924 35.981 1.00 52.53 411 PRO A O 1
ATOM 3068 N N . VAL A 1 412 ? -8.122 -5.945 34.108 1.00 73.12 412 VAL A N 1
ATOM 3069 C CA . VAL A 1 412 ? -9.400 -5.232 33.987 1.00 73.12 412 VAL A CA 1
ATOM 3070 C C . VAL A 1 412 ? -10.475 -6.215 33.520 1.00 73.12 412 VAL A C 1
ATOM 3072 O O . VAL A 1 412 ? -10.299 -6.923 32.527 1.00 73.12 412 VAL A O 1
ATOM 3075 N N . ARG A 1 413 ? -11.581 -6.304 34.266 1.00 83.69 413 ARG A N 1
ATOM 3076 C CA . ARG A 1 413 ? -12.691 -7.222 33.968 1.00 83.69 413 ARG A CA 1
ATOM 3077 C C . ARG A 1 413 ? -13.527 -6.692 32.795 1.00 83.69 413 ARG A C 1
ATOM 3079 O O . ARG A 1 413 ? -13.760 -5.485 32.743 1.00 83.69 413 ARG A O 1
ATOM 3086 N N . PRO A 1 414 ? -14.002 -7.553 31.877 1.00 91.88 414 PRO A N 1
ATOM 3087 C CA . PRO A 1 414 ? -14.813 -7.105 30.754 1.00 91.88 414 PRO A CA 1
ATOM 3088 C C . PRO A 1 414 ? -16.178 -6.590 31.220 1.00 91.88 414 PRO A C 1
ATOM 3090 O O . PRO A 1 414 ? -16.684 -6.979 32.278 1.00 91.88 414 PRO A O 1
ATOM 3093 N N . VAL A 1 415 ? -16.771 -5.726 30.403 1.00 94.19 415 VAL A N 1
ATOM 3094 C CA . VAL A 1 415 ? -18.076 -5.116 30.645 1.00 94.19 415 VAL A CA 1
ATOM 3095 C C . VAL A 1 415 ? -19.134 -5.805 29.782 1.00 94.19 415 VAL A C 1
ATOM 3097 O O . VAL A 1 415 ? -18.965 -5.964 28.574 1.00 94.19 415 VAL A O 1
ATOM 3100 N N . VAL A 1 416 ? -20.234 -6.220 30.400 1.00 96.00 416 VAL A N 1
ATOM 3101 C CA . VAL A 1 416 ? -21.437 -6.710 29.720 1.00 96.00 416 VAL A CA 1
ATOM 3102 C C . VAL A 1 416 ? -22.408 -5.546 29.588 1.00 96.00 416 VAL A C 1
ATOM 3104 O O . VAL A 1 416 ? -22.576 -4.771 30.528 1.00 96.00 416 VAL A O 1
ATOM 3107 N N . VAL A 1 417 ? -23.060 -5.422 28.435 1.00 97.75 417 VAL A N 1
ATOM 3108 C CA . VAL A 1 417 ? -24.055 -4.374 28.188 1.00 97.75 417 VAL A CA 1
ATOM 3109 C C . VAL A 1 417 ? -25.383 -5.031 27.850 1.00 97.75 417 VAL A C 1
ATOM 3111 O O . VAL A 1 417 ? -25.463 -5.833 26.915 1.00 97.75 417 VAL A O 1
ATOM 3114 N N . THR A 1 418 ? -26.431 -4.690 28.592 1.00 98.25 418 THR A N 1
ATOM 3115 C CA . THR A 1 418 ? -27.778 -5.249 28.424 1.00 98.25 418 THR A CA 1
ATOM 3116 C C . THR A 1 418 ? -28.808 -4.155 28.192 1.00 98.25 418 THR A C 1
ATOM 3118 O O . THR A 1 418 ? -28.611 -3.003 28.576 1.00 98.25 418 THR A O 1
ATOM 3121 N N . LEU A 1 419 ? -29.925 -4.528 27.575 1.00 98.38 419 LEU A N 1
ATOM 3122 C CA . LEU A 1 419 ? -31.120 -3.692 27.505 1.00 98.38 419 LEU A CA 1
ATOM 3123 C C . LEU A 1 419 ? -31.859 -3.744 28.850 1.00 98.38 419 LEU A C 1
ATOM 3125 O O . LEU A 1 419 ? -31.959 -4.826 29.432 1.00 98.38 419 LEU A O 1
ATOM 3129 N N . THR A 1 420 ? -32.400 -2.619 29.319 1.00 97.69 420 THR A N 1
ATOM 3130 C CA . THR A 1 420 ? -33.409 -2.613 30.389 1.00 97.69 420 THR A CA 1
ATOM 3131 C C . THR A 1 420 ? -34.804 -2.531 29.794 1.00 97.69 420 THR A C 1
ATOM 3133 O O . THR A 1 420 ? -35.011 -1.922 28.742 1.00 97.69 420 THR A O 1
ATOM 3136 N N . VAL A 1 421 ? -35.764 -3.156 30.464 1.00 97.75 421 VAL A N 1
ATOM 3137 C CA . VAL A 1 421 ? -37.164 -3.221 30.033 1.00 97.75 421 VAL A CA 1
ATOM 3138 C C . VAL A 1 421 ? -38.091 -2.814 31.173 1.00 97.75 421 VAL A C 1
ATOM 3140 O O . VAL A 1 421 ? -37.635 -2.577 32.293 1.00 97.75 421 VAL A O 1
ATOM 3143 N N . ASP A 1 422 ? -39.382 -2.678 30.889 1.00 96.00 422 ASP A N 1
ATOM 3144 C CA . ASP A 1 422 ? -40.394 -2.465 31.917 1.00 96.00 422 ASP A CA 1
ATOM 3145 C C . ASP A 1 422 ? -40.481 -3.654 32.893 1.00 96.00 422 ASP A C 1
ATOM 3147 O O . ASP A 1 422 ? -40.093 -4.790 32.602 1.00 96.00 422 ASP A O 1
ATOM 3151 N N . GLU A 1 423 ? -41.010 -3.381 34.081 1.00 95.00 423 GLU A N 1
ATOM 3152 C CA . GLU A 1 423 ? -41.027 -4.332 35.188 1.00 95.00 423 GLU A CA 1
ATOM 3153 C C . GLU A 1 423 ? -41.864 -5.591 34.890 1.00 95.00 423 GLU A C 1
ATOM 3155 O O . GLU A 1 423 ? -41.521 -6.688 35.336 1.00 95.00 423 GLU A O 1
ATOM 3160 N N . ALA A 1 424 ? -42.954 -5.469 34.124 1.00 94.62 424 ALA A N 1
ATOM 3161 C CA . ALA A 1 424 ? -43.797 -6.609 33.771 1.00 94.62 424 ALA A CA 1
ATOM 3162 C C . ALA A 1 424 ? -43.057 -7.564 32.822 1.00 94.62 424 ALA A C 1
ATOM 3164 O O . ALA A 1 424 ? -43.042 -8.777 33.056 1.00 94.62 424 ALA A O 1
ATOM 3165 N N . THR A 1 425 ? -42.370 -7.016 31.818 1.00 95.69 425 THR A N 1
ATOM 3166 C CA . THR A 1 425 ? -41.536 -7.787 30.888 1.00 95.69 425 THR A CA 1
ATOM 3167 C C . THR A 1 425 ? -40.360 -8.457 31.596 1.00 95.69 425 THR A C 1
ATOM 3169 O O . THR A 1 425 ? -40.137 -9.656 31.415 1.00 95.69 425 THR A O 1
ATOM 3172 N N . GLN A 1 426 ? -39.646 -7.737 32.470 1.00 96.88 426 GLN A N 1
ATOM 3173 C CA . GLN A 1 426 ? -38.532 -8.317 33.228 1.00 96.88 426 GLN A CA 1
ATOM 3174 C C . GLN A 1 426 ? -39.004 -9.473 34.128 1.00 96.88 426 GLN A C 1
ATOM 3176 O O . GLN A 1 426 ? -38.417 -10.558 34.100 1.00 96.88 426 GLN A O 1
ATOM 3181 N N . ARG A 1 427 ? -40.114 -9.289 34.864 1.00 94.19 427 ARG A N 1
ATOM 3182 C CA . ARG A 1 427 ? -40.716 -10.343 35.701 1.00 94.19 427 ARG A CA 1
ATOM 3183 C C . ARG A 1 427 ? -41.055 -11.589 34.895 1.00 94.19 427 ARG A C 1
ATOM 3185 O O . ARG A 1 427 ? -40.735 -12.697 35.327 1.00 94.19 427 ARG A O 1
ATOM 3192 N N . ARG A 1 428 ? -41.680 -11.416 33.729 1.00 93.69 428 ARG A N 1
ATOM 3193 C CA . ARG A 1 428 ? -42.030 -12.514 32.824 1.00 93.69 428 ARG A CA 1
ATOM 3194 C C . ARG A 1 428 ? -40.793 -13.307 32.397 1.00 93.69 428 ARG A C 1
ATOM 3196 O O . ARG A 1 428 ? -40.783 -14.533 32.522 1.00 93.69 428 ARG A O 1
ATOM 3203 N N . TRP A 1 429 ? -39.748 -12.628 31.927 1.00 95.44 429 TRP A N 1
ATOM 3204 C CA . TRP A 1 429 ? -38.508 -13.281 31.501 1.00 95.44 429 TRP A CA 1
ATOM 3205 C C . TRP A 1 429 ? -37.825 -14.028 32.644 1.00 95.44 429 TRP A C 1
ATOM 3207 O O . TRP A 1 429 ? -37.360 -15.156 32.459 1.00 95.44 429 TRP A O 1
ATOM 3217 N N . ASP A 1 430 ? -37.804 -13.436 33.835 1.00 93.62 430 ASP A N 1
ATOM 3218 C CA . ASP A 1 430 ? -37.228 -14.061 35.018 1.00 93.62 430 ASP A CA 1
ATOM 3219 C C . ASP A 1 430 ? -38.008 -15.299 35.474 1.00 93.62 430 ASP A C 1
ATOM 3221 O O . ASP A 1 430 ? -37.392 -16.282 35.888 1.00 93.62 430 ASP A O 1
ATOM 3225 N N . VAL A 1 431 ? -39.344 -15.295 35.374 1.00 93.19 431 VAL A N 1
ATOM 3226 C CA . VAL A 1 431 ? -40.171 -16.486 35.637 1.00 93.19 431 VAL A CA 1
ATOM 3227 C C . VAL A 1 431 ? -39.813 -17.605 34.662 1.00 93.19 431 VAL A C 1
ATOM 3229 O O . VAL A 1 431 ? -39.447 -18.688 35.111 1.00 93.19 431 VAL A O 1
ATOM 3232 N N . LEU A 1 432 ? -39.811 -17.336 33.352 1.00 92.69 432 LEU A N 1
ATOM 3233 C CA . LEU A 1 432 ? -39.473 -18.345 32.340 1.00 92.69 432 LEU A CA 1
ATOM 3234 C C . LEU A 1 432 ? -38.070 -18.923 32.553 1.00 92.69 432 LEU A C 1
ATOM 3236 O O . LEU A 1 432 ? -37.871 -20.137 32.498 1.00 92.69 432 LEU A O 1
ATOM 3240 N N . ARG A 1 433 ? -37.089 -18.065 32.841 1.00 94.12 433 ARG A N 1
ATOM 3241 C CA . ARG A 1 433 ? -35.723 -18.509 33.116 1.00 94.12 433 ARG A CA 1
ATOM 3242 C C . ARG A 1 433 ? -35.639 -19.332 34.399 1.00 94.12 433 ARG A C 1
ATOM 3244 O O . ARG A 1 433 ? -34.988 -20.368 34.382 1.00 94.12 433 ARG A O 1
ATOM 3251 N N . ARG A 1 434 ? -36.300 -18.938 35.492 1.00 94.00 434 ARG A N 1
ATOM 3252 C CA . ARG A 1 434 ? -36.323 -19.735 36.736 1.00 94.00 434 ARG A CA 1
ATOM 3253 C C . ARG A 1 434 ? -36.989 -21.097 36.548 1.00 94.00 434 ARG A C 1
ATOM 3255 O O . ARG A 1 434 ? -36.523 -22.068 37.132 1.00 94.00 434 ARG A O 1
ATOM 3262 N N . SER A 1 435 ? -38.034 -21.175 35.727 1.00 92.88 435 SER A N 1
ATOM 3263 C CA . SER A 1 435 ? -38.759 -22.422 35.467 1.00 92.88 435 SER A CA 1
ATOM 3264 C C . SER A 1 435 ? -37.973 -23.425 34.618 1.00 92.88 435 SER A C 1
ATOM 3266 O O . SER A 1 435 ? -38.171 -24.626 34.775 1.00 92.88 435 SER A O 1
ATOM 3268 N N . HIS A 1 436 ? -37.093 -22.964 33.720 1.00 93.06 436 HIS A N 1
ATOM 3269 C CA . HIS A 1 436 ? -36.445 -23.839 32.730 1.00 93.06 436 HIS A CA 1
ATOM 3270 C C . HIS A 1 436 ? -34.914 -23.912 32.820 1.00 93.06 436 HIS A C 1
ATOM 3272 O O . HIS A 1 436 ? -34.318 -24.885 32.348 1.00 93.06 436 HIS A O 1
ATOM 3278 N N . PHE A 1 437 ? -34.244 -22.905 33.379 1.00 92.25 437 PHE A N 1
ATOM 3279 C CA . PHE A 1 437 ? -32.788 -22.885 33.497 1.00 92.25 437 PHE A CA 1
ATOM 3280 C C . PHE A 1 437 ? -32.327 -23.793 34.652 1.00 92.25 437 PHE A C 1
ATOM 3282 O O . PHE A 1 437 ? -32.950 -23.779 35.713 1.00 92.25 437 PHE A O 1
ATOM 3289 N N . PRO A 1 438 ? -31.220 -24.552 34.519 1.00 90.00 438 PRO A N 1
ATOM 3290 C CA . PRO A 1 438 ? -30.722 -25.387 35.613 1.00 90.00 438 PRO A CA 1
ATOM 3291 C C . PRO A 1 438 ? -30.457 -24.572 36.890 1.00 90.00 438 PRO A C 1
ATOM 3293 O O . PRO A 1 438 ? -29.544 -23.744 36.913 1.00 90.00 438 PRO A O 1
ATOM 3296 N N . ALA A 1 439 ? -31.224 -24.829 37.957 1.00 87.38 439 ALA A N 1
ATOM 3297 C CA . ALA A 1 439 ? -31.226 -24.016 39.181 1.00 87.38 439 ALA A CA 1
ATOM 3298 C C . ALA A 1 439 ? -29.825 -23.843 39.799 1.00 87.38 439 ALA A C 1
ATOM 3300 O O . ALA A 1 439 ? -29.423 -22.732 40.128 1.00 87.38 439 ALA A O 1
ATOM 3301 N N . HIS A 1 440 ? -29.025 -24.914 39.836 1.00 86.31 440 HIS A N 1
ATOM 3302 C CA . HIS A 1 440 ? -27.649 -24.906 40.356 1.00 86.31 440 HIS A CA 1
ATOM 3303 C C . HIS A 1 440 ? -26.650 -24.059 39.534 1.00 86.31 440 HIS A C 1
ATOM 3305 O O . HIS A 1 440 ? -25.492 -23.924 39.921 1.00 86.31 440 HIS A O 1
ATOM 3311 N N . ARG A 1 441 ? -27.056 -23.512 38.377 1.00 84.62 441 ARG A N 1
ATOM 3312 C CA . ARG A 1 441 ? -26.238 -22.643 37.505 1.00 84.62 441 ARG A CA 1
ATOM 3313 C C . ARG A 1 441 ? -26.846 -21.258 37.294 1.00 84.62 441 ARG A C 1
ATOM 3315 O O . ARG A 1 441 ? -26.285 -20.470 36.527 1.00 84.62 441 ARG A O 1
ATOM 3322 N N . LEU A 1 442 ? -27.993 -20.965 37.904 1.00 86.25 442 LEU A N 1
ATOM 3323 C CA . LEU A 1 442 ? -28.679 -19.692 37.736 1.00 86.25 442 LEU A CA 1
ATOM 3324 C C . LEU A 1 442 ? -28.021 -18.620 38.615 1.00 86.25 442 LEU A C 1
ATOM 3326 O O . LEU A 1 442 ? -28.372 -18.456 39.775 1.00 86.25 442 LEU A O 1
ATOM 3330 N N . VAL A 1 443 ? -27.052 -17.898 38.046 1.00 84.56 443 VAL A N 1
ATOM 3331 C CA . VAL A 1 443 ? -26.313 -16.828 38.752 1.00 84.56 443 VAL A CA 1
ATOM 3332 C C . VAL A 1 443 ? -26.809 -15.425 38.380 1.00 84.56 443 VAL A C 1
ATOM 3334 O O . VAL A 1 443 ? -26.709 -14.496 39.171 1.00 84.56 443 VAL A O 1
ATOM 3337 N N . VAL A 1 444 ? -27.367 -15.268 37.176 1.00 85.88 444 VAL A N 1
ATOM 3338 C CA . VAL A 1 444 ? -27.885 -13.995 36.652 1.00 85.88 444 VAL A CA 1
ATOM 3339 C C . VAL A 1 444 ? -29.310 -14.212 36.153 1.00 85.88 444 VAL A C 1
ATOM 3341 O O . VAL A 1 444 ? -29.590 -15.228 35.496 1.00 85.88 444 VAL A O 1
ATOM 3344 N N . GLY A 1 445 ? -30.184 -13.246 36.451 1.00 89.25 445 GLY A N 1
ATOM 3345 C CA . GLY A 1 445 ? -31.552 -13.172 35.937 1.00 89.25 445 GLY A CA 1
ATOM 3346 C C . GLY A 1 445 ? -31.617 -13.144 34.409 1.00 89.25 445 GLY A C 1
ATOM 3347 O O . GLY A 1 445 ? -30.599 -13.139 33.707 1.00 89.25 445 GLY A O 1
ATOM 3348 N N . ALA A 1 446 ? -32.827 -13.182 33.874 1.00 94.06 446 ALA A N 1
ATOM 3349 C CA . ALA A 1 446 ? -33.054 -13.109 32.445 1.00 94.06 446 ALA A CA 1
ATOM 3350 C C . ALA A 1 446 ? -32.704 -11.716 31.926 1.00 94.06 446 ALA A C 1
ATOM 3352 O O . ALA A 1 446 ? -32.950 -10.707 32.578 1.00 94.06 446 ALA A O 1
ATOM 3353 N N . HIS A 1 447 ? -32.083 -11.666 30.756 1.00 96.06 447 HIS A N 1
ATOM 3354 C CA . HIS A 1 447 ? -31.581 -10.425 30.190 1.00 96.06 447 HIS A CA 1
ATOM 3355 C C . HIS A 1 447 ? -31.501 -10.535 28.672 1.00 96.06 447 HIS A C 1
ATOM 3357 O O . HIS A 1 447 ? -31.333 -11.627 28.116 1.00 96.06 447 HIS A O 1
ATOM 3363 N N . LEU A 1 448 ? -31.557 -9.378 28.016 1.00 97.88 448 LEU A N 1
ATOM 3364 C CA . LEU A 1 448 ? -31.243 -9.227 26.604 1.00 97.88 448 LEU A CA 1
ATOM 3365 C C . LEU A 1 448 ? -29.866 -8.573 26.481 1.00 97.88 448 LEU A C 1
ATOM 3367 O O . LEU A 1 448 ? -29.690 -7.387 26.773 1.00 97.88 448 LEU A O 1
ATOM 3371 N N . THR A 1 449 ? -28.880 -9.356 26.054 1.00 97.50 449 THR A N 1
ATOM 3372 C CA . THR A 1 449 ? -27.504 -8.880 25.875 1.00 97.50 449 THR A CA 1
ATOM 3373 C C . THR A 1 449 ? -27.386 -8.057 24.596 1.00 97.50 449 THR A C 1
ATOM 3375 O O . THR A 1 449 ? -27.630 -8.557 23.497 1.00 97.50 449 THR A O 1
ATOM 3378 N N . LEU A 1 450 ? -26.964 -6.799 24.732 1.00 97.81 450 LEU A N 1
ATOM 3379 C CA . LEU A 1 450 ? -26.563 -5.956 23.606 1.00 97.81 450 LEU A CA 1
ATOM 3380 C C . LEU A 1 450 ? -25.127 -6.293 23.188 1.00 97.81 450 LEU A C 1
ATOM 3382 O O . LEU A 1 450 ? -24.855 -6.456 21.996 1.00 97.81 450 LEU A O 1
ATOM 3386 N N . PHE A 1 451 ? -24.239 -6.447 24.179 1.00 97.44 451 PHE A N 1
ATOM 3387 C CA . PHE A 1 451 ? -22.827 -6.784 24.005 1.00 97.44 451 PHE A CA 1
ATOM 3388 C C . PHE A 1 451 ? -22.326 -7.677 25.149 1.00 97.44 451 PHE A C 1
ATOM 3390 O O . PHE A 1 451 ? -22.606 -7.414 26.318 1.00 97.44 451 PHE A O 1
ATOM 3397 N N . HIS A 1 452 ? -21.588 -8.732 24.813 1.00 93.31 452 HIS A N 1
ATOM 3398 C CA . HIS A 1 452 ? -21.188 -9.799 25.732 1.00 93.31 452 HIS A CA 1
ATOM 3399 C C . HIS A 1 452 ? -19.892 -9.490 26.472 1.00 93.31 452 HIS A C 1
ATOM 3401 O O . HIS A 1 452 ? -19.748 -9.877 27.628 1.00 93.31 452 HIS A O 1
ATOM 3407 N N . ALA A 1 453 ? -18.929 -8.863 25.795 1.00 91.69 453 ALA A N 1
ATOM 3408 C CA . ALA A 1 453 ? -17.610 -8.621 26.358 1.00 91.69 453 ALA A CA 1
ATOM 3409 C C . ALA A 1 453 ? -16.970 -7.378 25.734 1.00 91.69 453 ALA A C 1
ATOM 3411 O O . ALA A 1 453 ? -16.153 -7.455 24.813 1.00 91.69 453 ALA A O 1
ATOM 3412 N N . ILE A 1 454 ? -17.334 -6.220 26.274 1.00 93.19 454 ILE A N 1
ATOM 3413 C CA . ILE A 1 454 ? -16.627 -4.962 26.050 1.00 93.19 454 ILE A CA 1
ATOM 3414 C C . ILE A 1 454 ? -15.301 -5.011 26.832 1.00 93.19 454 ILE A C 1
ATOM 3416 O O . ILE A 1 454 ? -15.321 -5.372 28.013 1.00 93.19 454 ILE A O 1
ATOM 3420 N N . PRO A 1 455 ? -14.147 -4.678 26.222 1.00 89.69 455 PRO A N 1
ATOM 3421 C CA . PRO A 1 455 ? -12.878 -4.603 26.941 1.00 89.69 455 PRO A CA 1
ATOM 3422 C C . PRO A 1 455 ? -12.974 -3.641 28.129 1.00 89.69 455 PRO A C 1
ATOM 3424 O O . PRO A 1 455 ? -13.492 -2.528 28.002 1.00 89.69 455 PRO A O 1
ATOM 3427 N N . GLY A 1 456 ? -12.515 -4.086 29.298 1.00 86.38 456 GLY A N 1
ATOM 3428 C CA . GLY A 1 456 ? -12.713 -3.369 30.556 1.00 86.38 456 GLY A CA 1
ATOM 3429 C C . GLY A 1 456 ? -12.039 -1.995 30.591 1.00 86.38 456 GLY A C 1
ATOM 3430 O O . GLY A 1 456 ? -12.550 -1.069 31.213 1.00 86.38 456 GLY A O 1
ATOM 3431 N N . GLU A 1 457 ? -10.936 -1.825 29.863 1.00 87.06 457 GLU A N 1
ATOM 3432 C CA . GLU A 1 457 ? -10.235 -0.550 29.683 1.00 87.06 457 GLU A CA 1
ATOM 3433 C C . GLU A 1 457 ? -11.077 0.528 28.974 1.00 87.06 457 GLU A C 1
ATOM 3435 O O . GLU A 1 457 ? -10.721 1.705 28.995 1.00 87.06 457 GLU A O 1
ATOM 3440 N N . HIS A 1 458 ? -12.195 0.144 28.349 1.00 89.94 458 HIS A N 1
ATOM 3441 C CA . HIS A 1 458 ? -13.119 1.048 27.664 1.00 89.94 458 HIS A CA 1
ATOM 3442 C C . HIS A 1 458 ? -14.402 1.327 28.456 1.00 89.94 458 HIS A C 1
ATOM 3444 O O . HIS A 1 458 ? -15.304 1.967 27.915 1.00 89.94 458 HIS A O 1
ATOM 3450 N N . GLN A 1 459 ? -14.491 0.905 29.725 1.00 93.06 459 GLN A N 1
ATOM 3451 C CA . GLN A 1 459 ? -15.682 1.075 30.570 1.00 93.06 459 GLN A CA 1
ATOM 3452 C C . GLN A 1 459 ? -16.228 2.514 30.549 1.00 93.06 459 GLN A C 1
ATOM 3454 O O . GLN A 1 459 ? -17.412 2.714 30.281 1.00 93.06 459 GLN A O 1
ATOM 3459 N N . ASP A 1 460 ? -15.377 3.517 30.773 1.00 90.00 460 ASP A N 1
ATOM 3460 C CA . ASP A 1 460 ? -15.814 4.918 30.875 1.00 90.00 460 ASP A CA 1
ATOM 3461 C C . ASP A 1 460 ? -16.288 5.480 29.527 1.00 90.00 460 ASP A C 1
ATOM 3463 O O . ASP A 1 460 ? -17.243 6.256 29.457 1.00 90.00 460 ASP A O 1
ATOM 3467 N N . THR A 1 461 ? -15.660 5.043 28.429 1.00 93.69 461 THR A N 1
ATOM 3468 C CA . THR A 1 461 ? -16.098 5.398 27.070 1.00 93.69 461 THR A CA 1
ATOM 3469 C C . THR A 1 461 ? -17.444 4.752 26.753 1.00 93.69 461 THR A C 1
ATOM 3471 O O . THR A 1 461 ? -18.351 5.431 26.280 1.00 93.69 461 THR A O 1
ATOM 3474 N N . ALA A 1 462 ? -17.605 3.466 27.078 1.00 94.94 462 ALA A N 1
ATOM 3475 C CA . ALA A 1 462 ? -18.860 2.748 26.891 1.00 94.94 462 ALA A CA 1
ATOM 3476 C C . ALA A 1 462 ? -20.001 3.390 27.695 1.00 94.94 462 ALA A C 1
ATOM 3478 O O . ALA A 1 462 ? -21.105 3.538 27.175 1.00 94.94 462 ALA A O 1
ATOM 3479 N N . LEU A 1 463 ? -19.731 3.831 28.928 1.00 95.12 463 LEU A N 1
ATOM 3480 C CA . LEU A 1 463 ? -20.707 4.541 29.750 1.00 95.12 463 LEU A CA 1
ATOM 3481 C C . LEU A 1 463 ? -21.082 5.906 29.155 1.00 95.12 463 LEU A C 1
ATOM 3483 O O . LEU A 1 463 ? -22.263 6.230 29.064 1.00 95.12 463 LEU A O 1
ATOM 3487 N N . THR A 1 464 ? -20.093 6.686 28.717 1.00 96.06 464 THR A N 1
ATOM 3488 C CA . THR A 1 464 ? -20.319 8.001 28.091 1.00 96.06 464 THR A CA 1
ATOM 3489 C C . THR A 1 464 ? -21.161 7.879 26.821 1.00 96.06 464 THR A C 1
ATOM 3491 O O . THR A 1 464 ? -22.096 8.650 26.610 1.00 96.06 464 THR A O 1
ATOM 3494 N N . ASP A 1 465 ? -20.873 6.884 25.983 1.00 96.69 465 ASP A N 1
ATOM 3495 C CA . ASP A 1 465 ? -21.647 6.632 24.770 1.00 96.69 465 ASP A CA 1
ATOM 3496 C C . ASP A 1 465 ? -23.056 6.119 25.075 1.00 96.69 465 ASP A C 1
ATOM 3498 O O . ASP A 1 465 ? -24.005 6.550 24.423 1.00 96.69 465 ASP A O 1
ATOM 3502 N N . ALA A 1 466 ? -23.215 5.248 26.077 1.00 96.56 466 ALA A N 1
ATOM 3503 C CA . ALA A 1 466 ? -24.530 4.792 26.518 1.00 96.56 466 ALA A CA 1
ATOM 3504 C C . ALA A 1 466 ? -25.389 5.959 27.027 1.00 96.56 466 ALA A C 1
ATOM 3506 O O . ALA A 1 466 ? -26.562 6.036 26.676 1.00 96.56 466 ALA A O 1
ATOM 3507 N N . LEU A 1 467 ? -24.800 6.901 27.775 1.00 96.00 467 LEU A N 1
ATOM 3508 C CA . LEU A 1 467 ? -25.456 8.147 28.187 1.00 96.00 467 LEU A CA 1
ATOM 3509 C C . LEU A 1 467 ? -25.894 8.992 26.989 1.00 96.00 467 LEU A C 1
ATOM 3511 O O . LEU A 1 467 ? -27.034 9.443 26.947 1.00 96.00 467 LEU A O 1
ATOM 3515 N N . ALA A 1 468 ? -25.018 9.171 25.999 1.00 94.75 468 ALA A N 1
ATOM 3516 C CA . ALA A 1 468 ? -25.336 9.952 24.808 1.00 94.75 468 ALA A CA 1
ATOM 3517 C C . ALA A 1 468 ? -26.470 9.327 23.979 1.00 94.75 468 ALA A C 1
ATOM 3519 O O . ALA A 1 468 ? -27.368 10.041 23.546 1.00 94.75 468 ALA A O 1
ATOM 3520 N N . VAL A 1 469 ? -26.439 8.005 23.776 1.00 95.19 469 VAL A N 1
ATOM 3521 C CA . VAL A 1 469 ? -27.492 7.284 23.043 1.00 95.19 469 VAL A CA 1
ATOM 3522 C C . VAL A 1 469 ? -28.803 7.304 23.817 1.00 95.19 469 VAL A C 1
ATOM 3524 O O . VAL A 1 469 ? -29.861 7.499 23.222 1.00 95.19 469 VAL A O 1
ATOM 3527 N N . ALA A 1 470 ? -28.746 7.129 25.138 1.00 94.88 470 ALA A N 1
ATOM 3528 C CA . ALA A 1 470 ? -29.941 7.138 25.963 1.00 94.88 470 ALA A CA 1
ATOM 3529 C C . ALA A 1 470 ? -30.615 8.513 25.995 1.00 94.88 470 ALA A C 1
ATOM 3531 O O . ALA A 1 470 ? -31.831 8.580 25.895 1.00 94.88 470 ALA A O 1
ATOM 3532 N N . ALA A 1 471 ? -29.836 9.599 26.022 1.00 93.25 471 ALA A N 1
ATOM 3533 C CA . ALA A 1 471 ? -30.360 10.962 25.980 1.00 93.25 471 ALA A CA 1
ATOM 3534 C C . ALA A 1 471 ? -31.079 11.316 24.663 1.00 93.25 471 ALA A C 1
ATOM 3536 O O . ALA A 1 471 ? -31.903 12.230 24.647 1.00 93.25 471 ALA A O 1
ATOM 3537 N N . SER A 1 472 ? -30.771 10.622 23.561 1.00 92.44 472 SER A N 1
ATOM 3538 C CA . SER A 1 472 ? -31.421 10.810 22.256 1.00 92.44 472 SER A CA 1
ATOM 3539 C C . SER A 1 472 ? -32.421 9.705 21.902 1.00 92.44 472 SER A C 1
ATOM 3541 O O . SER A 1 472 ? -32.850 9.616 20.749 1.00 92.44 472 SER A O 1
ATOM 3543 N N . THR A 1 473 ? -32.761 8.834 22.851 1.00 95.12 473 THR A N 1
ATOM 3544 C CA . THR A 1 473 ? -33.655 7.696 22.635 1.00 95.12 473 THR A CA 1
ATOM 3545 C C . THR A 1 473 ? -34.786 7.764 23.639 1.00 95.12 473 THR A C 1
ATOM 3547 O O . THR A 1 473 ? -34.521 7.748 24.831 1.00 95.12 473 THR A O 1
ATOM 3550 N N . THR A 1 474 ? -36.026 7.764 23.157 1.00 95.75 474 THR A N 1
ATOM 3551 C CA . THR A 1 474 ? -37.205 7.588 24.009 1.00 95.75 474 THR A CA 1
ATOM 3552 C C . THR A 1 474 ? -37.495 6.113 24.228 1.00 95.75 474 THR A C 1
ATOM 3554 O O . THR A 1 474 ? -37.190 5.296 23.354 1.00 95.75 474 THR A O 1
ATOM 3557 N N . ALA A 1 475 ? -38.129 5.759 25.349 1.00 97.00 475 ALA A N 1
ATOM 3558 C CA . ALA A 1 475 ? -38.608 4.393 25.568 1.00 97.00 475 ALA A CA 1
ATOM 3559 C C . ALA A 1 475 ? -39.453 3.909 24.373 1.00 97.00 475 ALA A C 1
ATOM 3561 O O . ALA A 1 475 ? -40.205 4.681 23.769 1.00 97.00 475 ALA A O 1
ATOM 3562 N N . PHE A 1 476 ? -39.287 2.645 23.979 1.00 98.00 476 PHE A N 1
ATOM 3563 C CA . PHE A 1 476 ? -39.863 2.129 22.734 1.00 98.00 476 PHE A CA 1
ATOM 3564 C C . PHE A 1 476 ? -40.361 0.687 22.867 1.00 98.00 476 PHE A C 1
ATOM 3566 O O . PHE A 1 476 ? -39.801 -0.086 23.645 1.00 98.00 476 PHE A O 1
ATOM 3573 N N . PRO A 1 477 ? -41.371 0.283 22.075 1.00 97.00 477 PRO A N 1
ATOM 3574 C CA . PRO A 1 477 ? -41.943 -1.049 22.177 1.00 97.00 477 PRO A CA 1
ATOM 3575 C C . PRO A 1 477 ? -40.978 -2.144 21.704 1.00 97.00 477 PRO A C 1
ATOM 3577 O O . PRO A 1 477 ? -40.209 -1.982 20.742 1.00 97.00 477 PRO A O 1
ATOM 3580 N N . ILE A 1 478 ? -41.072 -3.286 22.375 1.00 97.25 478 ILE A N 1
ATOM 3581 C CA . ILE A 1 478 ? -40.452 -4.558 22.013 1.00 97.25 478 ILE A CA 1
ATOM 3582 C C . ILE A 1 478 ? -41.520 -5.650 22.036 1.00 97.25 478 ILE A C 1
ATOM 3584 O O . ILE A 1 478 ? -42.436 -5.603 22.853 1.00 97.25 478 ILE A O 1
ATOM 3588 N N . VAL A 1 479 ? -41.406 -6.632 21.145 1.00 95.19 479 VAL A N 1
ATOM 3589 C CA . VAL A 1 479 ? -42.356 -7.750 21.077 1.00 95.19 479 VAL A CA 1
ATOM 3590 C C . VAL A 1 479 ? -41.598 -9.068 21.135 1.00 95.19 479 VAL A C 1
ATOM 3592 O O . VAL A 1 479 ? -40.621 -9.256 20.409 1.00 95.19 479 VAL A O 1
ATOM 3595 N N . GLU A 1 480 ? -42.023 -9.970 22.013 1.00 93.00 480 GLU A N 1
ATOM 3596 C CA . GLU A 1 480 ? -41.565 -11.358 22.008 1.00 93.00 480 GLU A CA 1
ATOM 3597 C C . GLU A 1 480 ? -42.152 -12.108 20.805 1.00 93.00 480 GLU A C 1
ATOM 3599 O O . GLU A 1 480 ? -43.358 -12.092 20.567 1.00 93.00 480 GLU A O 1
ATOM 3604 N N . ASP A 1 481 ? -41.282 -12.790 20.070 1.00 89.88 481 ASP A N 1
ATOM 3605 C CA . ASP A 1 481 ? -41.626 -13.641 18.933 1.00 89.88 481 ASP A CA 1
ATOM 3606 C C . ASP A 1 481 ? -41.384 -15.122 19.291 1.00 89.88 481 ASP A C 1
ATOM 3608 O O . ASP A 1 481 ? -41.249 -15.484 20.464 1.00 89.88 481 ASP A O 1
ATOM 3612 N N . GLU A 1 482 ? -41.333 -16.009 18.302 1.00 87.50 482 GLU A N 1
ATOM 3613 C CA . GLU A 1 482 ? -41.223 -17.443 18.534 1.00 87.50 482 GLU A CA 1
ATOM 3614 C C . GLU A 1 482 ? -39.943 -17.876 19.283 1.00 87.50 482 GLU A C 1
ATOM 3616 O O . GLU A 1 482 ? -38.826 -17.411 18.992 1.00 87.50 482 GLU A O 1
ATOM 3621 N N . PRO A 1 483 ? -40.065 -18.853 20.206 1.00 93.31 483 PRO A N 1
ATOM 3622 C CA . PRO A 1 483 ? -38.915 -19.517 20.797 1.00 93.31 483 PRO A CA 1
ATOM 3623 C C . PRO A 1 483 ? -38.154 -20.340 19.748 1.00 93.31 483 PRO A C 1
ATOM 3625 O O . PRO A 1 483 ? -38.731 -20.996 18.868 1.00 93.31 483 PRO A O 1
ATOM 3628 N N . TYR A 1 484 ? -36.828 -20.360 19.873 1.00 94.00 484 TYR A N 1
ATOM 3629 C CA . TYR A 1 484 ? -35.946 -21.092 18.968 1.00 94.00 484 TYR A CA 1
ATOM 3630 C C . TYR A 1 484 ? -34.789 -21.786 19.698 1.00 94.00 484 TYR A C 1
ATOM 3632 O O . TYR A 1 484 ? -34.425 -21.447 20.826 1.00 94.00 484 TYR A O 1
ATOM 3640 N N . SER A 1 485 ? -34.216 -22.793 19.033 1.00 95.44 485 SER A N 1
ATOM 3641 C CA . SER A 1 485 ? -33.128 -23.608 19.578 1.00 95.44 485 SER A CA 1
ATOM 3642 C C . SER A 1 485 ? -31.774 -22.894 19.513 1.00 95.44 485 SER A C 1
ATOM 3644 O O . SER A 1 485 ? -31.409 -22.316 18.489 1.00 95.44 485 SER A O 1
ATOM 3646 N N . LEU A 1 486 ? -30.997 -23.017 20.591 1.00 92.12 486 LEU A N 1
ATOM 3647 C CA . LEU A 1 486 ? -29.570 -22.681 20.665 1.00 92.12 486 LEU A CA 1
ATOM 3648 C C . LEU A 1 486 ? -28.670 -23.931 20.539 1.00 92.12 486 LEU A C 1
ATOM 3650 O O . LEU A 1 486 ? -27.470 -23.861 20.799 1.00 92.12 486 LEU A O 1
ATOM 3654 N N . GLY A 1 487 ? -29.240 -25.091 20.198 1.00 92.88 487 GLY A N 1
ATOM 3655 C CA . GLY A 1 487 ? -28.572 -26.396 20.226 1.00 92.88 487 GLY A CA 1
ATOM 3656 C C . GLY A 1 487 ? -28.679 -27.058 21.602 1.00 92.88 487 GLY A C 1
ATOM 3657 O O . GLY A 1 487 ? -29.427 -28.014 21.764 1.00 92.88 487 GLY A O 1
ATOM 3658 N N . SER A 1 488 ? -27.978 -26.517 22.602 1.00 93.00 488 SER A N 1
ATOM 3659 C CA . SER A 1 488 ? -27.996 -26.982 24.006 1.00 93.00 488 SER A CA 1
ATOM 3660 C C . SER A 1 488 ? -28.798 -26.054 24.933 1.00 93.00 488 SER A C 1
ATOM 3662 O O . SER A 1 488 ? -28.468 -25.866 26.110 1.00 93.00 488 SER A O 1
ATOM 3664 N N . GLY A 1 489 ? -29.825 -25.407 24.378 1.00 95.50 489 GLY A N 1
ATOM 3665 C CA . GLY A 1 489 ? -30.649 -24.419 25.064 1.00 95.50 489 GLY A CA 1
ATOM 3666 C C . GLY A 1 489 ? -31.776 -23.855 24.200 1.00 95.50 489 GLY A C 1
ATOM 3667 O O . GLY A 1 489 ? -31.896 -24.194 23.022 1.00 95.50 489 GLY A O 1
ATOM 3668 N N . VAL A 1 490 ? -32.568 -22.961 24.789 1.00 95.50 490 VAL A N 1
ATOM 3669 C CA . VAL A 1 490 ? -33.731 -22.305 24.179 1.00 95.50 490 VAL A CA 1
ATOM 3670 C C . VAL A 1 490 ? -33.710 -20.810 24.490 1.00 95.50 490 VAL A C 1
ATOM 3672 O O . VAL A 1 490 ? -33.400 -20.399 25.614 1.00 95.50 490 VAL A O 1
ATOM 3675 N N . ALA A 1 491 ? -34.057 -19.993 23.498 1.00 96.06 491 ALA A N 1
ATOM 3676 C CA . ALA A 1 491 ? -34.178 -18.547 23.635 1.00 96.06 491 ALA A CA 1
ATOM 3677 C C . ALA A 1 491 ? -35.474 -18.015 23.015 1.00 96.06 491 ALA A C 1
ATOM 3679 O O . ALA A 1 491 ? -36.007 -18.610 22.080 1.00 96.06 491 ALA A O 1
ATOM 3680 N N . LEU A 1 492 ? -35.934 -16.872 23.522 1.00 93.94 492 LEU A N 1
ATOM 3681 C CA . LEU A 1 492 ? -37.017 -16.074 22.948 1.00 93.94 492 LEU A CA 1
ATOM 3682 C C . LEU A 1 492 ? -36.423 -15.006 22.043 1.00 93.94 492 LEU A C 1
ATOM 3684 O O . LEU A 1 492 ? -35.512 -14.287 22.459 1.00 93.94 492 LEU A O 1
ATOM 3688 N N . ARG A 1 493 ? -36.931 -14.888 20.818 1.00 94.44 493 ARG A N 1
ATOM 3689 C CA . ARG A 1 493 ? -36.573 -13.782 19.928 1.00 94.44 493 ARG A CA 1
ATOM 3690 C C . ARG A 1 493 ? -37.321 -12.520 20.354 1.00 94.44 493 ARG A C 1
ATOM 3692 O O . ARG A 1 493 ? -38.481 -12.594 20.736 1.00 94.44 493 ARG A O 1
ATOM 3699 N N . VAL A 1 494 ? -36.659 -11.368 20.268 1.00 95.81 494 VAL A N 1
ATOM 3700 C CA . VAL A 1 494 ? -37.271 -10.067 20.575 1.00 95.81 494 VAL A CA 1
ATOM 3701 C C . VAL A 1 494 ? -37.207 -9.169 19.346 1.00 95.81 494 VAL A C 1
ATOM 3703 O O . VAL A 1 494 ? -36.129 -8.898 18.821 1.00 95.81 494 VAL A O 1
ATOM 3706 N N . LEU A 1 495 ? -38.355 -8.697 18.876 1.00 93.94 495 LEU A N 1
ATOM 3707 C CA . LEU A 1 495 ? -38.481 -7.863 17.687 1.00 93.94 495 LEU A CA 1
ATOM 3708 C C . LEU A 1 495 ? -38.635 -6.395 18.078 1.00 93.94 495 LEU A C 1
ATOM 3710 O O . LEU A 1 495 ? -39.520 -6.028 18.847 1.00 93.94 495 LEU A O 1
ATOM 3714 N N . SER A 1 496 ? -37.766 -5.545 17.529 1.00 96.31 496 SER A N 1
ATOM 3715 C CA . SER A 1 496 ? -37.921 -4.088 17.556 1.00 96.31 496 SER A CA 1
ATOM 3716 C C . SER A 1 496 ? -36.917 -3.428 16.601 1.00 96.31 496 SER A C 1
ATOM 3718 O O . SER A 1 496 ? -35.704 -3.629 16.746 1.00 96.31 496 SER A O 1
ATOM 3720 N N . PRO A 1 497 ? -37.366 -2.624 15.619 1.00 93.06 497 PRO A N 1
ATOM 3721 C CA . PRO A 1 497 ? -36.464 -1.857 14.758 1.00 93.06 497 PRO A CA 1
ATOM 3722 C C . PRO A 1 497 ? -35.619 -0.843 15.542 1.00 93.06 497 PRO A C 1
ATOM 3724 O O . PRO A 1 497 ? -34.435 -0.661 15.257 1.00 93.06 497 PRO A O 1
ATOM 3727 N N . ARG A 1 498 ? -36.199 -0.225 16.582 1.00 96.31 498 ARG A N 1
ATOM 3728 C CA . ARG A 1 498 ? -35.504 0.735 17.457 1.00 96.31 498 ARG A CA 1
ATOM 3729 C C . ARG A 1 498 ? -34.383 0.071 18.256 1.00 96.31 498 ARG A C 1
ATOM 3731 O O . ARG A 1 498 ? -33.295 0.631 18.343 1.00 96.31 498 ARG A O 1
ATOM 3738 N N . LEU A 1 499 ? -34.593 -1.160 18.727 1.00 97.44 499 LEU A N 1
ATOM 3739 C CA . LEU A 1 499 ? -33.547 -1.953 19.380 1.00 97.44 499 LEU A CA 1
ATOM 3740 C C . LEU A 1 499 ? -32.343 -2.202 18.455 1.00 97.44 499 LEU A C 1
ATOM 3742 O O . LEU A 1 499 ? -31.190 -2.099 18.881 1.00 97.44 499 LEU A O 1
ATOM 3746 N N . HIS A 1 500 ? -32.596 -2.485 17.173 1.00 97.00 500 HIS A N 1
ATOM 3747 C CA . HIS A 1 500 ? -31.527 -2.626 16.182 1.00 97.00 500 HIS A CA 1
ATOM 3748 C C . HIS A 1 500 ? -30.791 -1.306 15.952 1.00 97.00 500 HIS A C 1
ATOM 3750 O O . HIS A 1 500 ? -29.563 -1.319 15.853 1.00 97.00 500 HIS A O 1
ATOM 3756 N N . ALA A 1 501 ? -31.506 -0.179 15.906 1.00 95.19 501 ALA A N 1
ATOM 3757 C CA . ALA A 1 501 ? -30.905 1.145 15.759 1.00 95.19 501 ALA A CA 1
ATOM 3758 C C . ALA A 1 501 ? -29.980 1.486 16.942 1.00 95.19 501 ALA A C 1
ATOM 3760 O O . ALA A 1 501 ? -28.809 1.781 16.713 1.00 95.19 501 ALA A O 1
ATOM 3761 N N . VAL A 1 502 ? -30.454 1.326 18.186 1.00 97.06 502 VAL A N 1
ATOM 3762 C CA . VAL A 1 502 ? -29.665 1.565 19.412 1.00 97.06 502 VAL A CA 1
ATOM 3763 C C . VAL A 1 502 ? -28.390 0.722 19.420 1.00 97.06 502 VAL A C 1
ATOM 3765 O O . VAL A 1 502 ? -27.287 1.246 19.590 1.00 97.06 502 VAL A O 1
ATOM 3768 N N . ARG A 1 503 ? -28.504 -0.591 19.173 1.00 97.50 503 ARG A N 1
ATOM 3769 C CA . ARG A 1 503 ? -27.325 -1.467 19.120 1.00 97.50 503 ARG A CA 1
ATOM 3770 C C . ARG A 1 503 ? -26.381 -1.072 17.988 1.00 97.50 503 ARG A C 1
ATOM 3772 O O . ARG A 1 503 ? -25.170 -1.132 18.174 1.00 97.50 503 ARG A O 1
ATOM 3779 N N . THR A 1 504 ? -26.904 -0.724 16.814 1.00 96.50 504 THR A N 1
ATOM 3780 C CA . THR A 1 504 ? -26.083 -0.361 15.646 1.00 96.50 504 THR A CA 1
ATOM 3781 C C . THR A 1 504 ? -25.310 0.924 15.898 1.00 96.50 504 THR A C 1
ATOM 3783 O O . THR A 1 504 ? -24.136 1.006 15.538 1.00 96.50 504 THR A O 1
ATOM 3786 N N . GLU A 1 505 ? -25.922 1.902 16.560 1.00 96.75 505 GLU A N 1
ATOM 3787 C CA . GLU A 1 505 ? -25.254 3.143 16.933 1.00 96.75 505 GLU A CA 1
ATOM 3788 C C . GLU A 1 505 ? -24.097 2.889 17.905 1.00 96.75 505 GLU A C 1
ATOM 3790 O O . GLU A 1 505 ? -22.960 3.270 17.614 1.00 96.75 505 GLU A O 1
ATOM 3795 N N . LEU A 1 506 ? -24.347 2.169 19.003 1.00 97.12 506 LEU A N 1
ATOM 3796 C CA . LEU A 1 506 ? -23.298 1.790 19.956 1.00 97.12 506 LEU A CA 1
ATOM 3797 C C . LEU A 1 506 ? -22.203 0.960 19.273 1.00 97.12 506 LEU A C 1
ATOM 3799 O O . LEU A 1 506 ? -21.017 1.247 19.417 1.00 97.12 506 LEU A O 1
ATOM 3803 N N . ALA A 1 507 ? -22.578 -0.010 18.436 1.00 95.88 507 ALA A N 1
ATOM 3804 C CA . ALA A 1 507 ? -21.614 -0.831 17.712 1.00 95.88 507 ALA A CA 1
ATOM 3805 C C . ALA A 1 507 ? -20.763 -0.012 16.731 1.00 95.88 507 ALA A C 1
ATOM 3807 O O . ALA A 1 507 ? -19.586 -0.311 16.538 1.00 95.88 507 ALA A O 1
ATOM 3808 N N . THR A 1 508 ? -21.331 1.040 16.136 1.00 94.00 508 THR A N 1
ATOM 3809 C CA . THR A 1 508 ? -20.609 1.965 15.253 1.00 94.00 508 THR A CA 1
ATOM 3810 C C . THR A 1 508 ? -19.578 2.776 16.033 1.00 94.00 508 THR A C 1
ATOM 3812 O O . THR A 1 508 ? -18.441 2.914 15.577 1.00 94.00 508 THR A O 1
ATOM 3815 N N . ARG A 1 509 ? -19.943 3.262 17.227 1.00 95.69 509 ARG A N 1
ATOM 3816 C CA . ARG A 1 509 ? -19.033 3.980 18.136 1.00 95.69 509 ARG A CA 1
ATOM 3817 C C . ARG A 1 509 ? -17.904 3.074 18.638 1.00 95.69 509 ARG A C 1
ATOM 3819 O O . ARG A 1 509 ? -16.760 3.507 18.744 1.00 95.69 509 ARG A O 1
ATOM 3826 N N . TRP A 1 510 ? -18.206 1.797 18.872 1.00 95.50 510 TRP A N 1
ATOM 3827 C CA . TRP A 1 510 ? -17.293 0.830 19.494 1.00 95.50 510 TRP A CA 1
ATOM 3828 C C . TRP A 1 510 ? -16.545 -0.065 18.502 1.00 95.50 510 TRP A C 1
ATOM 3830 O O . TRP A 1 510 ? -15.733 -0.899 18.900 1.00 95.50 510 TRP A O 1
ATOM 3840 N N . ALA A 1 511 ? -16.753 0.124 17.195 1.00 87.19 511 ALA A N 1
ATOM 3841 C CA . ALA A 1 511 ? -16.221 -0.735 16.132 1.00 87.19 511 ALA A CA 1
ATOM 3842 C C . ALA A 1 511 ? -14.693 -0.940 16.167 1.00 87.19 511 ALA A C 1
ATOM 3844 O O . ALA A 1 511 ? -14.188 -1.878 15.553 1.00 87.19 511 ALA A O 1
ATOM 3845 N N . GLY A 1 512 ? -13.950 -0.061 16.849 1.00 83.19 512 GLY A N 1
ATOM 3846 C CA . GLY A 1 512 ? -12.502 -0.174 17.028 1.00 83.19 512 GLY A CA 1
ATOM 3847 C C . GLY A 1 512 ? -12.050 -1.242 18.029 1.00 83.19 512 GLY A C 1
ATOM 3848 O O . GLY A 1 512 ? -10.881 -1.613 17.990 1.00 83.19 512 GLY A O 1
ATOM 3849 N N . TRP A 1 513 ? -12.935 -1.728 18.904 1.00 88.56 513 TRP A N 1
ATOM 3850 C CA . TRP A 1 513 ? -12.555 -2.597 20.026 1.00 88.56 513 TRP A CA 1
ATOM 3851 C C . TRP A 1 513 ? -13.605 -3.660 20.400 1.00 88.56 513 TRP A C 1
ATOM 3853 O O . TRP A 1 513 ? -13.432 -4.380 21.382 1.00 88.56 513 TRP A O 1
ATOM 3863 N N . LEU A 1 514 ? -14.674 -3.823 19.613 1.00 88.00 514 LEU A N 1
ATOM 3864 C CA . LEU A 1 514 ? -15.612 -4.934 19.799 1.00 88.00 514 LEU A CA 1
ATOM 3865 C C . LEU A 1 514 ? -14.949 -6.297 19.573 1.00 88.00 514 LEU A C 1
ATOM 3867 O O . LEU A 1 514 ? -14.169 -6.497 18.638 1.00 88.00 514 LEU A O 1
ATOM 3871 N N . SER A 1 515 ? -15.345 -7.273 20.391 1.00 87.19 515 SER A N 1
ATOM 3872 C CA . SER A 1 515 ? -14.983 -8.674 20.192 1.00 87.19 515 SER A CA 1
ATOM 3873 C C . SER A 1 515 ? -15.523 -9.214 18.851 1.00 87.19 515 SER A C 1
ATOM 3875 O O . SER A 1 515 ? -16.439 -8.662 18.230 1.00 87.19 515 SER A O 1
ATOM 3877 N N . ARG A 1 516 ? -14.998 -10.357 18.384 1.00 85.12 516 ARG A N 1
ATOM 3878 C CA . ARG A 1 516 ? -15.549 -11.031 17.191 1.00 85.12 516 ARG A CA 1
ATOM 3879 C C . ARG A 1 516 ? -17.017 -11.430 17.380 1.00 85.12 516 ARG A C 1
ATOM 3881 O O . ARG A 1 516 ? -17.761 -11.412 16.404 1.00 85.12 516 ARG A O 1
ATOM 3888 N N . GLN A 1 517 ? -17.410 -11.807 18.598 1.00 87.69 517 GLN A N 1
ATOM 3889 C CA . GLN A 1 517 ? -18.789 -12.166 18.937 1.00 87.69 517 GLN A CA 1
ATOM 3890 C C . GLN A 1 517 ? -19.698 -10.938 18.858 1.00 87.69 517 GLN A C 1
ATOM 3892 O O . GLN A 1 517 ? -20.763 -10.990 18.249 1.00 87.69 517 GLN A O 1
ATOM 3897 N N . ASP A 1 518 ? -19.235 -9.814 19.394 1.00 93.19 518 ASP A N 1
ATOM 3898 C CA . ASP A 1 518 ? -20.008 -8.578 19.460 1.00 93.19 518 ASP A CA 1
ATOM 3899 C C . ASP A 1 518 ? -20.032 -7.782 18.144 1.00 93.19 518 ASP A C 1
ATOM 3901 O O . ASP A 1 518 ? -20.869 -6.897 17.966 1.00 93.19 518 ASP A O 1
ATOM 3905 N N . SER A 1 519 ? -19.176 -8.129 17.180 1.00 90.06 519 SER A N 1
ATOM 3906 C CA . SER A 1 519 ? -19.215 -7.587 15.814 1.00 90.06 519 SER A CA 1
ATOM 3907 C C . SER A 1 519 ? -20.094 -8.385 14.838 1.00 90.06 519 SER A C 1
ATOM 3909 O O . SER A 1 519 ? -20.300 -7.935 13.712 1.00 90.06 519 SER A O 1
ATOM 3911 N N . GLN A 1 520 ? -20.639 -9.544 15.236 1.00 89.50 520 GLN A N 1
ATOM 3912 C CA . GLN A 1 520 ? -21.572 -10.311 14.396 1.00 89.50 520 GLN A CA 1
ATOM 3913 C C . GLN A 1 520 ? -22.931 -9.605 14.234 1.00 89.50 520 GLN A C 1
ATOM 3915 O O . GLN A 1 520 ? -23.311 -8.809 15.102 1.00 89.50 520 GLN A O 1
ATOM 3920 N N . PRO A 1 521 ? -23.705 -9.936 13.175 1.00 90.56 521 PRO A N 1
ATOM 3921 C CA . PRO A 1 521 ? -25.082 -9.475 13.023 1.00 90.56 521 PRO A CA 1
ATOM 3922 C C . PRO A 1 521 ? -25.905 -9.697 14.293 1.00 90.56 521 PRO A C 1
ATOM 3924 O O . PRO A 1 521 ? -25.909 -10.788 14.870 1.00 90.56 521 PRO A O 1
ATOM 3927 N N . PHE A 1 522 ? -26.604 -8.651 14.728 1.00 95.62 522 PHE A N 1
ATOM 3928 C CA . PHE A 1 522 ? -27.381 -8.693 15.957 1.00 95.62 522 PHE A CA 1
ATOM 3929 C C . PHE A 1 522 ? -28.598 -9.594 15.807 1.00 95.62 522 PHE A C 1
ATOM 3931 O O . PHE A 1 522 ? -29.394 -9.431 14.887 1.00 95.62 522 PHE A O 1
ATOM 3938 N N . ARG A 1 523 ? -28.752 -10.527 16.743 1.00 94.00 523 ARG A N 1
ATOM 3939 C CA . ARG A 1 523 ? -29.949 -11.350 16.888 1.00 94.00 523 ARG A CA 1
ATOM 3940 C C . ARG A 1 523 ? -30.482 -11.137 18.305 1.00 94.00 523 ARG A C 1
ATOM 3942 O O . ARG A 1 523 ? -30.021 -11.840 19.203 1.00 94.00 523 ARG A O 1
ATOM 3949 N N . PRO A 1 524 ? -31.342 -10.132 18.538 1.00 96.19 524 PRO A N 1
ATOM 3950 C CA . PRO A 1 524 ? -31.885 -9.843 19.864 1.00 96.19 524 PRO A CA 1
ATOM 3951 C C . PRO A 1 524 ? -32.676 -11.038 20.396 1.00 96.19 524 PRO A C 1
ATOM 3953 O O . PRO A 1 524 ? -33.637 -11.497 19.774 1.00 96.19 524 PRO A O 1
ATOM 3956 N N . HIS A 1 525 ? -32.239 -11.559 21.538 1.00 96.31 525 HIS A N 1
ATOM 3957 C CA . HIS A 1 525 ? -32.878 -12.695 22.180 1.00 96.31 525 HIS A CA 1
ATOM 3958 C C . HIS A 1 525 ? -32.653 -12.690 23.690 1.00 96.31 525 HIS A C 1
ATOM 3960 O O . HIS A 1 525 ? -31.676 -12.124 24.185 1.00 96.31 525 HIS A O 1
ATOM 3966 N N . VAL A 1 526 ? -33.544 -13.378 24.400 1.00 96.44 526 VAL A N 1
ATOM 3967 C CA . VAL A 1 526 ? -33.441 -13.655 25.833 1.00 96.44 526 VAL A CA 1
ATOM 3968 C C . VAL A 1 526 ? -33.280 -15.155 26.015 1.00 96.44 526 VAL A C 1
ATOM 3970 O O . VAL A 1 526 ? -34.090 -15.945 25.532 1.00 96.44 526 VAL A O 1
ATOM 3973 N N . THR A 1 527 ? -32.210 -15.572 26.689 1.00 95.12 527 THR A N 1
ATOM 3974 C CA . THR A 1 527 ? -31.969 -16.998 26.944 1.00 95.12 527 THR A CA 1
ATOM 3975 C C . THR A 1 527 ? -32.871 -17.490 28.074 1.00 95.12 527 THR A C 1
ATOM 3977 O O . THR A 1 527 ? -32.704 -17.077 29.224 1.00 95.12 527 THR A O 1
ATOM 3980 N N . VAL A 1 528 ? -33.764 -18.427 27.761 1.00 94.00 528 VAL A N 1
ATOM 3981 C CA . VAL A 1 528 ? -34.630 -19.103 28.739 1.00 94.00 528 VAL A CA 1
ATOM 3982 C C . VAL A 1 528 ? -33.886 -20.272 29.381 1.00 94.00 528 VAL A C 1
ATOM 3984 O O . VAL A 1 528 ? -33.903 -20.428 30.597 1.00 94.00 528 VAL A O 1
ATOM 3987 N N . GLN A 1 529 ? -33.155 -21.047 28.577 1.00 94.38 529 GLN A N 1
ATOM 3988 C CA . GLN A 1 529 ? -32.412 -22.228 29.015 1.00 94.38 529 GLN A CA 1
ATOM 3989 C C . GLN A 1 529 ? -31.107 -22.359 28.222 1.00 94.38 529 GLN A C 1
ATOM 3991 O O . GLN A 1 529 ? -31.091 -22.123 27.018 1.00 94.38 529 GLN A O 1
ATOM 3996 N N . ASN A 1 530 ? -30.008 -22.757 28.865 1.00 92.31 530 ASN A N 1
ATOM 3997 C CA . ASN A 1 530 ? -28.810 -23.249 28.181 1.00 92.31 530 ASN A CA 1
ATOM 3998 C C . ASN A 1 530 ? -28.021 -24.224 29.071 1.00 92.31 530 ASN A C 1
ATOM 4000 O O . ASN A 1 530 ? -28.364 -24.416 30.239 1.00 92.31 530 ASN A O 1
ATOM 4004 N N . LYS A 1 531 ? -26.955 -24.826 28.521 1.00 89.94 531 LYS A N 1
ATOM 4005 C CA . LYS A 1 531 ? -26.069 -25.778 29.224 1.00 89.94 531 LYS A CA 1
ATOM 4006 C C . LYS A 1 531 ? -26.794 -27.048 29.698 1.00 89.94 531 LYS A C 1
ATOM 4008 O O . LYS A 1 531 ? -26.429 -27.611 30.733 1.00 89.94 531 LYS A O 1
ATOM 4013 N N . VAL A 1 532 ? -27.796 -27.480 28.940 1.00 91.56 532 VAL A N 1
ATOM 4014 C CA . VAL A 1 532 ? -28.473 -28.776 29.089 1.00 91.56 532 VAL A CA 1
ATOM 4015 C C . VAL A 1 532 ? -28.108 -29.682 27.914 1.00 91.56 532 VAL A C 1
ATOM 4017 O O . VAL A 1 532 ? -27.540 -29.217 26.923 1.00 91.56 532 VAL A O 1
ATOM 4020 N N . ASP A 1 533 ? -28.402 -30.974 28.012 1.00 93.19 533 ASP A N 1
ATOM 4021 C CA . ASP A 1 533 ? -28.286 -31.867 26.863 1.00 93.19 533 ASP A CA 1
ATOM 4022 C C . ASP A 1 533 ? -29.295 -31.478 25.753 1.00 93.19 533 ASP A C 1
ATOM 4024 O O . ASP A 1 533 ? -30.334 -30.865 26.033 1.00 93.19 533 ASP A O 1
ATOM 4028 N N . PRO A 1 534 ? -29.009 -31.806 24.480 1.00 93.56 534 PRO A N 1
ATOM 4029 C CA . PRO A 1 534 ? -29.885 -31.445 23.366 1.00 93.56 534 PRO A CA 1
ATOM 4030 C C . PRO A 1 534 ? -31.317 -31.998 23.463 1.00 93.56 534 PRO A C 1
ATOM 4032 O O . PRO A 1 534 ? -32.237 -31.362 22.951 1.00 93.56 534 PRO A O 1
ATOM 4035 N N . ASP A 1 535 ? -31.545 -33.145 24.110 1.00 93.50 535 ASP A N 1
ATOM 4036 C CA . ASP A 1 535 ? -32.888 -33.728 24.243 1.00 93.50 535 ASP A CA 1
ATOM 4037 C C . ASP A 1 535 ? -33.753 -32.943 25.218 1.00 93.50 535 ASP A C 1
ATOM 4039 O O . ASP A 1 535 ? -34.920 -32.661 24.936 1.00 93.50 535 ASP A O 1
ATOM 4043 N N . HIS A 1 536 ? -33.170 -32.518 26.336 1.00 94.25 536 HIS A N 1
ATOM 4044 C CA . HIS A 1 536 ? -33.820 -31.605 27.260 1.00 94.25 536 HIS A CA 1
ATOM 4045 C C . HIS A 1 536 ? -34.149 -30.275 26.572 1.00 94.25 536 HIS A C 1
ATOM 4047 O O . HIS A 1 536 ? -35.302 -29.845 26.618 1.00 94.25 536 HIS A O 1
ATOM 4053 N N . ALA A 1 537 ? -33.196 -29.680 25.843 1.00 95.56 537 ALA A N 1
ATOM 4054 C CA . ALA A 1 537 ? -33.447 -28.446 25.096 1.00 95.56 537 ALA A CA 1
ATOM 4055 C C . ALA A 1 537 ? -34.597 -28.600 24.081 1.00 95.56 537 ALA A C 1
ATOM 4057 O O . ALA A 1 537 ? -35.443 -27.712 23.960 1.00 95.56 537 ALA A O 1
ATOM 4058 N N . ARG A 1 538 ? -34.674 -29.744 23.381 1.00 95.56 538 ARG A N 1
ATOM 4059 C CA . ARG A 1 538 ? -35.774 -30.055 22.453 1.00 95.56 538 ARG A CA 1
ATOM 4060 C C . ARG A 1 538 ? -37.129 -30.149 23.157 1.00 95.56 538 ARG A C 1
ATOM 4062 O O . ARG A 1 538 ? -38.094 -29.578 22.652 1.00 95.56 538 ARG A O 1
ATOM 4069 N N . ARG A 1 539 ? -37.210 -30.807 24.320 1.00 95.44 539 ARG A N 1
ATOM 4070 C CA . ARG A 1 539 ? -38.451 -30.890 25.117 1.00 95.44 539 ARG A CA 1
ATOM 4071 C C . ARG A 1 539 ? -38.909 -29.517 25.607 1.00 95.44 539 ARG A C 1
ATOM 4073 O O . ARG A 1 539 ? -40.077 -29.178 25.446 1.00 95.44 539 ARG A O 1
ATOM 4080 N N . THR A 1 540 ? -37.993 -28.704 26.136 1.00 94.69 540 THR A N 1
ATOM 4081 C CA . THR A 1 540 ? -38.303 -27.336 26.579 1.00 94.69 540 THR A CA 1
ATOM 4082 C C . THR A 1 540 ? -38.784 -26.466 25.417 1.00 94.69 540 THR A C 1
ATOM 4084 O O . THR A 1 540 ? -39.761 -25.735 25.562 1.00 94.69 540 THR A O 1
ATOM 4087 N N . LEU A 1 541 ? -38.161 -26.574 24.239 1.00 95.50 541 LEU A N 1
ATOM 4088 C CA . LEU A 1 541 ? -38.610 -25.850 23.049 1.00 95.50 541 LEU A CA 1
ATOM 4089 C C . LEU A 1 541 ? -40.016 -26.281 22.609 1.00 95.50 541 LEU A C 1
ATOM 4091 O O . LEU A 1 541 ? -40.828 -25.423 22.274 1.00 95.50 541 LEU A O 1
ATOM 4095 N N . ALA A 1 542 ? -40.312 -27.584 22.617 1.00 94.12 542 ALA A N 1
ATOM 4096 C CA . ALA A 1 542 ? -41.637 -28.097 22.271 1.00 94.12 542 ALA A CA 1
ATOM 4097 C C . ALA A 1 542 ? -42.715 -27.587 23.240 1.00 94.12 542 ALA A C 1
ATOM 4099 O O . ALA A 1 542 ? -43.766 -27.135 22.794 1.00 94.12 542 ALA A O 1
ATOM 4100 N N . GLN A 1 543 ? -42.424 -27.572 24.544 1.00 93.06 543 GLN A N 1
ATOM 4101 C CA . GLN A 1 543 ? -43.328 -27.039 25.565 1.00 93.06 543 GLN A CA 1
ATOM 4102 C C . GLN A 1 543 ? -43.626 -25.548 25.348 1.00 93.06 543 GLN A C 1
ATOM 4104 O O . GLN A 1 543 ? -44.784 -25.147 25.379 1.00 93.06 543 GLN A O 1
ATOM 4109 N N . LEU A 1 544 ? -42.597 -24.735 25.079 1.00 91.38 544 LEU A N 1
ATOM 4110 C CA . LEU A 1 544 ? -42.767 -23.298 24.831 1.00 91.38 544 LEU A CA 1
ATOM 4111 C C . LEU A 1 544 ? -43.474 -22.998 23.501 1.00 91.38 544 LEU A C 1
ATOM 4113 O O . LEU A 1 544 ? -44.120 -21.966 23.372 1.00 91.38 544 LEU A O 1
ATOM 4117 N N . ARG A 1 545 ? -43.363 -23.882 22.503 1.00 91.38 545 ARG A N 1
ATOM 4118 C CA . ARG A 1 545 ? -44.095 -23.750 21.231 1.00 91.38 545 ARG A CA 1
ATOM 4119 C C . ARG A 1 545 ? -45.546 -24.199 21.330 1.00 91.38 545 ARG A C 1
ATOM 4121 O O . ARG A 1 545 ? -46.381 -23.650 20.623 1.00 91.38 545 ARG A O 1
ATOM 4128 N N . ALA A 1 546 ? -45.854 -25.158 22.202 1.00 88.38 546 ALA A N 1
ATOM 4129 C CA . ALA A 1 546 ? -47.221 -25.628 22.420 1.00 88.38 546 ALA A CA 1
ATOM 4130 C C . ALA A 1 546 ? -48.143 -24.522 22.961 1.00 88.38 546 ALA A C 1
ATOM 4132 O O . ALA A 1 546 ? -49.345 -24.556 22.723 1.00 88.38 546 ALA A O 1
ATOM 4133 N N . THR A 1 547 ? -47.582 -23.515 23.635 1.00 79.12 547 THR A N 1
ATOM 4134 C CA . THR A 1 547 ? -48.316 -22.323 24.084 1.00 79.12 547 THR A CA 1
ATOM 4135 C C . THR A 1 547 ? -48.461 -21.239 23.005 1.00 79.12 547 THR A C 1
ATOM 4137 O O . THR A 1 547 ? -49.055 -20.202 23.280 1.00 79.12 547 THR A O 1
ATOM 4140 N N . GLY A 1 548 ? -47.935 -21.463 21.792 1.00 63.44 548 GLY A N 1
ATOM 4141 C CA . GLY A 1 548 ? -47.885 -20.479 20.705 1.00 63.44 548 GLY A CA 1
ATOM 4142 C C . GLY A 1 548 ? -46.818 -19.387 20.905 1.00 63.44 548 GLY A C 1
ATOM 4143 O O . GLY A 1 548 ? -46.148 -19.353 21.943 1.00 63.44 548 GLY A O 1
ATOM 4144 N N . PRO A 1 549 ? -46.624 -18.489 19.916 1.00 66.31 549 PRO A N 1
ATOM 4145 C CA . PRO A 1 549 ? -45.846 -17.267 20.110 1.00 66.31 549 PRO A CA 1
ATOM 4146 C C . PRO A 1 549 ? -46.455 -16.477 21.268 1.00 66.31 549 PRO A C 1
ATOM 4148 O O . PRO A 1 549 ? -47.672 -16.305 21.317 1.00 66.31 549 PRO A O 1
ATOM 4151 N N . SER A 1 550 ? -45.640 -15.981 22.201 1.00 76.00 550 SER A N 1
ATOM 4152 C CA . SER A 1 550 ? -46.198 -15.264 23.353 1.00 76.00 550 SER A CA 1
ATOM 4153 C C . SER A 1 550 ? -46.875 -13.954 22.961 1.00 76.00 550 SER A C 1
ATOM 4155 O O . SER A 1 550 ? -47.769 -13.510 23.678 1.00 76.00 550 SER A O 1
ATOM 4157 N N . GLY A 1 551 ? -46.415 -13.312 21.877 1.00 83.69 551 GLY A N 1
ATOM 4158 C CA . GLY A 1 551 ? -46.899 -12.005 21.429 1.00 83.69 551 GLY A CA 1
ATOM 4159 C C . GLY A 1 551 ? -46.747 -10.912 22.488 1.00 83.69 551 GLY A C 1
ATOM 4160 O O . GLY A 1 551 ? -47.380 -9.863 22.385 1.00 83.69 551 GLY A O 1
ATOM 4161 N N . TRP A 1 552 ? -45.950 -11.160 23.532 1.00 91.06 552 TRP A N 1
ATOM 4162 C CA . TRP A 1 552 ? -45.855 -10.274 24.679 1.00 91.06 552 TRP A CA 1
ATOM 4163 C C . TRP A 1 552 ? -45.247 -8.945 24.245 1.00 91.06 552 TRP A C 1
ATOM 4165 O O . TRP A 1 552 ? -44.108 -8.899 23.771 1.00 91.06 552 TRP A O 1
ATOM 4175 N N . ALA A 1 553 ? -46.012 -7.871 24.417 1.00 93.81 553 ALA A N 1
ATOM 4176 C CA . ALA A 1 553 ? -45.573 -6.515 24.146 1.00 93.81 553 ALA A CA 1
ATOM 4177 C C . ALA A 1 553 ? -45.030 -5.885 25.433 1.00 93.81 553 ALA A C 1
ATOM 4179 O O . ALA A 1 553 ? -45.742 -5.760 26.427 1.00 93.81 553 ALA A O 1
ATOM 4180 N N . GLY A 1 554 ? -43.764 -5.486 25.389 1.00 95.31 554 GLY A N 1
ATOM 4181 C CA . GLY A 1 554 ? -43.076 -4.766 26.453 1.00 95.31 554 GLY A CA 1
ATOM 4182 C C . GLY A 1 554 ? -42.513 -3.438 25.963 1.00 95.31 554 GLY A C 1
ATOM 4183 O O . GLY A 1 554 ? -42.636 -3.077 24.790 1.00 95.31 554 GLY A O 1
ATOM 4184 N N . SER A 1 555 ? -41.831 -2.727 26.853 1.00 96.94 555 SER A N 1
ATOM 4185 C CA . SER A 1 555 ? -41.120 -1.489 26.546 1.00 96.94 555 SER A CA 1
ATOM 4186 C C . SER A 1 555 ? -39.649 -1.605 26.928 1.00 96.94 555 SER A C 1
ATOM 4188 O O . SER A 1 555 ? -39.311 -2.033 28.029 1.00 96.94 555 SER A O 1
ATOM 4190 N N . ALA A 1 556 ? -38.761 -1.211 26.018 1.00 98.06 556 ALA A N 1
ATOM 4191 C CA . ALA A 1 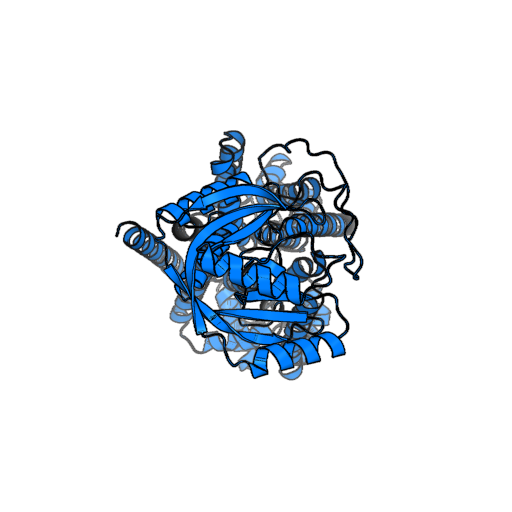556 ? -37.354 -0.990 26.314 1.00 98.06 556 ALA A CA 1
ATOM 4192 C C . ALA A 1 556 ? -37.186 0.377 26.983 1.00 98.06 556 ALA A C 1
ATOM 4194 O O . ALA A 1 556 ? -37.593 1.397 26.426 1.00 98.06 556 ALA A O 1
ATOM 4195 N N . THR A 1 557 ? -36.566 0.397 28.160 1.00 97.94 557 THR A N 1
ATOM 4196 C CA . THR A 1 557 ? -36.517 1.567 29.051 1.00 97.94 557 THR A CA 1
ATOM 4197 C C . THR A 1 557 ? -35.123 2.170 29.197 1.00 97.94 557 THR A C 1
ATOM 4199 O O . THR A 1 557 ? -34.992 3.247 29.771 1.00 97.94 557 THR A O 1
ATOM 4202 N N . GLY A 1 558 ? -34.076 1.508 28.697 1.00 97.56 558 GLY A N 1
ATOM 4203 C CA . GLY A 1 558 ? -32.701 1.957 28.902 1.00 97.56 558 GLY A CA 1
ATOM 4204 C C . GLY A 1 558 ? -31.627 0.907 28.617 1.00 97.56 558 GLY A C 1
ATOM 4205 O O . GLY A 1 558 ? -31.861 -0.118 27.971 1.00 97.56 558 GLY A O 1
ATOM 4206 N N . ILE A 1 559 ? -30.417 1.191 29.100 1.00 98.50 559 ILE A N 1
ATOM 4207 C CA . ILE A 1 559 ? -29.203 0.385 28.935 1.00 98.50 559 ILE A CA 1
ATOM 4208 C C . ILE A 1 559 ? -28.526 0.211 30.302 1.00 98.50 559 ILE A C 1
ATOM 4210 O O . ILE A 1 559 ? -28.327 1.184 31.029 1.00 98.50 559 ILE A O 1
ATOM 4214 N N . SER A 1 560 ? -28.099 -1.010 30.627 1.00 97.56 560 SER A N 1
ATOM 4215 C CA . SER A 1 560 ? -27.296 -1.302 31.823 1.00 97.56 560 SER A CA 1
ATOM 4216 C C . SER A 1 560 ? -25.915 -1.827 31.458 1.00 97.56 560 SER A C 1
ATOM 4218 O O . SER A 1 560 ? -25.767 -2.674 30.576 1.00 97.56 560 SER A O 1
ATOM 4220 N N . LEU A 1 561 ? -24.902 -1.331 32.168 1.00 97.56 561 LEU A N 1
ATOM 4221 C CA . LEU A 1 561 ? -23.521 -1.789 32.095 1.00 97.56 561 LEU A CA 1
ATOM 4222 C C . LEU A 1 561 ? -23.183 -2.575 33.361 1.00 97.56 561 LEU A C 1
ATOM 4224 O O . LEU A 1 561 ? -23.468 -2.134 34.478 1.00 97.56 561 LEU A O 1
ATOM 4228 N N . TRP A 1 562 ? -22.511 -3.705 33.174 1.00 95.25 562 TRP A N 1
ATOM 4229 C CA . TRP A 1 562 ? -22.146 -4.628 34.240 1.00 95.25 562 TRP A CA 1
ATOM 4230 C C . TRP A 1 562 ? -20.696 -5.059 34.117 1.00 95.25 562 TRP A C 1
ATOM 4232 O O . TRP A 1 562 ? -20.200 -5.260 33.014 1.00 95.25 562 TRP A O 1
ATOM 4242 N N . ARG A 1 563 ? -20.020 -5.279 35.236 1.00 92.88 563 ARG A N 1
ATOM 4243 C CA . ARG A 1 563 ? -18.684 -5.868 35.271 1.00 92.88 563 ARG A CA 1
ATOM 4244 C C . ARG A 1 563 ? -18.790 -7.385 35.390 1.00 92.88 563 ARG A C 1
ATOM 4246 O O . ARG A 1 563 ? -19.487 -7.889 36.267 1.00 92.88 563 ARG A O 1
ATOM 4253 N N . TYR A 1 564 ? -18.094 -8.119 34.526 1.00 86.50 564 TYR A N 1
ATOM 4254 C CA . TYR A 1 564 ? -18.103 -9.581 34.539 1.00 86.50 564 TYR A CA 1
ATOM 4255 C C . TYR A 1 564 ? -17.124 -10.145 35.581 1.00 86.50 564 TYR A C 1
ATOM 4257 O O . TYR A 1 564 ? -15.905 -10.129 35.384 1.00 86.50 564 TYR A O 1
ATOM 4265 N N . GLU A 1 565 ? -17.648 -10.713 36.666 1.00 82.62 565 GLU A N 1
ATOM 4266 C CA . GLU A 1 565 ? -16.854 -11.243 37.785 1.00 82.62 565 GLU A CA 1
ATOM 4267 C C . GLU A 1 565 ? -16.778 -12.779 37.790 1.00 82.62 565 GLU A C 1
ATOM 4269 O O . GLU A 1 565 ? -16.662 -13.416 38.830 1.00 82.62 565 GLU A O 1
ATOM 4274 N N . GLY A 1 566 ? -16.816 -13.406 36.608 1.00 63.25 566 GLY A N 1
ATOM 4275 C CA . GLY A 1 566 ? -16.652 -14.860 36.476 1.00 63.25 566 GLY A CA 1
ATOM 4276 C C . GLY A 1 566 ? -17.932 -15.680 36.658 1.00 63.25 566 GLY A C 1
ATOM 4277 O O . GLY A 1 566 ? -17.863 -16.904 36.722 1.00 63.25 566 GLY A O 1
ATOM 4278 N N . GLY A 1 567 ? -19.098 -15.038 36.697 1.00 63.59 567 GLY A N 1
ATOM 4279 C CA . GLY A 1 567 ? -20.383 -15.714 36.889 1.00 63.59 567 GLY A CA 1
ATOM 4280 C C . GLY A 1 567 ? -21.455 -14.776 37.436 1.00 63.59 567 GLY A C 1
ATOM 4281 O O . GLY A 1 567 ? -22.523 -14.704 36.830 1.00 63.59 567 GLY A O 1
ATOM 4282 N N . PRO A 1 568 ? -21.169 -14.011 38.504 1.00 77.12 568 PRO A N 1
ATOM 4283 C CA . PRO A 1 568 ? -21.959 -12.848 38.880 1.00 77.12 568 PRO A CA 1
ATOM 4284 C C . PRO A 1 568 ? -21.552 -11.617 38.061 1.00 77.12 568 PRO A C 1
ATOM 4286 O O . PRO A 1 568 ? -20.421 -11.499 37.573 1.00 77.12 568 PRO A O 1
ATOM 4289 N N . TRP A 1 569 ? -22.511 -10.713 37.881 1.00 88.50 569 TRP A N 1
ATOM 4290 C CA . TRP A 1 569 ? -22.330 -9.433 37.205 1.00 88.50 569 TRP A CA 1
ATOM 4291 C C . TRP A 1 569 ? -22.496 -8.314 38.225 1.00 88.50 569 TRP A C 1
ATOM 4293 O O . TRP A 1 569 ? -23.587 -8.134 38.763 1.00 88.50 569 TRP A O 1
ATOM 4303 N N . ALA A 1 570 ? -21.430 -7.562 38.489 1.00 90.06 570 ALA A N 1
ATOM 4304 C CA . ALA A 1 570 ? -21.512 -6.412 39.380 1.00 90.06 570 ALA A CA 1
ATOM 4305 C C . ALA A 1 570 ? -22.068 -5.202 38.605 1.00 90.06 570 ALA A C 1
ATOM 4307 O O . ALA A 1 570 ? -21.576 -4.909 37.509 1.00 90.06 570 ALA A O 1
ATOM 4308 N N . PRO A 1 571 ? -23.091 -4.496 39.114 1.00 92.19 571 PRO A N 1
ATOM 4309 C CA . PRO A 1 571 ? -23.651 -3.341 38.424 1.00 92.19 571 PRO A CA 1
ATOM 4310 C C . PRO A 1 571 ? -22.622 -2.208 38.349 1.00 92.19 571 PRO A C 1
ATOM 4312 O O . PRO A 1 571 ? -21.971 -1.881 39.339 1.00 92.19 571 PRO A O 1
ATOM 4315 N N . ILE A 1 572 ? -22.489 -1.592 37.173 1.00 93.38 572 ILE A N 1
ATOM 4316 C CA . ILE A 1 572 ? -21.701 -0.364 36.993 1.00 93.38 572 ILE A CA 1
ATOM 4317 C C . ILE A 1 572 ? -22.655 0.827 36.981 1.00 93.38 572 ILE A C 1
ATOM 4319 O O . ILE A 1 572 ? -22.557 1.725 37.814 1.00 93.38 572 ILE A O 1
ATOM 4323 N N . ARG A 1 573 ? -23.591 0.837 36.024 1.00 96.25 573 ARG A N 1
ATOM 4324 C CA . ARG A 1 573 ? -24.589 1.899 35.883 1.00 96.25 573 ARG A CA 1
ATOM 4325 C C . ARG A 1 573 ? -25.754 1.439 35.015 1.00 96.25 573 ARG A C 1
ATOM 4327 O O . ARG A 1 573 ? -25.546 0.773 34.004 1.00 96.25 573 ARG A O 1
ATOM 4334 N N . THR A 1 574 ? -26.952 1.884 35.375 1.00 95.94 574 THR A N 1
ATOM 4335 C CA . THR A 1 574 ? -28.133 1.856 34.507 1.00 95.94 574 THR A CA 1
ATOM 4336 C C . THR A 1 574 ? -28.432 3.270 34.030 1.00 95.94 574 THR A C 1
ATOM 4338 O O . THR A 1 574 ? -28.368 4.222 34.812 1.00 95.94 574 THR A O 1
ATOM 4341 N N . VAL A 1 575 ? -28.730 3.400 32.743 1.00 94.94 575 VAL A N 1
ATOM 4342 C CA . VAL A 1 575 ? -29.061 4.656 32.079 1.00 94.94 575 VAL A CA 1
ATOM 4343 C C . VAL A 1 575 ? -30.415 4.495 31.404 1.00 94.94 575 VAL A C 1
ATOM 4345 O O . VAL A 1 575 ? -30.572 3.621 30.554 1.00 94.94 575 VAL A O 1
ATOM 4348 N N . LEU A 1 576 ? -31.384 5.320 31.791 1.00 96.56 576 LEU A N 1
ATOM 4349 C CA . LEU A 1 576 ? -32.731 5.286 31.229 1.00 96.56 576 LEU A CA 1
ATOM 4350 C C . LEU A 1 576 ? -32.814 6.123 29.951 1.00 96.56 576 LEU A C 1
ATOM 4352 O O . LEU A 1 576 ? -32.121 7.131 29.815 1.00 96.56 576 LEU A O 1
ATOM 4356 N N . PHE A 1 577 ? -33.661 5.676 29.032 1.00 96.12 577 PHE A N 1
ATOM 4357 C CA . PHE A 1 577 ? -34.097 6.430 27.860 1.00 96.12 577 PHE A CA 1
ATOM 4358 C C . PHE A 1 577 ? -34.938 7.641 28.285 1.00 96.12 577 PHE A C 1
ATOM 4360 O O . PHE A 1 577 ? -35.651 7.562 29.288 1.00 96.12 577 PHE A O 1
ATOM 4367 N N . THR A 1 578 ? -34.790 8.755 27.564 1.00 84.38 578 THR A N 1
ATOM 4368 C CA . THR A 1 578 ? -35.375 10.064 27.902 1.00 84.38 578 THR A CA 1
ATOM 4369 C C . THR A 1 578 ? -36.810 10.257 27.449 1.00 84.38 578 THR A C 1
ATOM 4371 O O . THR A 1 578 ? -37.238 9.629 26.455 1.00 84.38 578 THR A O 1
#

pLDDT: mean 88.66, std 15.2, range [27.09, 98.75]

Sequence (578 aa):
MSHRSTAIGSLAVVLAAAFAQAFVAGHLPIDLMVYRAGGQSWLAGLPLYSPDFPHPLDGPALPFTYPPFAAVLFSALTVLPVTATVALSTLASALALTAVCVLAARIARPGRGAALGLATAALGLYALEPVRETLSFGQVNLVLAALVAADCLVRAPRWPRGLLIGLAAAVKLTPAVFLLYFLAKREWRAAATAALGFVGCALVGVVLNTSDSAVYWLEVLGQPQRIGGLSYAANQSLRGALERVLGSSPTTTALWALSVVAVLAATWIGARRARAEGDDLTAVLVVAAGGLLASPVSWSHHWVWIAPALVLLGVRAWRSRKALAGTGVAVLVLVFCTGPFWLFARGGNRELGWSWWQHLVGDAYVWCGLALVVWVALRGRLSLTAPLRHCRHAPRRIVVQGRHMDTSTLPVRPVVVTLTVDEATQRRWDVLRRSHFPAHRLVVGAHLTLFHAIPGEHQDTALTDALAVAASTTAFPIVEDEPYSLGSGVALRVLSPRLHAVRTELATRWAGWLSRQDSQPFRPHVTVQNKVDPDHARRTLAQLRATGPSGWAGSATGISLWRYEGGPWAPIRTVLFT

Radius of gyration: 29.72 Å; Cα contacts (8 Å, |Δi|>4): 960; chains: 1; bounding box: 81×57×74 Å

Organism: NCBI:txid84725

Nearest PDB structures (foldseek):
  2d4g-assembly1_B  TM=8.225E-01  e=6.389E-06  Bacillus subtilis
  1jh6-assembly1_A  TM=7.715E-01  e=2.437E-05  Arabidopsis thaliana
  5ldi-assembly3_C  TM=6.432E-01  e=5.460E-04  Escherichia coli BL21(DE3)
  7n5b-assembly1_A  TM=1.213E-01  e=2.087E+00  Arabidopsis thaliana

InterPro domains:
  IPR009097 Cyclic phosphodiesterase [SSF55144] (419-574)
  IPR018584 Glycosyltransferase family 87 [PF09594] (64-296)